Protein AF-B4CYP0-F1 (afdb_monomer_lite)

Radius of gyration: 30.72 Å; chains: 1; bounding box: 78×45×97 Å

Organism: NCBI:txid497964

Foldseek 3Di:
DAAEEDEDPPAAAPQAQPDDVDDGHFAADEFFAYEYECAPHAHEHAAYAYPDQAAARGYEYEHPHPDEYEHEYAHAEAHHHNYEYAYRYEYEYHYAAEYEYQYDYHHEEEYEYAHHEYEYAHNAADEYQEYEAAQYYYEDELQHNHDPPCSQDERYHYPDPQAHEYEYLDYEYEYEANQLEEHEYEHGEYEQQHFEYEYEYFHDFPSQYEYEYEYAEYEDDLVRLAAYEYFLDDDDDPPDDDDTEWEQDDDRGRYYAYAYQYYNPHGDALVNDQLQAPALRYHTNLAAGWGQHNVRGIGHECDPPGHHFPEADPQPQEALSGEYEYAAAEENAEEHEYQEYEYEHPEEYEYEQHAFPRAYEYEYAGEYEYDYQHEYEYAYNYLNHEYEYPYQAYEYEYAHEEYEYQHAYADAHEYRYYYAYEYEQEPFAWFFWWADAQFQKIFTKRKWWFQKAAAQAQKTFTPFCPQPDFFWDKDFQQDDPPWTFHDDDTRITGIPDHGHHIDGRTIMIIQGPPFDDFQKAKDFQQDDPRWTFHADDGGITGIPDHRNDTDGRTTMTIAADPDPPDRSSAHHHNHHYGASHHEYEYEYAEPHHSGPDHYHYSYYYYHYDPRYDPPPDPPPDDDDDDDDD

InterPro domains:
  IPR011050 Pectin lyase fold/virulence factor [SSF51126] (4-177)
  IPR013425 Autotransporter-associated beta strand repeat [PF12951] (93-117)
  IPR013425 Autotransporter-associated beta strand repeat [PF12951] (567-586)
  IPR013425 Autotransporter-associated beta strand repeat [TIGR02601] (90-119)

pLDDT: mean 85.46, std 15.37, range [24.72, 98.38]

Secondary structure (DSSP, 8-state):
--SSEEE--S-TT-S--B--SSS-BPPPEE-SS-EEE-TT--EEES-EE-SS-STT-S-EEEE-SSS-EEEEEE--S-EEE-SEEEESEEEEEESSS-EEE-SEEEE-S-EEEESSEEEE-TT-EEE-SEEEEEEEEEEEETTS-PPTT-TT--SEE-S-TT-EEEEEEEEEEEEE--SSS-EEEEEEEEEEEEEEEEEEEE--TTTT--EEEEEEEEE--TTT--EEEEE------TT---PPP-BT-SSSSS-EEEEEEEETTEE--GGG-BTTBS-TTEEETTTEEEEEETTTEEEETTSTTSPPPSBS-TTS---TT-EEEE-S-EEE-S-EEEEEEEE--SS-EEEEESBTTB--EEEEEEEEEE--SS-EEEEESSTT-EEEESSSEEEEEE-SS-EEE-SPEEES-EEEEESSSEEEE---EEEEEEE-TT--EEEEEEEEEEEEE-TT-SEEEES--TT--TT-BEEETTSPTT-BEEEEETTEEEESS--SS-EEEEEEEEE--TT--TT-BEESTTPPTT-BEEEE-SS-EEESS--SS--TTEEEEES---SSSS-TTS----S-EEE-SEEEEE---TT--SS-S-EEESSEEEEE-SS--TT-S------------

Sequence (629 aa):
MNQGTLVLNAGDNTLLVNPSGGAPTVVNVLLNNGTIDLNNNSQAIGFLASSDPIAGTGGTITNSGGTTVNLTSATTSSLTFAGSITGNLNFLKYGSSTLTLTNANTYSGITTLAGGTTTLRDSGTIASSVINLNFGGLTLDQSGLNPAGNPNFQRLTTTSPNGVSLNMRGGTFLIQGGGSTDSVQELGTVTALGGQNTIQGSPMINQGSTITMTIDNLVHTSSNDTMFSFVGFVGSSANITVNAGTIGGNSLNGFTHIYLNNINGSTFTQTSMLNNIIGGWAISDGSTFATYSDTLGVGSMGSTGFANFDGTDVSAATTASQNINDGSNRTITASHTANTWRMAPGAAQTITLGNLASPVTQGLLTGFITNAGQTISINAGDPGSQLTSTGTDLYVFINQATTNINAPMVGSQALVKAGGATLSLTPAFFVGSNTTTGSNVVTPTLAVNGTAVSSGSSTITVTTSNGLVVGQTISGTGIPAGTTIASINGTTVTLSANATASGTNVGLTANSTVGFQVGEVVSGSGIPVGSVITSIGLTSFTISQNVTTGATGTLLAFGNDIVNNTFKNDNTYTGGTFVQSGTLNLSGLIGSTVIPGDLTINNGTVNMVSVLRADQIDEQHHPSTVAAC

Structure (mmCIF, N/CA/C/O backbone):
data_AF-B4CYP0-F1
#
_entry.id   AF-B4CYP0-F1
#
loop_
_atom_site.group_PDB
_atom_site.id
_atom_site.type_symbol
_atom_site.label_atom_id
_atom_site.label_alt_id
_atom_site.label_comp_id
_atom_site.label_asym_id
_atom_site.label_entity_id
_atom_site.label_seq_id
_atom_site.pdbx_PDB_ins_code
_atom_site.Cartn_x
_atom_site.Cartn_y
_atom_site.Cartn_z
_atom_site.occupancy
_atom_site.B_iso_or_equiv
_atom_site.auth_seq_id
_atom_site.auth_comp_id
_atom_site.auth_asym_id
_atom_site.auth_atom_id
_atom_site.pdbx_PDB_model_num
ATOM 1 N N . MET A 1 1 ? -13.979 -13.040 37.762 1.00 87.88 1 MET A N 1
ATOM 2 C CA . MET A 1 1 ? -14.895 -12.458 38.763 1.00 87.88 1 MET A CA 1
ATOM 3 C C . MET A 1 1 ? -16.330 -12.652 38.299 1.00 87.88 1 MET A C 1
ATOM 5 O O . MET A 1 1 ? -16.651 -12.294 37.171 1.00 87.88 1 MET A O 1
ATOM 9 N N . ASN A 1 2 ? -17.169 -13.240 39.156 1.00 89.50 2 ASN A N 1
ATOM 10 C CA . ASN A 1 2 ? -18.552 -13.575 38.803 1.00 89.50 2 ASN A CA 1
ATOM 11 C C . ASN A 1 2 ? -19.580 -12.565 39.324 1.00 89.50 2 ASN A C 1
ATOM 13 O O . ASN A 1 2 ? -20.604 -12.437 38.687 1.00 89.50 2 ASN A O 1
ATOM 17 N N . GLN A 1 3 ? -19.322 -11.854 40.426 1.00 91.25 3 GLN A N 1
ATOM 18 C CA . GLN A 1 3 ? -20.214 -10.863 41.055 1.00 91.25 3 GLN A CA 1
ATOM 19 C C . GLN A 1 3 ? -19.361 -9.864 41.870 1.00 91.25 3 GLN A C 1
ATOM 21 O O . GLN A 1 3 ? -18.180 -10.130 42.111 1.00 91.25 3 GLN A O 1
ATOM 26 N N . GLY A 1 4 ? -19.975 -8.782 42.365 1.00 96.19 4 GLY A N 1
ATOM 27 C CA . GLY A 1 4 ? -19.364 -7.829 43.306 1.00 96.19 4 GLY A CA 1
ATOM 28 C C . GLY A 1 4 ? -18.442 -6.801 42.645 1.00 96.19 4 GLY A C 1
ATOM 29 O O . GLY A 1 4 ? -18.300 -6.803 41.428 1.00 96.19 4 GLY A O 1
ATOM 30 N N . THR A 1 5 ? -17.818 -5.933 43.447 1.00 96.94 5 THR A N 1
ATOM 31 C CA . THR A 1 5 ? -16.914 -4.873 42.967 1.00 96.94 5 THR A CA 1
ATOM 32 C C . THR A 1 5 ? -15.512 -5.052 43.548 1.00 96.94 5 THR A C 1
ATOM 34 O O . THR A 1 5 ? -15.355 -5.115 44.766 1.00 96.94 5 THR A O 1
ATOM 37 N N . LEU A 1 6 ? -14.490 -5.093 42.692 1.00 95.31 6 LEU A N 1
ATOM 38 C CA . LEU A 1 6 ? -13.080 -4.949 43.058 1.00 95.31 6 LEU A CA 1
ATOM 39 C C . LEU A 1 6 ? -12.631 -3.529 42.738 1.00 95.31 6 LEU A C 1
ATOM 41 O O . LEU A 1 6 ? -12.631 -3.143 41.576 1.00 95.31 6 LEU A O 1
ATOM 45 N N . VAL A 1 7 ? -12.216 -2.784 43.759 1.00 96.12 7 VAL A N 1
ATOM 46 C CA . VAL A 1 7 ? -11.637 -1.444 43.603 1.00 96.12 7 VAL A CA 1
ATOM 47 C C . VAL A 1 7 ? -10.122 -1.543 43.756 1.00 96.12 7 VAL A C 1
ATOM 49 O O . VAL A 1 7 ? -9.628 -2.044 44.768 1.00 96.12 7 VAL A O 1
ATOM 52 N N . LEU A 1 8 ? -9.377 -1.080 42.756 1.00 94.75 8 LEU A N 1
ATOM 53 C CA . LEU A 1 8 ? -7.919 -1.146 42.733 1.00 94.75 8 LEU A CA 1
ATOM 54 C C . LEU A 1 8 ? -7.334 0.114 43.373 1.00 94.75 8 LEU A C 1
ATOM 56 O O . LEU A 1 8 ? -7.190 1.128 42.713 1.00 94.75 8 LEU A O 1
ATOM 60 N N . ASN A 1 9 ? -7.005 0.057 44.667 1.00 92.50 9 ASN A N 1
ATOM 61 C CA . ASN A 1 9 ? -6.473 1.204 45.427 1.00 92.50 9 ASN A CA 1
ATOM 62 C C . ASN A 1 9 ? -4.946 1.200 45.589 1.00 92.50 9 ASN A C 1
ATOM 64 O O . ASN A 1 9 ? -4.389 2.109 46.197 1.00 92.50 9 ASN A O 1
ATOM 68 N N . ALA A 1 10 ? -4.274 0.148 45.125 1.00 91.00 10 ALA A N 1
ATOM 69 C CA . ALA A 1 10 ? -2.877 -0.119 45.457 1.00 91.00 10 ALA A CA 1
ATOM 70 C C . ALA A 1 10 ? -1.872 0.399 44.407 1.00 91.00 10 ALA A C 1
ATOM 72 O O . ALA A 1 10 ? -0.710 0.004 44.447 1.00 91.00 10 ALA A O 1
ATOM 73 N N . GLY A 1 11 ? -2.304 1.252 43.472 1.00 91.75 11 GLY A N 1
ATOM 74 C CA . GLY A 1 11 ? -1.464 1.744 42.378 1.00 91.75 11 GLY A CA 1
ATOM 75 C C . GLY A 1 11 ? -1.683 1.025 41.043 1.00 91.75 11 GLY A C 1
ATOM 76 O O . GLY A 1 11 ? -2.538 0.136 40.904 1.00 91.75 11 GLY A O 1
ATOM 77 N N . ASP A 1 12 ? -0.887 1.428 40.054 1.00 93.38 12 ASP A N 1
ATOM 78 C CA . ASP A 1 12 ? -0.874 0.856 38.707 1.00 93.38 12 ASP A CA 1
ATOM 79 C C . ASP A 1 12 ? -0.444 -0.622 38.707 1.00 93.38 12 ASP A C 1
ATOM 81 O O . ASP A 1 12 ? 0.404 -1.040 39.494 1.00 93.38 12 ASP A O 1
ATOM 85 N N . ASN A 1 13 ? -0.994 -1.407 37.775 1.00 90.94 13 ASN A N 1
ATOM 86 C CA . ASN A 1 13 ? -0.637 -2.813 37.521 1.00 90.94 13 ASN A CA 1
ATOM 87 C C . ASN A 1 13 ? -0.736 -3.726 38.758 1.00 90.94 13 ASN A C 1
ATOM 89 O O . ASN A 1 13 ? 0.106 -4.590 39.006 1.00 90.94 13 ASN A O 1
ATOM 93 N N . THR A 1 14 ? -1.801 -3.531 39.531 1.00 87.69 14 THR A N 1
ATOM 94 C CA . THR A 1 14 ? -2.131 -4.289 40.742 1.00 87.69 14 THR A CA 1
ATOM 95 C C . THR A 1 14 ? -2.992 -5.517 40.471 1.00 87.69 14 THR A C 1
ATOM 97 O O . THR A 1 14 ? -3.074 -6.404 41.323 1.00 87.69 14 THR A O 1
ATOM 100 N N . LEU A 1 15 ? -3.584 -5.632 39.276 1.00 85.31 15 LEU A N 1
ATOM 101 C CA . LEU A 1 15 ? -4.019 -6.920 38.739 1.00 85.31 15 LEU A CA 1
ATOM 102 C C . LEU A 1 15 ? -2.759 -7.757 38.481 1.00 85.31 15 LEU A C 1
ATOM 104 O O . LEU A 1 15 ? -2.112 -7.621 37.449 1.00 85.31 15 LEU A O 1
ATOM 108 N N . LEU A 1 16 ? -2.397 -8.542 39.503 1.00 67.25 16 LEU A N 1
ATOM 109 C CA . LEU A 1 16 ? -1.108 -9.206 39.701 1.00 67.25 16 LEU A CA 1
ATOM 110 C C . LEU A 1 16 ? -0.436 -9.639 38.394 1.00 67.25 16 LEU A C 1
ATOM 112 O O . LEU A 1 16 ? -0.943 -10.490 37.674 1.00 67.25 16 LEU A O 1
ATOM 116 N N . VAL A 1 17 ? 0.761 -9.121 38.148 1.00 62.38 17 VAL A N 1
ATOM 117 C CA . VAL A 1 17 ? 1.707 -9.715 37.210 1.00 62.38 17 VAL A CA 1
ATOM 118 C C . VAL A 1 17 ? 2.260 -10.966 37.896 1.00 62.38 17 VAL A C 1
ATOM 120 O O . VAL A 1 17 ? 2.840 -10.823 38.966 1.00 62.38 17 VAL A O 1
ATOM 123 N N . ASN A 1 18 ? 2.047 -12.183 37.381 1.00 62.31 18 ASN A N 1
ATOM 124 C CA . ASN A 1 18 ? 2.539 -13.400 38.044 1.00 62.31 18 ASN A CA 1
ATOM 125 C C . ASN A 1 18 ? 4.080 -13.371 38.028 1.00 62.31 18 ASN A C 1
ATOM 127 O O . ASN A 1 18 ? 4.657 -13.496 36.937 1.00 62.31 18 ASN A O 1
ATOM 131 N N . PRO A 1 19 ? 4.760 -13.177 39.177 1.00 57.50 19 PRO A N 1
ATOM 132 C CA . PRO A 1 19 ? 6.209 -13.193 39.210 1.00 57.50 19 PRO A CA 1
ATOM 133 C C . PRO A 1 19 ? 6.643 -14.648 39.043 1.00 57.50 19 PRO A C 1
ATOM 135 O O . PRO A 1 19 ? 6.622 -15.445 39.979 1.00 57.50 19 PRO A O 1
ATOM 138 N N . SER A 1 20 ? 6.984 -15.023 37.814 1.00 61.75 20 SER A N 1
ATOM 139 C CA . SER A 1 20 ? 7.712 -16.261 37.571 1.00 61.75 20 SER A CA 1
ATOM 140 C C . SER A 1 20 ? 9.190 -16.041 37.909 1.00 61.75 20 SER A C 1
ATOM 142 O O . SER A 1 20 ? 9.636 -14.907 38.065 1.00 61.75 20 SER A O 1
ATOM 144 N N . GLY A 1 21 ? 9.991 -17.107 37.969 1.00 65.38 21 GLY A N 1
ATOM 145 C CA . GLY A 1 21 ? 11.454 -16.965 37.991 1.00 65.38 21 GLY A CA 1
ATOM 146 C C . GLY A 1 21 ? 12.042 -16.296 36.729 1.00 65.38 21 GLY A C 1
ATOM 147 O O . GLY A 1 21 ? 13.258 -16.164 36.647 1.00 65.38 21 GLY A O 1
ATOM 148 N N . GLY A 1 22 ? 11.202 -15.909 35.752 1.00 68.00 22 GLY A N 1
ATOM 149 C CA . GLY A 1 22 ? 11.538 -15.187 34.522 1.00 68.00 22 GLY A CA 1
ATOM 150 C C . GLY A 1 22 ? 10.702 -13.910 34.331 1.00 68.00 22 GLY A C 1
ATOM 151 O O . GLY A 1 22 ? 10.318 -13.256 35.299 1.00 68.00 22 GLY A O 1
ATOM 152 N N . ALA A 1 23 ? 10.430 -13.531 33.074 1.00 64.12 23 ALA A N 1
ATOM 153 C CA . ALA A 1 23 ? 9.717 -12.293 32.757 1.00 64.12 23 ALA A CA 1
ATOM 154 C C . ALA A 1 23 ? 8.335 -12.235 33.454 1.00 64.12 23 ALA A C 1
ATOM 156 O O . ALA A 1 23 ? 7.590 -13.223 33.422 1.00 64.12 23 ALA A O 1
ATOM 157 N N . PRO A 1 24 ? 7.974 -11.101 34.081 1.00 64.06 24 PRO A N 1
ATOM 158 C CA . PRO A 1 24 ? 6.649 -10.905 34.656 1.00 64.06 24 PRO A CA 1
ATOM 159 C C . PRO A 1 24 ? 5.565 -11.096 33.580 1.00 64.06 24 PRO A C 1
ATOM 161 O O . PRO A 1 24 ? 5.677 -10.544 32.487 1.00 64.06 24 PRO A O 1
ATOM 164 N N . THR A 1 25 ? 4.512 -11.868 33.874 1.00 78.00 25 THR A N 1
ATOM 165 C CA . THR A 1 25 ? 3.393 -12.097 32.936 1.00 78.00 25 THR A CA 1
ATOM 166 C C . THR A 1 25 ? 2.109 -11.441 33.424 1.00 78.00 25 THR A C 1
ATOM 168 O O . THR A 1 25 ? 1.779 -11.517 34.605 1.00 78.00 25 THR A O 1
ATOM 171 N N . VAL A 1 26 ? 1.372 -10.797 32.520 1.00 85.50 26 VAL A N 1
ATOM 172 C CA . VAL A 1 26 ? 0.069 -10.189 32.825 1.00 85.50 26 VAL A CA 1
ATOM 173 C C . VAL A 1 26 ? -1.003 -11.257 33.064 1.00 85.50 26 VAL A C 1
ATOM 175 O O . VAL A 1 26 ? -1.017 -12.297 32.403 1.00 85.50 26 VAL A O 1
ATOM 178 N N . VAL A 1 27 ? -1.921 -11.003 33.998 1.00 87.94 27 VAL A N 1
ATOM 179 C CA . VAL A 1 27 ? -3.021 -11.928 34.310 1.00 87.94 27 VAL A CA 1
ATOM 180 C C . VAL A 1 27 ? -4.194 -11.745 33.359 1.00 87.94 27 VAL A C 1
ATOM 182 O O . VAL A 1 27 ? -4.541 -10.642 32.940 1.00 87.94 27 VAL A O 1
ATOM 185 N N . ASN A 1 28 ? -4.832 -12.862 33.039 1.00 90.88 28 ASN A N 1
ATOM 186 C CA . ASN A 1 28 ? -6.055 -12.900 32.258 1.00 90.88 28 ASN A CA 1
ATOM 187 C C . ASN A 1 28 ? -7.270 -12.517 33.108 1.00 90.88 28 ASN A C 1
ATOM 189 O O . ASN A 1 28 ? -7.454 -13.032 34.212 1.00 90.88 28 ASN A O 1
ATOM 193 N N . VAL A 1 29 ? -8.139 -11.667 32.569 1.00 93.25 29 VAL A N 1
ATOM 194 C CA . VAL A 1 29 ? -9.374 -11.235 33.223 1.00 93.25 29 VAL A CA 1
ATOM 195 C C . VAL A 1 29 ? -10.570 -11.923 32.576 1.00 93.25 29 VAL A C 1
ATOM 197 O O . VAL A 1 29 ? -10.959 -11.618 31.451 1.00 93.25 29 VAL A O 1
ATOM 200 N N . LEU A 1 30 ? -11.180 -12.838 33.331 1.00 94.06 30 LEU A N 1
ATOM 201 C CA . LEU A 1 30 ? -12.487 -13.418 33.026 1.00 94.06 30 LEU A CA 1
ATOM 202 C C . LEU A 1 30 ? -13.554 -12.738 33.890 1.00 94.06 30 LEU A C 1
ATOM 204 O O . LEU A 1 30 ? -13.510 -12.843 35.123 1.00 94.06 30 LEU A O 1
ATOM 208 N N . LEU A 1 31 ? -14.506 -12.046 33.270 1.00 95.50 31 LEU A N 1
ATOM 209 C CA . LEU A 1 31 ? -15.472 -11.192 33.955 1.00 95.50 31 LEU A CA 1
ATOM 210 C C . LEU A 1 31 ? -16.902 -11.474 33.462 1.00 95.50 31 LEU A C 1
ATOM 212 O O . LEU A 1 31 ? -17.238 -11.167 32.319 1.00 95.50 31 LEU A O 1
ATOM 216 N N . ASN A 1 32 ? -17.730 -12.062 34.336 1.00 93.06 32 ASN A N 1
ATOM 217 C CA . ASN A 1 32 ? -19.074 -12.552 33.995 1.00 93.06 32 ASN A CA 1
ATOM 218 C C . ASN A 1 32 ? -20.200 -11.621 34.502 1.00 93.06 32 ASN A C 1
ATOM 220 O O . ASN A 1 32 ? -21.070 -11.287 33.726 1.00 93.06 32 ASN A O 1
ATOM 224 N N . ASN A 1 33 ? -20.170 -11.080 35.731 1.00 91.44 33 ASN A N 1
ATOM 225 C CA . ASN A 1 33 ? -21.132 -10.026 36.145 1.00 91.44 33 ASN A CA 1
ATOM 226 C C . ASN A 1 33 ? -20.577 -9.014 37.172 1.00 91.44 33 ASN A C 1
ATOM 228 O O . ASN A 1 33 ? -21.294 -8.115 37.601 1.00 91.44 33 ASN A O 1
ATOM 232 N N . GLY A 1 34 ? -19.324 -9.159 37.619 1.00 95.06 34 GLY A N 1
ATOM 233 C CA . GLY A 1 34 ? -18.733 -8.239 38.600 1.00 95.06 34 GLY A CA 1
ATOM 234 C C . GLY A 1 34 ? -18.188 -6.950 37.982 1.00 95.06 34 GLY A C 1
ATOM 235 O O . GLY A 1 34 ? -18.076 -6.837 36.764 1.00 95.06 34 GLY A O 1
ATOM 236 N N . THR A 1 35 ? -17.789 -6.011 38.831 1.00 97.31 35 THR A N 1
ATOM 237 C CA . THR A 1 35 ? -17.165 -4.745 38.445 1.00 97.31 35 THR A CA 1
ATOM 238 C C . THR A 1 35 ? -15.705 -4.717 38.881 1.00 97.31 35 THR A C 1
ATOM 240 O O . THR A 1 35 ? -15.399 -4.961 40.045 1.00 97.31 35 THR A O 1
ATOM 243 N N . ILE A 1 36 ? -14.799 -4.372 37.972 1.00 97.31 36 ILE A N 1
ATOM 244 C CA . ILE A 1 36 ? -13.438 -3.949 38.304 1.00 97.31 36 ILE A CA 1
ATOM 245 C C . ILE A 1 36 ? -13.390 -2.433 38.139 1.00 97.31 36 ILE A C 1
ATOM 247 O O . ILE A 1 36 ? -13.544 -1.924 37.033 1.00 97.31 36 ILE A O 1
ATOM 251 N N . ASP A 1 37 ? -13.193 -1.720 39.239 1.00 97.62 37 ASP A N 1
ATOM 252 C CA . ASP A 1 37 ? -12.973 -0.281 39.252 1.00 97.62 37 ASP A CA 1
ATOM 253 C C . ASP A 1 37 ? -11.476 0.016 39.382 1.00 97.62 37 ASP A C 1
ATOM 255 O O . ASP A 1 37 ? -10.836 -0.336 40.376 1.00 97.62 37 ASP A O 1
ATOM 259 N N . LEU A 1 38 ? -10.926 0.654 38.353 1.00 97.50 38 LEU A N 1
ATOM 260 C CA . LEU A 1 38 ? -9.521 1.026 38.249 1.00 97.50 38 LEU A CA 1
ATOM 261 C C . LEU A 1 38 ? -9.125 2.129 39.242 1.00 97.50 38 LEU A C 1
ATOM 263 O O . LEU A 1 38 ? -7.954 2.225 39.596 1.00 97.50 38 LEU A O 1
ATOM 267 N N . ASN A 1 39 ? -10.085 2.948 39.686 1.00 97.19 39 ASN A N 1
ATOM 268 C CA . ASN A 1 39 ? -9.921 4.017 40.675 1.00 97.19 39 ASN A CA 1
ATOM 269 C C . ASN A 1 39 ? -8.617 4.841 40.553 1.00 97.19 39 ASN A C 1
ATOM 271 O O . ASN A 1 39 ? -7.821 4.916 41.489 1.00 97.19 39 ASN A O 1
ATOM 275 N N . ASN A 1 40 ? -8.416 5.500 39.409 1.00 97.31 40 ASN A N 1
ATOM 276 C CA . ASN A 1 40 ? -7.225 6.297 39.067 1.00 97.31 40 ASN A CA 1
ATOM 277 C C . ASN A 1 40 ? -5.924 5.499 38.841 1.00 97.31 40 ASN A C 1
ATOM 279 O O . ASN A 1 40 ? -4.868 6.117 38.727 1.00 97.31 40 ASN A O 1
ATOM 283 N N . ASN A 1 41 ? -5.984 4.169 38.696 1.00 96.81 41 ASN A N 1
ATOM 284 C CA . ASN A 1 41 ? -4.807 3.334 38.445 1.00 96.81 41 ASN A CA 1
ATOM 285 C C . ASN A 1 41 ? -4.872 2.594 37.100 1.00 96.81 41 ASN A C 1
ATOM 287 O O . ASN A 1 41 ? -5.806 1.840 36.828 1.00 96.81 41 ASN A O 1
ATOM 291 N N . SER A 1 42 ? -3.843 2.744 36.269 1.00 96.62 42 SER A N 1
ATOM 292 C CA . SER A 1 42 ? -3.707 2.040 34.990 1.00 96.62 42 SER A CA 1
ATOM 293 C C . SER A 1 42 ? -3.408 0.555 35.193 1.00 96.62 42 SER A C 1
ATOM 295 O O . SER A 1 42 ? -2.664 0.183 36.098 1.00 96.62 42 SER A O 1
ATOM 297 N N . GLN A 1 43 ? -3.953 -0.313 34.341 1.00 95.62 43 GLN A N 1
ATOM 298 C CA . GLN A 1 43 ? -3.766 -1.763 34.449 1.00 95.62 43 GLN A CA 1
ATOM 299 C C . GLN A 1 43 ? -3.404 -2.393 33.110 1.00 95.62 43 GLN A C 1
ATOM 301 O O . GLN A 1 43 ? -4.040 -2.115 32.093 1.00 95.62 43 GLN A O 1
ATOM 306 N N . ALA A 1 44 ? -2.438 -3.309 33.141 1.00 93.56 44 ALA A N 1
ATOM 307 C CA . ALA A 1 44 ? -2.151 -4.238 32.060 1.00 93.56 44 ALA A CA 1
ATOM 308 C C . ALA A 1 44 ? -2.671 -5.645 32.389 1.00 93.56 44 ALA A C 1
ATOM 310 O O . ALA A 1 44 ? -2.414 -6.186 33.463 1.00 93.56 44 ALA A O 1
ATOM 311 N N . ILE A 1 45 ? -3.384 -6.247 31.441 1.00 93.56 45 ILE A N 1
ATOM 312 C CA . ILE A 1 45 ? -3.973 -7.585 31.535 1.00 93.56 45 ILE A CA 1
ATOM 313 C C . ILE A 1 45 ? -3.592 -8.406 30.302 1.00 93.56 45 ILE A C 1
ATOM 315 O O . ILE A 1 45 ? -3.299 -7.849 29.244 1.00 93.56 45 ILE A O 1
ATOM 319 N N . GLY A 1 46 ? -3.600 -9.734 30.424 1.00 90.94 46 GLY A N 1
ATOM 320 C CA . GLY A 1 46 ? -3.369 -10.648 29.304 1.00 90.94 46 GLY A CA 1
ATOM 321 C C . GLY A 1 46 ? -4.524 -10.555 28.322 1.00 90.94 46 GLY A C 1
ATOM 322 O O . GLY A 1 46 ? -4.489 -9.795 27.361 1.00 90.94 46 GLY A O 1
ATOM 323 N N . PHE A 1 47 ? -5.618 -11.246 28.606 1.00 88.56 47 PHE A N 1
ATOM 324 C CA . PHE A 1 47 ? -6.858 -11.059 27.860 1.00 88.56 47 PHE A CA 1
ATOM 325 C C . PHE A 1 47 ? -8.004 -10.545 28.719 1.00 88.56 47 PHE A C 1
ATOM 327 O O . PHE A 1 47 ? -7.984 -10.656 29.945 1.00 88.56 47 PHE A O 1
ATOM 334 N N . LEU A 1 48 ? -9.027 -10.038 28.036 1.00 94.19 48 LEU A N 1
ATOM 335 C CA . LEU A 1 48 ? -10.333 -9.730 28.594 1.00 94.19 48 LEU A CA 1
ATOM 336 C C . LEU A 1 48 ? -11.374 -10.647 27.949 1.00 94.19 48 LEU A C 1
ATOM 338 O O . LEU A 1 48 ? -11.461 -10.707 26.724 1.00 94.19 48 LEU A O 1
ATOM 342 N N . ALA A 1 49 ? -12.137 -11.373 28.761 1.00 96.38 49 ALA A N 1
ATOM 343 C CA . ALA A 1 49 ? -13.158 -12.289 28.269 1.00 96.38 49 ALA A CA 1
ATOM 344 C C . ALA A 1 49 ? -14.343 -12.424 29.230 1.00 96.38 49 ALA A C 1
ATOM 346 O O . ALA A 1 49 ? -14.246 -12.126 30.424 1.00 96.38 49 ALA A O 1
ATOM 347 N N . SER A 1 50 ? -15.444 -12.943 28.700 1.00 97.06 50 SER A N 1
ATOM 348 C CA . SER A 1 50 ? -16.596 -13.449 29.447 1.00 97.06 50 SER A CA 1
ATOM 349 C C . SER A 1 50 ? -16.838 -14.902 29.044 1.00 97.06 50 SER A C 1
ATOM 351 O O . SER A 1 50 ? -16.465 -15.322 27.951 1.00 97.06 50 SER A O 1
ATOM 353 N N . SER A 1 51 ? -17.422 -15.686 29.946 1.00 95.25 51 SER A N 1
ATOM 354 C CA . SER A 1 51 ? -17.694 -17.109 29.687 1.00 95.25 51 SER A CA 1
ATOM 355 C C . SER A 1 51 ? -18.871 -17.272 28.728 1.00 95.25 51 SER A C 1
ATOM 357 O O . SER A 1 51 ? -18.849 -18.140 27.863 1.00 95.25 51 SER A O 1
ATOM 359 N N . ASP A 1 52 ? -19.883 -16.419 28.890 1.00 94.06 52 ASP A N 1
ATOM 360 C CA . ASP A 1 52 ? -21.031 -16.316 27.998 1.00 94.06 52 ASP A CA 1
ATOM 361 C C . ASP A 1 52 ? -20.789 -15.157 27.008 1.00 94.06 52 ASP A C 1
ATOM 363 O O . ASP A 1 52 ? -20.483 -14.045 27.455 1.00 94.06 52 ASP A O 1
ATOM 367 N N . PRO A 1 53 ? -20.848 -15.401 25.683 1.00 93.50 53 PRO A N 1
ATOM 368 C CA . PRO A 1 53 ? -20.617 -14.377 24.669 1.00 93.50 53 PRO A CA 1
ATOM 369 C C . PRO A 1 53 ? -21.811 -13.431 24.444 1.00 93.50 53 PRO A C 1
ATOM 371 O O . PRO A 1 53 ? -21.669 -12.474 23.675 1.00 93.50 53 PRO A O 1
ATOM 374 N N . ILE A 1 54 ? -22.974 -13.685 25.056 1.00 94.00 54 ILE A N 1
ATOM 375 C CA . ILE A 1 54 ? -24.201 -12.905 24.844 1.00 94.00 54 ILE A CA 1
ATOM 376 C C . ILE A 1 54 ? -24.040 -11.477 25.379 1.00 94.00 54 ILE A C 1
ATOM 378 O O . ILE A 1 54 ? -23.674 -11.254 26.527 1.00 94.00 54 ILE A O 1
ATOM 382 N N . ALA A 1 55 ? -24.360 -10.478 24.558 1.00 94.19 55 ALA A N 1
ATOM 383 C CA . ALA A 1 55 ? -24.267 -9.073 24.949 1.00 94.19 55 ALA A CA 1
ATOM 384 C C . ALA A 1 55 ? -24.921 -8.794 26.322 1.00 94.19 55 ALA A C 1
ATOM 386 O O . ALA A 1 55 ? -26.104 -9.067 26.526 1.00 94.19 55 ALA A O 1
ATOM 387 N N . GLY A 1 56 ? -24.147 -8.235 27.257 1.00 91.94 56 GLY A N 1
ATOM 388 C CA . GLY A 1 56 ? -24.603 -7.880 28.603 1.00 91.94 56 GLY A CA 1
ATOM 389 C C . GLY A 1 56 ? -24.431 -8.976 29.660 1.00 91.94 56 GLY A C 1
ATOM 390 O O . GLY A 1 56 ? -24.663 -8.704 30.836 1.00 91.94 56 GLY A O 1
ATOM 391 N N . THR A 1 57 ? -23.998 -10.187 29.291 1.00 94.88 57 THR A N 1
ATOM 392 C CA . THR A 1 57 ? -23.708 -11.280 30.242 1.00 94.88 57 THR A CA 1
ATOM 393 C C . THR A 1 57 ? -22.260 -11.296 30.730 1.00 94.88 57 THR A C 1
ATOM 395 O O . THR A 1 57 ? -21.836 -12.273 31.344 1.00 94.88 57 THR A O 1
ATOM 398 N N . GLY A 1 58 ? -21.473 -10.267 30.403 1.00 96.25 58 GLY A N 1
ATOM 399 C CA . GLY A 1 58 ? -20.182 -9.997 31.029 1.00 96.25 58 GLY A CA 1
ATOM 400 C C . GLY A 1 58 ? -20.294 -8.950 32.140 1.00 96.25 58 GLY A C 1
ATOM 401 O O . GLY A 1 58 ? -21.332 -8.320 32.323 1.00 96.25 58 GLY A O 1
ATOM 402 N N . GLY A 1 59 ? -19.210 -8.739 32.889 1.00 97.25 59 GLY A N 1
ATOM 403 C CA . GLY A 1 59 ? -19.170 -7.680 33.908 1.00 97.25 59 GLY A CA 1
ATOM 404 C C . GLY A 1 59 ? -18.588 -6.357 33.401 1.00 97.25 59 GLY A C 1
ATOM 405 O O . GLY A 1 59 ? -18.341 -6.184 32.211 1.00 97.25 59 GLY A O 1
ATOM 406 N N . THR A 1 60 ? -18.339 -5.421 34.310 1.00 98.00 60 THR A N 1
ATOM 407 C CA . THR A 1 60 ? -17.917 -4.056 33.969 1.00 98.00 60 THR A CA 1
ATOM 408 C C . THR A 1 60 ? -16.466 -3.800 34.359 1.00 98.00 60 THR A C 1
ATOM 410 O O . THR A 1 60 ? -16.077 -4.058 35.494 1.00 98.00 60 THR A O 1
ATOM 413 N N . ILE A 1 61 ? -15.664 -3.231 33.461 1.00 98.06 61 ILE A N 1
ATOM 414 C CA . ILE A 1 61 ? -14.424 -2.545 33.843 1.00 98.06 61 ILE A CA 1
ATOM 415 C C . ILE A 1 61 ? -14.685 -1.049 33.760 1.00 98.06 61 ILE A C 1
ATOM 417 O O . ILE A 1 61 ? -15.119 -0.555 32.725 1.00 98.06 61 ILE A O 1
ATOM 421 N N . THR A 1 62 ? -14.433 -0.324 34.842 1.00 98.19 62 THR A N 1
ATOM 422 C CA . THR A 1 62 ? -14.659 1.119 34.900 1.00 98.19 62 THR A CA 1
ATOM 423 C C . THR A 1 62 ? -13.490 1.840 35.542 1.00 98.19 62 THR A C 1
ATOM 425 O O . THR A 1 62 ? -12.703 1.235 36.260 1.00 98.19 62 THR A O 1
ATOM 428 N N . ASN A 1 63 ? -13.401 3.145 35.324 1.00 97.88 63 ASN A N 1
ATOM 429 C CA . ASN A 1 63 ? -12.646 4.034 36.193 1.00 97.88 63 ASN A CA 1
ATOM 430 C C . ASN A 1 63 ? -13.605 5.076 36.771 1.00 97.88 63 ASN A C 1
ATOM 432 O O . ASN A 1 63 ? -14.080 5.946 36.036 1.00 97.88 63 ASN A O 1
ATOM 436 N N . SER A 1 64 ? -13.898 4.969 38.069 1.00 96.75 64 SER A N 1
ATOM 437 C CA . SER A 1 64 ? -14.681 5.975 38.805 1.00 96.75 64 SER A CA 1
ATOM 438 C C . SER A 1 64 ? -13.846 7.185 39.243 1.00 96.75 64 SER A C 1
ATOM 440 O O . SER A 1 64 ? -14.393 8.184 39.711 1.00 96.75 64 SER A O 1
ATOM 442 N N . GLY A 1 65 ? -12.524 7.095 39.081 1.00 95.06 65 GLY A N 1
ATOM 443 C CA . GLY A 1 65 ? -11.573 8.139 39.410 1.00 95.06 65 GLY A CA 1
ATOM 444 C C . GLY A 1 65 ? -11.687 9.392 38.535 1.00 95.06 65 GLY A C 1
ATOM 445 O O . GLY A 1 65 ? -12.194 9.363 37.413 1.00 95.06 65 GLY A O 1
ATOM 446 N N . GLY A 1 66 ? -11.184 10.514 39.055 1.00 94.44 66 GLY A N 1
ATOM 447 C CA . GLY A 1 66 ? -11.174 11.796 38.348 1.00 94.44 66 GLY A CA 1
ATOM 448 C C . GLY A 1 66 ? -10.110 11.895 37.250 1.00 94.44 66 GLY A C 1
ATOM 449 O O . GLY A 1 66 ? -10.273 12.693 36.329 1.00 94.44 66 GLY A O 1
ATOM 450 N N . THR A 1 67 ? -9.038 11.100 37.309 1.00 95.25 67 THR A N 1
ATOM 451 C CA . THR A 1 67 ? -7.967 11.106 36.300 1.00 95.25 67 THR A CA 1
ATOM 452 C C . THR A 1 67 ? -8.205 10.047 35.231 1.00 95.25 67 THR A C 1
ATOM 454 O O . THR A 1 67 ? -8.693 8.958 35.525 1.00 95.25 67 THR A O 1
ATOM 457 N N . THR A 1 68 ? -7.850 10.348 33.980 1.00 96.81 68 THR A N 1
ATOM 458 C CA . THR A 1 68 ? -7.906 9.361 32.894 1.00 96.81 68 THR A CA 1
ATOM 459 C C . THR A 1 68 ? -6.780 8.342 33.055 1.00 96.81 68 THR A C 1
ATOM 461 O O . THR A 1 68 ? -5.627 8.728 33.237 1.00 96.81 68 THR A O 1
ATOM 464 N N . VAL A 1 69 ? -7.101 7.051 32.953 1.00 97.56 69 VAL A N 1
ATOM 465 C CA . VAL A 1 69 ? -6.137 5.941 33.099 1.00 97.56 69 VAL A CA 1
ATOM 466 C C . VAL A 1 69 ? -6.134 5.020 31.889 1.00 97.56 69 VAL A C 1
ATOM 468 O O . VAL A 1 69 ? -7.049 5.071 31.073 1.00 97.56 69 VAL A O 1
ATOM 471 N N . ASN A 1 70 ? -5.134 4.147 31.777 1.00 97.00 70 ASN A N 1
ATOM 472 C CA . ASN A 1 70 ? -5.042 3.180 30.686 1.00 97.00 70 ASN A CA 1
ATOM 473 C C . ASN A 1 70 ? -5.497 1.786 31.136 1.00 97.00 70 ASN A C 1
ATOM 475 O O . ASN A 1 70 ? -4.985 1.247 32.119 1.00 97.00 70 ASN A O 1
ATOM 479 N N . LEU A 1 71 ? -6.403 1.176 30.372 1.00 96.88 71 LEU A N 1
ATOM 480 C CA . LEU A 1 71 ? -6.649 -0.264 30.402 1.00 96.88 71 LEU A CA 1
ATOM 481 C C . LEU A 1 71 ? -5.965 -0.904 29.193 1.00 96.88 71 LEU A C 1
ATOM 483 O O . LEU A 1 71 ? -6.417 -0.731 28.061 1.00 96.88 71 LEU A O 1
ATOM 487 N N . THR A 1 72 ? -4.904 -1.665 29.441 1.00 95.56 72 THR A N 1
ATOM 488 C CA . THR A 1 72 ? -4.108 -2.335 28.409 1.00 95.56 72 THR A CA 1
ATOM 489 C C . THR A 1 72 ? -4.411 -3.831 28.390 1.00 95.56 72 THR A C 1
ATOM 491 O O . THR A 1 72 ? -4.139 -4.518 29.367 1.00 95.56 72 THR A O 1
ATOM 494 N N . SER A 1 73 ? -4.918 -4.368 27.279 1.00 94.12 73 SER A N 1
ATOM 495 C CA . SER A 1 73 ? -5.107 -5.812 27.075 1.00 94.12 73 SER A CA 1
ATOM 496 C C . SER A 1 73 ? -4.128 -6.368 26.043 1.00 94.12 73 SER A C 1
ATOM 498 O O . SER A 1 73 ? -4.174 -5.976 24.884 1.00 94.12 73 SER A O 1
ATOM 500 N N . ALA A 1 74 ? -3.281 -7.320 26.429 1.00 91.81 74 ALA A N 1
ATOM 501 C CA . ALA A 1 74 ? -2.323 -8.021 25.570 1.00 91.81 74 ALA A CA 1
ATOM 502 C C . ALA A 1 74 ? -2.890 -9.354 25.036 1.00 91.81 74 ALA A C 1
ATOM 504 O O . ALA A 1 74 ? -2.418 -10.442 25.368 1.00 91.81 74 ALA A O 1
ATOM 505 N N . THR A 1 75 ? -3.946 -9.283 24.225 1.00 89.06 75 THR A N 1
ATOM 506 C CA . THR A 1 75 ? -4.715 -10.460 23.791 1.00 89.06 75 THR A CA 1
ATOM 507 C C . THR A 1 75 ? -3.913 -11.352 22.835 1.00 89.06 75 THR A C 1
ATOM 509 O O . THR A 1 75 ? -3.726 -11.028 21.660 1.00 89.06 75 THR A O 1
ATOM 512 N N . THR A 1 76 ? -3.487 -12.515 23.324 1.00 90.31 76 THR A N 1
ATOM 513 C CA . THR A 1 76 ? -2.743 -13.532 22.558 1.00 90.31 76 THR A CA 1
ATOM 514 C C . THR A 1 76 ? -3.594 -14.730 22.128 1.00 90.31 76 THR A C 1
ATOM 516 O O . THR A 1 76 ? -3.158 -15.501 21.278 1.00 90.31 76 THR A O 1
ATOM 519 N N . SER A 1 77 ? -4.841 -14.831 22.596 1.00 92.94 77 SER A N 1
ATOM 520 C CA . SER A 1 77 ? -5.836 -15.829 22.169 1.00 92.94 77 SER A CA 1
ATOM 521 C C . SER A 1 77 ? -7.116 -15.142 21.703 1.00 92.94 77 SER A C 1
ATOM 523 O O . SER A 1 77 ? -7.510 -14.143 22.301 1.00 92.94 77 SER A O 1
ATOM 525 N N . SER A 1 78 ? -7.774 -15.665 20.665 1.00 95.25 78 SER A N 1
ATOM 526 C CA . SER A 1 78 ? -9.019 -15.067 20.169 1.00 95.25 78 SER A CA 1
ATOM 527 C C . SER A 1 78 ? -10.170 -15.284 21.149 1.00 95.25 78 SER A C 1
ATOM 529 O O . SER A 1 78 ? -10.495 -16.426 21.472 1.00 95.25 78 SER A O 1
ATOM 531 N N . LEU A 1 79 ? -10.769 -14.199 21.644 1.00 95.38 79 LEU A N 1
ATOM 532 C CA . LEU A 1 79 ? -11.702 -14.230 22.774 1.00 95.38 79 LEU A CA 1
ATOM 533 C C . LEU A 1 79 ? -12.869 -13.260 22.594 1.00 95.38 79 LEU A C 1
ATOM 535 O O . LEU A 1 79 ? -12.794 -12.306 21.820 1.00 95.38 79 LEU A O 1
ATOM 539 N N . THR A 1 80 ? -13.949 -13.513 23.336 1.00 97.38 80 THR A N 1
ATOM 540 C CA . THR A 1 80 ? -15.131 -12.646 23.392 1.00 97.38 80 THR A CA 1
ATOM 541 C C . THR A 1 80 ? -15.283 -12.059 24.786 1.00 97.38 80 THR A C 1
ATOM 543 O O . THR A 1 80 ? -15.242 -12.785 25.780 1.00 97.38 80 THR A O 1
ATOM 546 N N . PHE A 1 81 ? -15.490 -10.749 24.855 1.00 98.19 81 PHE A N 1
ATOM 547 C CA . PHE A 1 81 ? -15.913 -10.051 26.056 1.00 98.19 81 PHE A CA 1
ATOM 548 C C . PHE A 1 81 ? -17.311 -9.480 25.836 1.00 98.19 81 PHE A C 1
ATOM 550 O O . PHE A 1 81 ? -17.534 -8.664 24.940 1.00 98.19 81 PHE A O 1
ATOM 557 N N . ALA A 1 82 ? -18.245 -9.934 26.667 1.00 97.44 82 ALA A N 1
ATOM 558 C CA . ALA A 1 82 ? -19.656 -9.581 26.565 1.00 97.44 82 ALA A CA 1
ATOM 559 C C . ALA A 1 82 ? -20.102 -8.552 27.610 1.00 97.44 82 ALA A C 1
ATOM 561 O O . ALA A 1 82 ? -21.289 -8.254 27.752 1.00 97.44 82 ALA A O 1
ATOM 562 N N . GLY A 1 83 ? -19.137 -8.025 28.360 1.00 97.31 83 GLY A N 1
ATOM 563 C CA . GLY A 1 83 ? -19.323 -6.976 29.346 1.00 97.31 83 GLY A CA 1
ATOM 564 C C . GLY A 1 83 ? -19.054 -5.588 28.778 1.00 97.31 83 GLY A C 1
ATOM 565 O O . GLY A 1 83 ? -18.922 -5.410 27.568 1.00 97.31 83 GLY A O 1
ATOM 566 N N . SER A 1 84 ? -18.957 -4.600 29.661 1.00 97.50 84 SER A N 1
ATOM 567 C CA . SER A 1 84 ? -18.748 -3.201 29.278 1.00 97.50 84 SER A CA 1
ATOM 568 C C . SER A 1 84 ? -17.446 -2.646 29.837 1.00 97.50 84 SER A C 1
ATOM 570 O O . SER A 1 84 ? -17.081 -2.901 30.983 1.00 97.50 84 SER A O 1
ATOM 572 N N . ILE A 1 85 ? -16.772 -1.828 29.035 1.00 98.00 85 ILE A N 1
ATOM 573 C CA . ILE A 1 85 ? -15.692 -0.947 29.475 1.00 98.00 85 ILE A CA 1
ATOM 574 C C . ILE A 1 85 ? -16.252 0.480 29.546 1.00 98.00 85 ILE A C 1
ATOM 576 O O . ILE A 1 85 ? -16.816 0.970 28.566 1.00 98.00 85 ILE A O 1
ATOM 580 N N . THR A 1 86 ? -16.138 1.142 30.697 1.00 97.44 86 THR A N 1
ATOM 581 C CA . THR A 1 86 ? -16.802 2.427 30.979 1.00 97.44 86 THR A CA 1
ATOM 582 C C . THR A 1 86 ? -15.904 3.405 31.743 1.00 97.44 86 THR A C 1
ATOM 584 O O . THR A 1 86 ? -14.806 3.066 32.177 1.00 97.44 86 THR A O 1
ATOM 587 N N . GLY A 1 87 ? -16.395 4.625 31.966 1.00 96.81 87 GLY A N 1
ATOM 588 C CA . GLY A 1 87 ? -15.732 5.614 32.820 1.00 96.81 87 GLY A CA 1
ATOM 589 C C . GLY A 1 87 ? -14.567 6.338 32.142 1.00 96.81 87 GLY A C 1
ATOM 590 O O . GLY A 1 87 ? -14.386 6.273 30.924 1.00 96.81 87 GLY A O 1
ATOM 591 N N . ASN A 1 88 ? -13.790 7.071 32.939 1.00 95.75 88 ASN A N 1
ATOM 592 C CA . ASN A 1 88 ? -12.724 7.931 32.431 1.00 95.75 88 ASN A CA 1
ATOM 593 C C . ASN A 1 88 ? -11.435 7.134 32.167 1.00 95.75 88 ASN A C 1
ATOM 595 O O . ASN A 1 88 ? -10.489 7.190 32.951 1.00 95.75 88 ASN A O 1
ATOM 599 N N . LEU A 1 89 ? -11.396 6.344 31.097 1.00 96.69 89 LEU A N 1
ATOM 600 C CA . LEU A 1 89 ? -10.209 5.570 30.726 1.00 96.69 89 LEU A CA 1
ATOM 601 C C . LEU A 1 89 ? -9.956 5.575 29.218 1.00 96.69 89 LEU A C 1
ATOM 603 O O . LEU A 1 89 ? -10.880 5.756 28.425 1.00 96.69 89 LEU A O 1
ATOM 607 N N . ASN A 1 90 ? -8.701 5.333 28.848 1.00 97.44 90 ASN A N 1
ATOM 608 C CA . ASN A 1 90 ? -8.281 4.950 27.507 1.00 97.44 90 ASN A CA 1
ATOM 609 C C . ASN A 1 90 ? -8.245 3.425 27.404 1.00 97.44 90 ASN A C 1
ATOM 611 O O . ASN A 1 90 ? -7.780 2.745 28.326 1.00 97.44 90 ASN A O 1
ATOM 615 N N . PHE A 1 91 ? -8.658 2.892 26.258 1.00 97.50 91 PHE A N 1
ATOM 616 C CA . PHE A 1 91 ? -8.573 1.463 25.982 1.00 97.50 91 PHE A CA 1
ATOM 617 C C . PHE A 1 91 ? -7.446 1.166 24.995 1.00 97.50 91 PHE A C 1
ATOM 619 O O . PHE A 1 91 ? -7.420 1.692 23.882 1.00 97.50 91 PHE A O 1
ATOM 626 N N . LEU A 1 92 ? -6.506 0.318 25.405 1.00 96.88 92 LEU A N 1
ATOM 627 C CA . LEU A 1 92 ? -5.378 -0.103 24.590 1.00 96.88 92 LEU A CA 1
ATOM 628 C C . LEU A 1 92 ? -5.435 -1.620 24.399 1.00 96.88 92 LEU A C 1
ATOM 630 O O . LEU A 1 92 ? -5.336 -2.388 25.353 1.00 96.88 92 LEU A O 1
ATOM 634 N N . LYS A 1 93 ? -5.556 -2.069 23.155 1.00 96.00 93 LYS A N 1
ATOM 635 C CA . LYS A 1 93 ? -5.520 -3.480 22.771 1.00 96.00 93 LYS A CA 1
ATOM 636 C C . LYS A 1 93 ? -4.215 -3.766 22.040 1.00 96.00 93 LYS A C 1
ATOM 638 O O . LYS A 1 93 ? -3.953 -3.184 20.997 1.00 96.00 93 LYS A O 1
ATOM 643 N N . TYR A 1 94 ? -3.453 -4.709 22.570 1.00 93.56 94 TYR A N 1
ATOM 644 C CA . TYR A 1 94 ? -2.245 -5.285 21.993 1.00 93.56 94 TYR A CA 1
ATOM 645 C C . TYR A 1 94 ? -2.414 -6.786 21.735 1.00 93.56 94 TYR A C 1
ATOM 647 O O . TYR A 1 94 ? -3.413 -7.401 22.124 1.00 93.56 94 TYR A O 1
ATOM 655 N N . GLY A 1 95 ? -1.408 -7.393 21.111 1.00 91.62 95 GLY A N 1
ATOM 656 C CA . GLY A 1 95 ? -1.341 -8.832 20.864 1.00 91.62 95 GLY A CA 1
ATOM 657 C C . GLY A 1 95 ? -1.995 -9.237 19.545 1.00 91.62 95 GLY A C 1
ATOM 658 O O . GLY A 1 95 ? -2.898 -8.571 19.044 1.00 91.62 95 GLY A O 1
ATOM 659 N N . SER A 1 96 ? -1.509 -10.335 18.972 1.00 91.75 96 SER A N 1
ATOM 660 C CA . SER A 1 96 ? -1.786 -10.759 17.594 1.00 91.75 96 SER A CA 1
ATOM 661 C C . SER A 1 96 ? -3.165 -11.383 17.370 1.00 91.75 96 SER A C 1
ATOM 663 O O . SER A 1 96 ? -3.547 -11.597 16.222 1.00 91.75 96 SER A O 1
ATOM 665 N N . SER A 1 97 ? -3.922 -11.659 18.434 1.00 95.25 97 SER A N 1
ATOM 666 C CA . SER A 1 97 ? -5.202 -12.368 18.351 1.00 95.25 97 SER A CA 1
ATOM 667 C C . SER A 1 97 ? -6.413 -11.439 18.395 1.00 95.25 97 SER A C 1
ATOM 669 O O . SER A 1 97 ? -6.311 -10.253 18.744 1.00 95.25 97 SER A O 1
ATOM 671 N N . THR A 1 98 ? -7.577 -11.996 18.043 1.00 96.31 98 THR A N 1
ATOM 672 C CA . THR A 1 98 ? -8.827 -11.243 17.928 1.00 96.31 98 THR A CA 1
ATOM 673 C C . THR A 1 98 ? -9.499 -11.016 19.283 1.00 96.31 98 THR A C 1
ATOM 675 O O . THR A 1 98 ? -9.753 -11.966 20.015 1.00 96.31 98 THR A O 1
ATOM 678 N N . LEU A 1 99 ? -9.875 -9.778 19.602 1.00 97.75 99 LEU A N 1
ATOM 679 C CA . LEU A 1 99 ? -10.800 -9.477 20.700 1.00 97.75 99 LEU A CA 1
ATOM 680 C C . LEU A 1 99 ? -12.167 -9.108 20.124 1.00 97.75 99 LEU A C 1
ATOM 682 O O . LEU A 1 99 ? -12.280 -8.128 19.394 1.00 97.75 99 LEU A O 1
ATOM 686 N N . THR A 1 100 ? -13.204 -9.869 20.464 1.00 97.94 100 THR A N 1
ATOM 687 C CA . THR A 1 100 ? -14.588 -9.564 20.083 1.00 97.94 100 THR A CA 1
ATOM 688 C C . THR A 1 100 ? -15.308 -8.896 21.247 1.00 97.94 100 THR A C 1
ATOM 690 O O . THR A 1 100 ? -15.403 -9.477 22.325 1.00 97.94 100 THR A O 1
ATOM 693 N N . LEU A 1 101 ? -15.828 -7.690 21.032 1.00 98.25 101 LEU A N 1
ATOM 694 C CA . LEU A 1 101 ? -16.666 -6.965 21.983 1.00 98.25 101 LEU A CA 1
ATOM 695 C C . LEU A 1 101 ? -18.121 -7.092 21.526 1.00 98.25 101 LEU A C 1
ATOM 697 O O . LEU A 1 101 ? -18.462 -6.616 20.440 1.00 98.25 101 LEU A O 1
ATOM 701 N N . THR A 1 102 ? -18.966 -7.749 22.326 1.00 97.19 102 THR A N 1
ATOM 702 C CA . THR A 1 102 ? -20.384 -7.979 21.972 1.00 97.19 102 THR A CA 1
ATOM 703 C C . THR A 1 102 ? -21.356 -7.024 22.656 1.00 97.19 102 THR A C 1
ATOM 705 O O . THR A 1 102 ? -22.527 -6.973 22.286 1.00 97.19 102 THR A O 1
ATOM 708 N N . ASN A 1 103 ? -20.886 -6.226 23.616 1.00 96.88 103 ASN A N 1
ATOM 709 C CA . ASN A 1 103 ? -21.695 -5.240 24.325 1.00 96.88 103 ASN A CA 1
ATOM 710 C C . ASN A 1 103 ? -21.107 -3.824 24.218 1.00 96.88 103 ASN A C 1
ATOM 712 O O . ASN A 1 103 ? -19.945 -3.641 23.845 1.00 96.88 103 ASN A O 1
ATOM 716 N N . ALA A 1 104 ? -21.927 -2.818 24.524 1.00 95.81 104 ALA A N 1
ATOM 717 C CA . ALA A 1 104 ? -21.553 -1.415 24.417 1.00 95.81 104 ALA A CA 1
ATOM 718 C C . ALA A 1 104 ? -20.414 -1.045 25.383 1.00 95.81 104 ALA A C 1
ATOM 720 O O . ALA A 1 104 ? -20.466 -1.361 26.577 1.00 95.81 104 ALA A O 1
ATOM 721 N N . ASN A 1 105 ? -19.409 -0.330 24.868 1.00 97.38 105 ASN A N 1
ATOM 722 C CA . ASN A 1 105 ? -18.303 0.225 25.647 1.00 97.38 105 ASN A CA 1
ATOM 723 C C . ASN A 1 105 ? -18.357 1.750 25.576 1.00 97.38 105 ASN A C 1
ATOM 725 O O . ASN A 1 105 ? -18.281 2.336 24.496 1.00 97.38 105 ASN A O 1
ATOM 729 N N . THR A 1 106 ? -18.509 2.386 26.735 1.00 95.44 106 THR A N 1
ATOM 730 C CA . THR A 1 106 ? -18.864 3.806 26.874 1.00 95.44 106 THR A CA 1
ATOM 731 C C . THR A 1 106 ? -17.816 4.590 27.664 1.00 95.44 106 THR A C 1
ATOM 733 O O . THR A 1 106 ? -18.152 5.530 28.387 1.00 95.44 106 THR A O 1
ATOM 736 N N . TYR A 1 107 ? -16.555 4.161 27.619 1.00 95.69 107 TYR A N 1
ATOM 737 C CA . TYR A 1 107 ? -15.452 4.948 28.165 1.00 95.69 107 TYR A CA 1
ATOM 738 C C . TYR A 1 107 ? -15.274 6.245 27.365 1.00 95.69 107 TYR A C 1
ATOM 740 O O . TYR A 1 107 ? -15.699 6.333 26.220 1.00 95.69 107 TYR A O 1
ATOM 748 N N . SER A 1 108 ? -14.689 7.274 27.976 1.00 92.06 108 SER A N 1
ATOM 749 C CA . SER A 1 108 ? -14.579 8.605 27.356 1.00 92.06 108 SER A CA 1
ATOM 750 C C . SER A 1 108 ? -13.225 8.897 26.702 1.00 92.06 108 SER A C 1
ATOM 752 O O . SER A 1 108 ? -13.075 9.935 26.060 1.00 92.06 108 SER A O 1
ATOM 754 N N . GLY A 1 109 ? -12.224 8.041 26.914 1.00 94.00 109 GLY A N 1
ATOM 755 C CA . GLY A 1 109 ? -10.870 8.234 26.402 1.00 94.00 109 GLY A CA 1
ATOM 756 C C . GLY A 1 109 ? -10.660 7.751 24.966 1.00 94.00 109 GLY A C 1
ATOM 757 O O . GLY A 1 109 ? -11.582 7.366 24.240 1.00 94.00 109 GLY A O 1
ATOM 758 N N . ILE A 1 110 ? -9.395 7.771 24.553 1.00 95.19 110 ILE A N 1
ATOM 759 C CA . ILE A 1 110 ? -8.981 7.306 23.227 1.00 95.19 110 ILE A CA 1
ATOM 760 C C . ILE A 1 110 ? -8.930 5.777 23.163 1.00 95.19 110 ILE A C 1
ATOM 762 O O . ILE A 1 110 ? -8.719 5.098 24.173 1.00 95.19 110 ILE A O 1
ATOM 766 N N . THR A 1 111 ? -9.060 5.243 21.950 1.00 97.25 111 THR A N 1
ATOM 767 C CA . THR A 1 111 ? -8.850 3.819 21.671 1.00 97.25 111 THR A CA 1
ATOM 768 C C . THR A 1 111 ? -7.553 3.625 20.898 1.00 97.25 111 THR A C 1
ATOM 770 O O . THR A 1 111 ? -7.327 4.289 19.889 1.00 97.25 111 THR A O 1
ATOM 773 N N . THR A 1 112 ? -6.715 2.682 21.314 1.00 97.31 112 THR A N 1
ATOM 774 C CA . THR A 1 112 ? -5.526 2.269 20.557 1.00 97.31 112 THR A CA 1
ATOM 775 C C . THR A 1 112 ? -5.583 0.775 20.298 1.00 97.31 112 THR A C 1
ATOM 777 O O . THR A 1 112 ? -5.623 -0.019 21.233 1.00 97.31 112 THR A O 1
ATOM 780 N N . LEU A 1 113 ? -5.568 0.387 19.026 1.00 97.38 113 LEU A N 1
ATOM 781 C CA . LEU A 1 113 ? -5.588 -0.997 18.568 1.00 97.38 113 LEU A CA 1
ATOM 782 C C . LEU A 1 113 ? -4.261 -1.287 17.863 1.00 97.38 113 LEU A C 1
ATOM 784 O O . LEU A 1 113 ? -4.005 -0.786 16.769 1.00 97.38 113 LEU A O 1
ATOM 788 N N . ALA A 1 114 ? -3.399 -2.056 18.519 1.00 93.44 114 ALA A N 1
ATOM 789 C CA . ALA A 1 114 ? -2.030 -2.319 18.106 1.00 93.44 114 ALA A CA 1
ATOM 790 C C . ALA A 1 114 ? -1.790 -3.828 17.915 1.00 93.44 114 ALA A C 1
ATOM 792 O O . ALA A 1 114 ? -1.529 -4.562 18.868 1.00 93.44 114 ALA A O 1
ATOM 793 N N . GLY A 1 115 ? -1.872 -4.295 16.668 1.00 83.88 115 GLY A N 1
ATOM 794 C CA . GLY A 1 115 ? -1.796 -5.717 16.319 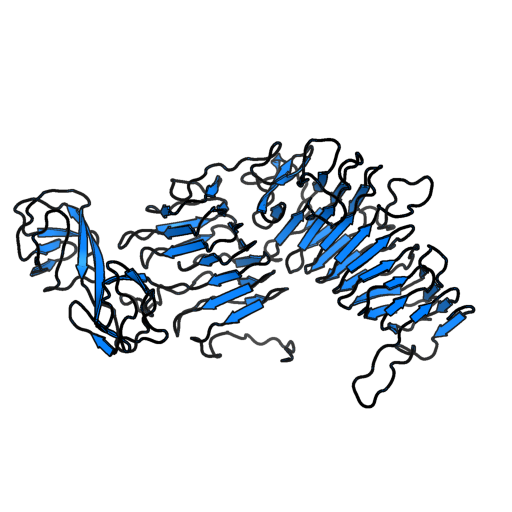1.00 83.88 115 GLY A CA 1
ATOM 795 C C . GLY A 1 115 ? -3.086 -6.515 16.580 1.00 83.88 115 GLY A C 1
ATOM 796 O O . GLY A 1 115 ? -3.981 -6.098 17.322 1.00 83.88 115 GLY A O 1
ATOM 797 N N . GLY A 1 116 ? -3.186 -7.680 15.930 1.00 92.38 116 GLY A N 1
ATOM 798 C CA . GLY A 1 116 ? -4.393 -8.514 15.946 1.00 92.38 116 GLY A CA 1
ATOM 799 C C . GLY A 1 116 ? -5.615 -7.785 15.387 1.00 92.38 116 GLY A C 1
ATOM 800 O O . GLY A 1 116 ? -5.472 -6.805 14.665 1.00 92.38 116 GLY A O 1
ATOM 801 N N . THR A 1 117 ? -6.824 -8.257 15.697 1.00 96.06 117 THR A N 1
ATOM 802 C CA . THR A 1 117 ? -8.079 -7.603 15.273 1.00 96.06 117 THR A CA 1
ATOM 803 C C . THR A 1 117 ? -8.986 -7.336 16.471 1.00 96.06 117 THR A C 1
ATOM 805 O O . THR A 1 117 ? -9.160 -8.194 17.328 1.00 96.06 117 THR A O 1
ATOM 808 N N . THR A 1 118 ? -9.619 -6.172 16.533 1.00 98.00 118 THR A N 1
ATOM 809 C CA . THR A 1 118 ? -10.770 -5.940 17.413 1.00 98.00 118 THR A CA 1
ATOM 810 C C . THR A 1 118 ? -12.034 -6.014 16.578 1.00 98.00 118 THR A C 1
ATOM 812 O O . THR A 1 118 ? -12.161 -5.292 15.594 1.00 98.00 118 THR A O 1
ATOM 815 N N . THR A 1 119 ? -12.965 -6.880 16.961 1.00 97.81 119 THR A N 1
ATOM 816 C CA . THR A 1 119 ? -14.265 -7.012 16.297 1.00 97.81 119 THR A CA 1
ATOM 817 C C . THR A 1 119 ? -15.354 -6.454 17.197 1.00 97.81 119 THR A C 1
ATOM 819 O O . THR A 1 119 ? -15.469 -6.851 18.355 1.00 97.81 119 THR A O 1
ATOM 822 N N . LEU A 1 120 ? -16.167 -5.551 16.665 1.00 97.50 120 LEU A N 1
ATOM 823 C CA . LEU A 1 120 ? -17.404 -5.095 17.287 1.00 97.50 120 LEU A CA 1
ATOM 824 C C . LEU A 1 120 ? -18.552 -5.873 16.646 1.00 97.50 120 LEU A C 1
ATOM 826 O O . LEU A 1 120 ? -18.746 -5.764 15.439 1.00 97.50 120 LEU A O 1
ATOM 830 N N . ARG A 1 121 ? -19.283 -6.666 17.434 1.00 94.06 121 ARG A N 1
ATOM 831 C CA . ARG A 1 121 ? -20.370 -7.545 16.959 1.00 94.06 121 ARG A CA 1
ATOM 832 C C . ARG A 1 121 ? -21.582 -7.433 17.881 1.00 94.06 121 ARG A C 1
ATOM 834 O O . ARG A 1 121 ? -21.453 -6.942 18.994 1.00 94.06 121 ARG A O 1
ATOM 841 N N . ASP A 1 122 ? -22.759 -7.876 17.446 1.00 92.56 122 ASP A N 1
ATOM 842 C CA . ASP A 1 122 ? -24.003 -7.831 18.232 1.00 92.56 122 ASP A CA 1
ATOM 843 C C . ASP A 1 122 ? -24.308 -6.391 18.715 1.00 92.56 122 ASP A C 1
ATOM 845 O O . ASP A 1 122 ? -24.380 -5.485 17.883 1.00 92.56 122 ASP A O 1
ATOM 849 N N . SER A 1 123 ? -24.382 -6.117 20.021 1.00 93.88 123 SER A N 1
ATOM 850 C CA . SER A 1 123 ? -24.534 -4.754 20.579 1.00 93.88 123 SER A CA 1
ATOM 851 C C . SER A 1 123 ? -23.201 -4.023 20.807 1.00 93.88 123 SER A C 1
ATOM 853 O O . SER A 1 123 ? -23.167 -2.957 21.422 1.00 93.88 123 SER A O 1
ATOM 855 N N . GLY A 1 124 ? -22.089 -4.593 20.342 1.00 95.81 124 GLY A N 1
ATOM 856 C CA . GLY A 1 124 ? -20.737 -4.075 20.500 1.00 95.81 124 GLY A CA 1
ATOM 857 C C . GLY A 1 124 ? -20.551 -2.695 19.885 1.00 95.81 124 GLY A C 1
ATOM 858 O O . GLY A 1 124 ? -20.673 -2.536 18.667 1.00 95.81 124 GLY A O 1
ATOM 859 N N . THR A 1 125 ? -20.206 -1.722 20.727 1.00 95.81 125 THR A N 1
ATOM 860 C CA . THR A 1 125 ? -19.823 -0.365 20.318 1.00 95.81 125 THR A CA 1
ATOM 861 C C . THR A 1 125 ? -18.556 0.091 21.025 1.00 95.81 125 THR A C 1
ATOM 863 O O . THR A 1 125 ? -18.228 -0.400 22.111 1.00 95.81 125 THR A O 1
ATOM 866 N N . ILE A 1 126 ? -17.859 1.047 20.411 1.00 95.69 126 ILE A N 1
ATOM 867 C CA . ILE A 1 126 ? -16.810 1.848 21.043 1.00 95.69 126 ILE A CA 1
ATOM 868 C C . ILE A 1 126 ? -17.226 3.316 20.965 1.00 95.69 126 ILE A C 1
ATOM 870 O O . ILE A 1 126 ? -17.390 3.855 19.869 1.00 95.69 126 ILE A O 1
ATOM 874 N N . ALA A 1 127 ? -17.366 3.949 22.129 1.00 91.69 127 ALA A N 1
ATOM 875 C CA . ALA A 1 127 ? -17.521 5.391 22.244 1.00 91.69 127 ALA A CA 1
ATOM 876 C C . ALA A 1 127 ? -16.136 6.051 22.302 1.00 91.69 127 ALA A C 1
ATOM 878 O O . ALA A 1 127 ? -15.497 6.066 23.347 1.00 91.69 127 ALA A O 1
ATOM 879 N N . SER A 1 128 ? -15.631 6.565 21.182 1.00 91.00 128 SER A N 1
ATOM 880 C CA . SER A 1 128 ? -14.331 7.243 21.159 1.00 91.00 128 SER A CA 1
ATOM 881 C C . SER A 1 128 ? -14.282 8.286 20.052 1.00 91.00 128 SER A C 1
ATOM 883 O O . SER A 1 128 ? -14.768 8.057 18.949 1.00 91.00 128 SER A O 1
ATOM 885 N N . SER A 1 129 ? -13.682 9.443 20.329 1.00 89.31 129 SER A N 1
ATOM 886 C CA . SER A 1 129 ? -13.479 10.484 19.315 1.00 89.31 129 SER A CA 1
ATOM 887 C C . SER A 1 129 ? -12.300 10.180 18.389 1.00 89.31 129 SER A C 1
ATOM 889 O O . SER A 1 129 ? -12.304 10.620 17.239 1.00 89.31 129 SER A O 1
ATOM 891 N N . VAL A 1 130 ? -11.313 9.419 18.875 1.00 94.12 130 VAL A N 1
ATOM 892 C CA . VAL A 1 130 ? -10.097 9.058 18.139 1.00 94.12 130 VAL A CA 1
ATOM 893 C C . VAL A 1 130 ? -9.760 7.590 18.366 1.00 94.12 130 VAL A C 1
ATOM 895 O O . VAL A 1 130 ? -9.608 7.137 19.504 1.00 94.12 130 VAL A O 1
ATOM 898 N N . ILE A 1 131 ? -9.561 6.869 17.265 1.00 96.81 131 ILE A N 1
ATOM 899 C CA . ILE A 1 131 ? -9.055 5.500 17.254 1.00 96.81 131 ILE A CA 1
ATOM 900 C C . ILE A 1 131 ? -7.702 5.485 16.545 1.00 96.81 131 ILE A C 1
ATOM 902 O O . ILE A 1 131 ? -7.587 5.881 15.387 1.00 96.81 131 ILE A O 1
ATOM 906 N N . ASN A 1 132 ? -6.673 4.993 17.230 1.00 97.25 132 ASN A N 1
ATOM 907 C CA . ASN A 1 132 ? -5.371 4.720 16.634 1.00 97.25 132 ASN A CA 1
ATOM 908 C C . ASN A 1 132 ? -5.321 3.254 16.186 1.00 97.25 132 ASN A C 1
ATOM 910 O O . ASN A 1 132 ? -5.408 2.354 17.022 1.00 97.25 132 ASN A O 1
ATOM 914 N N . LEU A 1 133 ? -5.170 3.016 14.885 1.00 96.56 133 LEU A N 1
ATOM 915 C CA . LEU A 1 133 ? -4.947 1.702 14.286 1.00 96.56 133 LEU A CA 1
ATOM 916 C C . LEU A 1 133 ? -3.460 1.574 13.954 1.00 96.56 133 LEU A C 1
ATOM 918 O O . LEU A 1 133 ? -2.977 2.201 13.017 1.00 96.56 133 LEU A O 1
ATOM 922 N N . ASN A 1 134 ? -2.729 0.788 14.743 1.00 94.31 134 ASN A N 1
ATOM 923 C CA . ASN A 1 134 ? -1.285 0.609 14.605 1.00 94.31 134 ASN A CA 1
ATOM 924 C C . ASN A 1 134 ? -0.995 -0.843 14.213 1.00 94.31 134 ASN A C 1
ATOM 926 O O . ASN A 1 134 ? -0.886 -1.714 15.079 1.00 94.31 134 ASN A O 1
ATOM 930 N N . PHE A 1 135 ? -0.919 -1.121 12.911 1.00 90.88 135 PHE A N 1
ATOM 931 C CA . PHE A 1 135 ? -0.670 -2.465 12.362 1.00 90.88 135 PHE A CA 1
ATOM 932 C C . PHE A 1 135 ? -1.687 -3.536 12.817 1.00 90.88 135 PHE A C 1
ATOM 934 O O . PHE A 1 135 ? -1.409 -4.733 12.774 1.00 90.88 135 PHE A O 1
ATOM 941 N N . GLY A 1 136 ? -2.863 -3.110 13.289 1.00 89.44 136 GLY A N 1
ATOM 942 C CA . GLY A 1 136 ? -3.960 -3.965 13.742 1.00 89.44 136 GLY A CA 1
ATOM 943 C C . GLY A 1 136 ? -5.208 -3.828 12.869 1.00 89.44 136 GLY A C 1
ATOM 944 O O . GLY A 1 136 ? -5.254 -3.037 11.929 1.00 89.44 136 GLY A O 1
ATOM 945 N N . GLY A 1 137 ? -6.232 -4.608 13.193 1.00 94.56 137 GLY A N 1
ATOM 946 C CA . GLY A 1 137 ? -7.538 -4.587 12.548 1.00 94.56 137 GLY A CA 1
ATOM 947 C C . GLY A 1 137 ? -8.626 -4.024 13.460 1.00 94.56 137 GLY A C 1
ATOM 948 O O . GLY A 1 137 ? -8.659 -4.323 14.654 1.00 94.56 137 GLY A O 1
ATOM 949 N N . LEU A 1 138 ? -9.561 -3.273 12.890 1.00 97.88 138 LEU A N 1
ATOM 950 C CA . LEU A 1 138 ? -10.852 -2.956 13.492 1.00 97.88 138 LEU A CA 1
ATOM 951 C C . LEU A 1 138 ? -11.948 -3.425 12.544 1.00 97.88 138 LEU A C 1
ATOM 953 O O . LEU A 1 138 ? -12.056 -2.922 11.432 1.00 97.88 138 LEU A O 1
ATOM 957 N N . THR A 1 139 ? -12.745 -4.391 12.988 1.00 96.50 139 THR A N 1
ATOM 958 C CA . THR A 1 139 ? -13.871 -4.936 12.227 1.00 96.50 139 THR A CA 1
ATOM 959 C C . THR A 1 139 ? -15.185 -4.508 12.860 1.00 96.50 139 THR A C 1
ATOM 961 O O . THR A 1 139 ? -15.436 -4.783 14.034 1.00 96.50 139 THR A O 1
ATOM 964 N N . LEU A 1 140 ? -16.037 -3.862 12.072 1.00 95.00 140 LEU A N 1
ATOM 965 C CA . LEU A 1 140 ? -17.433 -3.611 12.399 1.00 95.00 140 LEU A CA 1
ATOM 966 C C . LEU A 1 140 ? -18.257 -4.741 11.784 1.00 95.00 140 LEU A C 1
ATOM 968 O O . LEU A 1 140 ? -18.495 -4.750 10.578 1.00 95.00 140 LEU A O 1
ATOM 972 N N . ASP A 1 141 ? -18.643 -5.720 12.596 1.00 91.75 141 ASP A N 1
ATOM 973 C CA . ASP A 1 141 ? -19.371 -6.897 12.133 1.00 91.75 141 ASP A CA 1
ATOM 974 C C . ASP A 1 141 ? -20.878 -6.713 12.283 1.00 91.75 141 ASP A C 1
ATOM 976 O O . ASP A 1 141 ? -21.434 -6.801 13.378 1.00 91.75 141 ASP A O 1
ATOM 980 N N . GLN A 1 142 ? -21.545 -6.465 11.160 1.00 88.56 142 GLN A N 1
ATOM 981 C CA . GLN A 1 142 ? -22.989 -6.273 11.102 1.00 88.56 142 GLN A CA 1
ATOM 982 C C . GLN A 1 142 ? -23.769 -7.570 10.868 1.00 88.56 142 GLN A C 1
ATOM 984 O O . GLN A 1 142 ? -24.995 -7.521 10.823 1.00 88.56 142 GLN A O 1
ATOM 989 N N . SER A 1 143 ? -23.104 -8.724 10.745 1.00 85.44 143 SER A N 1
ATOM 990 C CA . SER A 1 143 ? -23.763 -10.021 10.519 1.00 85.44 143 SER A CA 1
ATOM 991 C C . SER A 1 143 ? -24.363 -10.653 11.786 1.00 85.44 143 SER A C 1
ATOM 993 O O . SER A 1 143 ? -25.075 -11.653 11.702 1.00 85.44 143 SER A O 1
ATOM 995 N N . GLY A 1 144 ? -24.072 -10.082 12.961 1.00 84.12 144 GLY A N 1
ATOM 996 C CA . GLY A 1 144 ? -24.539 -10.564 14.263 1.00 84.12 144 GLY A CA 1
ATOM 997 C C . GLY A 1 144 ? -25.948 -10.107 14.670 1.00 84.12 144 GLY A C 1
ATOM 998 O O . GLY A 1 144 ? -26.732 -9.589 13.876 1.00 84.12 144 GLY A O 1
ATOM 999 N N . LEU A 1 145 ? -26.265 -10.284 15.956 1.00 86.44 145 LEU A N 1
ATOM 1000 C CA . LEU A 1 145 ? -27.524 -9.863 16.578 1.00 86.44 145 LEU A CA 1
ATOM 1001 C C . LEU A 1 145 ? -27.511 -8.352 16.845 1.00 86.44 145 LEU A C 1
ATOM 1003 O O . LEU A 1 145 ? -27.324 -7.907 17.979 1.00 86.44 145 LEU A O 1
ATOM 1007 N N . ASN A 1 146 ? -27.676 -7.557 15.790 1.00 85.06 146 ASN A N 1
ATOM 1008 C CA . ASN A 1 146 ? -27.789 -6.104 15.915 1.00 85.06 146 ASN A CA 1
ATOM 1009 C C . ASN A 1 146 ? -29.005 -5.727 16.792 1.00 85.06 146 ASN A C 1
ATOM 1011 O O . ASN A 1 146 ? -30.014 -6.444 16.782 1.00 85.06 146 ASN A O 1
ATOM 1015 N N . PRO A 1 147 ? -28.955 -4.605 17.536 1.00 85.25 147 PRO A N 1
ATOM 1016 C CA . PRO A 1 147 ? -30.072 -4.159 18.364 1.00 85.25 147 PRO A CA 1
ATOM 1017 C C . PRO A 1 147 ? -31.395 -4.052 17.593 1.00 85.25 147 PRO A C 1
ATOM 1019 O O . PRO A 1 147 ? -31.463 -3.492 16.496 1.00 85.25 147 PRO A O 1
ATOM 1022 N N . ALA A 1 148 ? -32.469 -4.572 18.193 1.00 81.75 148 ALA A N 1
ATOM 1023 C CA . ALA A 1 148 ? -33.792 -4.589 17.577 1.00 81.75 148 ALA A CA 1
ATOM 1024 C C . ALA A 1 148 ? -34.263 -3.173 17.199 1.00 81.75 148 ALA A C 1
ATOM 1026 O O . ALA A 1 148 ? -34.134 -2.231 17.979 1.00 81.75 148 ALA A O 1
ATOM 1027 N N . GLY A 1 149 ? -34.828 -3.031 15.998 1.00 79.38 149 GLY A N 1
ATOM 1028 C CA . GLY A 1 149 ? -35.310 -1.745 15.484 1.00 79.38 149 GLY A CA 1
ATOM 1029 C C . GLY A 1 149 ? -34.218 -0.803 14.964 1.00 79.38 149 GLY A C 1
ATOM 1030 O O . GLY A 1 149 ? -34.555 0.286 14.507 1.00 79.38 149 GLY A O 1
ATOM 1031 N N . ASN A 1 150 ? -32.941 -1.208 14.981 1.00 81.25 150 ASN A N 1
ATOM 1032 C CA . ASN A 1 150 ? -31.840 -0.454 14.382 1.00 81.25 150 ASN A CA 1
ATOM 1033 C C . ASN A 1 150 ? -31.028 -1.326 13.399 1.00 81.25 150 ASN A C 1
ATOM 1035 O O . ASN A 1 150 ? -29.957 -1.823 13.751 1.00 81.25 150 ASN A O 1
ATOM 1039 N N . PRO A 1 151 ? -31.527 -1.534 12.166 1.00 67.88 151 PRO A N 1
ATOM 1040 C CA . PRO A 1 151 ? -30.858 -2.374 11.169 1.00 67.88 151 PRO A CA 1
ATOM 1041 C C . PRO A 1 151 ? -29.488 -1.842 10.711 1.00 67.88 151 PRO A C 1
ATOM 1043 O O . PRO A 1 151 ? -28.666 -2.632 10.255 1.00 67.88 151 PRO A O 1
ATOM 1046 N N . ASN A 1 152 ? -29.221 -0.539 10.882 1.00 76.19 152 ASN A N 1
ATOM 1047 C CA . ASN A 1 152 ? -27.981 0.135 10.467 1.00 76.19 152 ASN A CA 1
ATOM 1048 C C . ASN A 1 152 ? -27.207 0.645 11.694 1.00 76.19 152 ASN A C 1
ATOM 1050 O O . ASN A 1 152 ? -26.802 1.810 11.772 1.00 76.19 152 ASN A O 1
ATOM 1054 N N . PHE A 1 153 ? -27.054 -0.228 12.689 1.00 85.38 153 PHE A N 1
ATOM 1055 C CA . PHE A 1 153 ? -26.463 0.110 13.976 1.00 85.38 153 PHE A CA 1
ATOM 1056 C C . PHE A 1 153 ? -25.024 0.633 13.834 1.00 85.38 153 PHE A C 1
ATOM 1058 O O . PHE A 1 153 ? -24.132 -0.073 13.360 1.00 85.38 153 PHE A O 1
ATOM 1065 N N . GLN A 1 154 ? -24.788 1.874 14.273 1.00 88.69 154 GLN A N 1
ATOM 1066 C CA . GLN A 1 154 ? -23.458 2.486 14.274 1.00 88.69 154 GLN A CA 1
ATOM 1067 C C . GLN A 1 154 ? -22.621 1.909 15.417 1.00 88.69 154 GLN A C 1
ATOM 1069 O O . GLN A 1 154 ? -22.926 2.107 16.595 1.00 88.69 154 GLN A O 1
ATOM 1074 N N . ARG A 1 155 ? -21.550 1.193 15.067 1.00 93.25 155 ARG A N 1
ATOM 1075 C CA . ARG A 1 155 ? -20.660 0.548 16.048 1.00 93.25 155 ARG A CA 1
ATOM 1076 C C . ARG A 1 155 ? -19.583 1.484 16.581 1.00 93.25 155 ARG A C 1
ATOM 1078 O O . ARG A 1 155 ? -19.068 1.269 17.678 1.00 93.25 155 ARG A O 1
ATOM 1085 N N . LEU A 1 156 ? -19.268 2.527 15.825 1.00 94.19 156 LEU A N 1
ATOM 1086 C CA . LEU A 1 156 ? -18.422 3.622 16.270 1.00 94.19 156 LEU A CA 1
ATOM 1087 C C . LEU A 1 156 ? -19.312 4.794 16.656 1.00 94.19 156 LEU A C 1
ATOM 1089 O O . LEU A 1 156 ? -20.074 5.296 15.833 1.00 94.19 156 LEU A O 1
ATOM 1093 N N . THR A 1 157 ? -19.232 5.206 17.916 1.00 85.69 157 THR A N 1
ATOM 1094 C CA . THR A 1 157 ? -20.036 6.306 18.443 1.00 85.69 157 THR A CA 1
ATOM 1095 C C . THR A 1 157 ? -19.129 7.393 18.999 1.00 85.69 157 THR A C 1
ATOM 1097 O O . THR A 1 157 ? -18.029 7.143 19.489 1.00 85.69 157 THR A O 1
ATOM 1100 N N . THR A 1 158 ? -19.571 8.640 18.893 1.00 80.94 158 THR A N 1
ATOM 1101 C CA . THR A 1 158 ? -18.833 9.794 19.403 1.00 80.94 158 THR A CA 1
ATOM 1102 C C . THR A 1 158 ? -19.785 10.950 19.650 1.00 80.94 158 THR A C 1
ATOM 1104 O O . THR A 1 158 ? -20.862 11.021 19.063 1.00 80.94 158 THR A O 1
ATOM 1107 N N . THR A 1 159 ? -19.379 11.858 20.529 1.00 75.69 159 THR A N 1
ATOM 1108 C CA . THR A 1 159 ? -20.025 13.163 20.707 1.00 75.69 159 THR A CA 1
ATOM 1109 C C . THR A 1 159 ? -19.461 14.220 19.755 1.00 75.69 159 THR A C 1
ATOM 1111 O O . THR A 1 159 ? -19.989 15.328 19.692 1.00 75.69 159 THR A O 1
ATOM 1114 N N . SER A 1 160 ? -18.388 13.894 19.022 1.00 77.69 160 SER A N 1
ATOM 1115 C CA . SER A 1 160 ? -17.815 14.757 17.991 1.00 77.69 160 SER A CA 1
ATOM 1116 C C . SER A 1 160 ? -18.830 14.970 16.864 1.00 77.69 160 SER A C 1
ATOM 1118 O O . SER A 1 160 ? -19.322 13.983 16.313 1.00 77.69 160 SER A O 1
ATOM 1120 N N . PRO A 1 161 ? -19.104 16.224 16.463 1.00 73.69 161 PRO A N 1
ATOM 1121 C CA . PRO A 1 161 ? -19.999 16.505 15.342 1.00 73.69 161 PRO A CA 1
ATOM 1122 C C . PRO A 1 161 ? -19.436 16.008 14.004 1.00 73.69 161 PRO A C 1
ATOM 1124 O O . PRO A 1 161 ? -20.197 15.795 13.070 1.00 73.69 161 PRO A O 1
ATOM 1127 N N . ASN A 1 162 ? -18.120 15.791 13.926 1.00 76.94 162 ASN A N 1
ATOM 1128 C CA . ASN A 1 162 ? -17.424 15.399 12.703 1.00 76.94 162 ASN A CA 1
ATOM 1129 C C . ASN A 1 162 ? -17.167 13.884 12.642 1.00 76.94 162 ASN A C 1
ATOM 1131 O O . ASN A 1 162 ? -16.247 13.467 11.960 1.00 76.94 162 ASN A O 1
ATOM 1135 N N . GLY A 1 163 ? -17.881 13.054 13.408 1.00 86.75 163 GLY A N 1
ATOM 1136 C CA . GLY A 1 163 ? -17.651 11.603 13.434 1.00 86.75 163 GLY A CA 1
ATOM 1137 C C . GLY A 1 163 ? -16.350 11.173 14.136 1.00 86.75 163 GLY A C 1
ATOM 1138 O O . GLY A 1 163 ? -15.660 11.971 14.783 1.00 86.75 163 GLY A O 1
ATOM 1139 N N . VAL A 1 164 ? -16.057 9.867 14.089 1.00 93.56 164 VAL A N 1
ATOM 1140 C CA . VAL A 1 164 ? -14.875 9.257 14.732 1.00 93.56 164 VAL A CA 1
ATOM 1141 C C . VAL A 1 164 ? -13.652 9.429 13.842 1.00 93.56 164 VAL A C 1
ATOM 1143 O O . VAL A 1 164 ? -13.699 9.081 12.664 1.00 93.56 164 VAL A O 1
ATOM 1146 N N . SER A 1 165 ? -12.551 9.933 14.400 1.00 95.06 165 SER A N 1
ATOM 1147 C CA . SER A 1 165 ? -11.290 10.063 13.665 1.00 95.06 165 SER A CA 1
ATOM 1148 C C . SER A 1 165 ? -10.460 8.783 13.754 1.00 95.06 165 SER A C 1
ATOM 1150 O O . SER A 1 165 ? -10.330 8.202 14.834 1.00 95.06 165 SER A O 1
ATOM 1152 N N . LEU A 1 166 ? -9.870 8.365 12.634 1.00 96.31 166 LEU A N 1
ATOM 1153 C CA . LEU A 1 166 ? -8.971 7.216 12.553 1.00 96.31 166 LEU A CA 1
ATOM 1154 C C . LEU A 1 166 ? -7.549 7.682 12.237 1.00 96.31 166 LEU A C 1
ATOM 1156 O O . LEU A 1 166 ? -7.286 8.250 11.181 1.00 96.31 166 LEU A O 1
ATOM 1160 N N . ASN A 1 167 ? -6.615 7.382 13.130 1.00 96.12 167 ASN A N 1
ATOM 1161 C CA . ASN A 1 167 ? -5.188 7.554 12.892 1.00 96.12 167 ASN A CA 1
ATOM 1162 C C . ASN A 1 167 ? -4.604 6.198 12.512 1.00 96.12 167 ASN A C 1
ATOM 1164 O O . ASN A 1 167 ? -4.579 5.294 13.346 1.00 96.12 167 ASN A O 1
ATOM 1168 N N . MET A 1 168 ? -4.148 6.042 11.273 1.00 96.44 168 MET A N 1
ATOM 1169 C CA . MET A 1 168 ? -3.701 4.753 10.755 1.00 96.44 168 MET A CA 1
ATOM 1170 C C . MET A 1 168 ? -2.184 4.743 10.548 1.00 96.44 168 MET A C 1
ATOM 1172 O O . MET A 1 168 ? -1.641 5.508 9.754 1.00 96.44 168 MET A O 1
ATOM 1176 N N . ARG A 1 169 ? -1.493 3.873 11.287 1.00 93.50 169 ARG A N 1
ATOM 1177 C CA . ARG A 1 169 ? -0.088 3.498 11.085 1.00 93.50 169 ARG A CA 1
ATOM 1178 C C . ARG A 1 169 ? -0.058 2.039 10.663 1.00 93.50 169 ARG A C 1
ATOM 1180 O O . ARG A 1 169 ? 0.266 1.158 11.453 1.00 93.50 169 ARG A O 1
ATOM 1187 N N . GLY A 1 170 ? -0.493 1.789 9.437 1.00 89.75 170 GLY A N 1
ATOM 1188 C CA . GLY A 1 170 ? -0.762 0.465 8.911 1.00 89.75 170 GLY A CA 1
ATOM 1189 C C . GLY A 1 170 ? -1.984 -0.194 9.553 1.00 89.75 170 GLY A C 1
ATOM 1190 O O . GLY A 1 170 ? -2.456 0.203 10.618 1.00 89.75 170 GLY A O 1
ATOM 1191 N N . GLY A 1 171 ? -2.480 -1.250 8.912 1.00 90.88 171 GLY A N 1
ATOM 1192 C CA . GLY A 1 171 ? -3.606 -2.041 9.412 1.00 90.88 171 GLY A CA 1
ATOM 1193 C C . GLY A 1 171 ? -4.897 -1.834 8.625 1.00 90.88 171 GLY A C 1
ATOM 1194 O O . GLY A 1 171 ? -4.903 -1.182 7.578 1.00 90.88 171 GLY A O 1
ATOM 1195 N N . THR A 1 172 ? -5.986 -2.415 9.128 1.00 94.50 172 THR A N 1
ATOM 1196 C CA . THR A 1 172 ? -7.245 -2.544 8.383 1.00 94.50 172 THR A CA 1
ATOM 1197 C C . THR A 1 172 ? -8.429 -2.031 9.189 1.00 94.50 172 THR A C 1
ATOM 1199 O O . THR A 1 172 ? -8.704 -2.516 10.285 1.00 94.50 172 THR A O 1
ATOM 1202 N N . PHE A 1 173 ? -9.179 -1.096 8.615 1.00 97.12 173 PHE A N 1
ATOM 1203 C CA . PHE A 1 173 ? -10.552 -0.817 9.011 1.00 97.12 173 PHE A CA 1
ATOM 1204 C C . PHE A 1 173 ? -11.492 -1.592 8.085 1.00 97.12 173 PHE A C 1
ATOM 1206 O O . PHE A 1 173 ? -11.447 -1.410 6.869 1.00 97.12 173 PHE A O 1
ATOM 1213 N N . LEU A 1 174 ? -12.309 -2.477 8.651 1.00 94.81 174 LEU A N 1
ATOM 1214 C CA . LEU A 1 174 ? -13.200 -3.371 7.920 1.00 94.81 174 LEU A CA 1
ATOM 1215 C C . LEU A 1 174 ? -14.642 -3.191 8.387 1.00 94.81 174 LEU A C 1
ATOM 1217 O O . LEU A 1 174 ? -14.922 -3.222 9.584 1.00 94.81 174 LEU A O 1
ATOM 1221 N N . ILE A 1 175 ? -15.569 -3.127 7.438 1.00 92.25 175 ILE A N 1
ATOM 1222 C CA . ILE A 1 175 ? -16.986 -3.389 7.691 1.00 92.25 175 ILE A CA 1
ATOM 1223 C C . ILE A 1 175 ? -17.339 -4.744 7.094 1.00 92.25 175 ILE A C 1
ATOM 1225 O O . ILE A 1 175 ? -17.172 -4.971 5.897 1.00 92.25 175 ILE A O 1
ATOM 1229 N N . GLN A 1 176 ? -17.849 -5.641 7.929 1.00 89.50 176 GLN A N 1
ATOM 1230 C CA . GLN A 1 176 ? -18.484 -6.875 7.489 1.00 89.50 176 GLN A CA 1
ATOM 1231 C C . GLN A 1 176 ? -19.993 -6.627 7.427 1.00 89.50 176 GLN A C 1
ATOM 1233 O O . GLN A 1 176 ? -20.609 -6.268 8.428 1.00 89.50 176 GLN A O 1
ATOM 1238 N N . GLY A 1 177 ? -20.577 -6.770 6.236 1.00 86.44 177 GLY A N 1
ATOM 1239 C CA . GLY A 1 177 ? -21.975 -6.424 5.983 1.00 86.44 177 GLY A CA 1
ATOM 1240 C C . GLY A 1 177 ? -22.966 -7.344 6.701 1.00 86.44 177 GLY A C 1
ATOM 1241 O O . GLY A 1 177 ? -22.674 -8.517 6.934 1.00 86.44 177 GLY A O 1
ATOM 1242 N N . GLY A 1 178 ? -24.152 -6.812 7.014 1.00 80.44 178 GLY A N 1
ATOM 1243 C CA . GLY A 1 178 ? -25.244 -7.532 7.690 1.00 80.44 178 GLY A CA 1
ATOM 1244 C C . GLY A 1 178 ? -26.174 -8.331 6.769 1.00 80.44 178 GLY A C 1
ATOM 1245 O O . GLY A 1 178 ? -26.961 -9.153 7.236 1.00 80.44 178 GLY A O 1
ATOM 1246 N N . GLY A 1 179 ? -26.057 -8.146 5.451 1.00 78.31 179 GLY A N 1
ATOM 1247 C CA . GLY A 1 179 ? -26.745 -8.927 4.420 1.00 78.31 179 GLY A CA 1
ATOM 1248 C C . GLY A 1 179 ? -28.109 -8.411 4.013 1.00 78.31 179 GLY A C 1
ATOM 1249 O O . GLY A 1 179 ? -28.237 -7.905 2.912 1.00 78.31 179 GLY A O 1
ATOM 1250 N N . SER A 1 180 ? -29.145 -8.577 4.836 1.00 77.19 180 SER A N 1
ATOM 1251 C CA . SER A 1 180 ? -30.505 -8.169 4.431 1.00 77.19 180 SER A CA 1
ATOM 1252 C C . SER A 1 180 ? -30.723 -6.649 4.488 1.00 77.19 180 SER A C 1
ATOM 1254 O O . SER A 1 180 ? -31.784 -6.168 4.089 1.00 77.19 180 SER A O 1
ATOM 1256 N N . THR A 1 181 ? -29.760 -5.907 5.038 1.00 81.25 181 THR A N 1
ATOM 1257 C CA . THR A 1 181 ? -29.808 -4.458 5.241 1.00 81.25 181 THR A CA 1
ATOM 1258 C C . THR A 1 181 ? -28.456 -3.844 4.905 1.00 81.25 181 THR A C 1
ATOM 1260 O O . THR A 1 181 ? -27.405 -4.445 5.161 1.00 81.25 181 THR A O 1
ATOM 1263 N N . ASP A 1 182 ? -28.482 -2.644 4.329 1.00 85.75 182 ASP A N 1
ATOM 1264 C CA . ASP A 1 182 ? -27.267 -1.896 4.016 1.00 85.75 182 ASP A CA 1
ATOM 1265 C C . ASP A 1 182 ? -26.481 -1.584 5.286 1.00 85.75 182 ASP A C 1
ATOM 1267 O O . ASP A 1 182 ? -27.035 -1.261 6.333 1.00 85.75 182 ASP A O 1
ATOM 1271 N N . SER A 1 183 ? -25.160 -1.671 5.207 1.00 88.00 183 SER A N 1
ATOM 1272 C CA . SER A 1 183 ? -24.290 -1.316 6.326 1.00 88.00 183 SER A CA 1
ATOM 1273 C C . SER A 1 183 ? -23.679 0.049 6.062 1.00 88.00 183 SER A C 1
ATOM 1275 O O . SER A 1 183 ? -22.842 0.191 5.176 1.00 88.00 183 SER A O 1
ATOM 1277 N N . VAL A 1 184 ? -24.108 1.054 6.822 1.00 89.12 184 VAL A N 1
ATOM 1278 C CA . VAL A 1 184 ? -23.639 2.438 6.679 1.00 89.12 184 VAL A CA 1
ATOM 1279 C C . VAL A 1 184 ? -22.681 2.776 7.814 1.00 89.12 184 VAL A C 1
ATOM 1281 O O . VAL A 1 184 ? -22.946 2.409 8.957 1.00 89.12 184 VAL A O 1
ATOM 1284 N N . GLN A 1 185 ? -21.597 3.491 7.523 1.00 91.56 185 GLN A N 1
ATOM 1285 C CA . GLN A 1 185 ? -20.707 4.065 8.530 1.00 91.56 185 GLN A CA 1
ATOM 1286 C C . GLN A 1 185 ? -20.186 5.429 8.085 1.00 91.56 185 GLN A C 1
ATOM 1288 O O . GLN A 1 185 ? -19.676 5.583 6.977 1.00 91.56 185 GLN A O 1
ATOM 1293 N N . GLU A 1 186 ? -20.233 6.395 8.995 1.00 91.69 186 GLU A N 1
ATOM 1294 C CA . GLU A 1 186 ? -19.619 7.710 8.812 1.00 91.69 186 GLU A CA 1
ATOM 1295 C C . GLU A 1 186 ? -18.345 7.813 9.654 1.00 91.69 186 GLU A C 1
ATOM 1297 O O . GLU A 1 186 ? -18.322 7.452 10.835 1.00 91.69 186 GLU A O 1
ATOM 1302 N N . LEU A 1 187 ? -17.267 8.281 9.038 1.00 94.50 187 LEU A N 1
ATOM 1303 C CA . LEU A 1 187 ? -15.983 8.548 9.666 1.00 94.50 187 LEU A CA 1
ATOM 1304 C C . LEU A 1 187 ? -15.674 10.036 9.550 1.00 94.50 187 LEU A C 1
ATOM 1306 O O . LEU A 1 187 ? -16.023 10.682 8.564 1.00 94.50 187 LEU A O 1
ATOM 1310 N N . GLY A 1 188 ? -14.978 10.553 10.556 1.00 95.62 188 GLY A N 1
ATOM 1311 C CA . GLY A 1 188 ? -14.426 11.895 10.514 1.00 95.62 188 GLY A CA 1
ATOM 1312 C C . GLY A 1 188 ? -13.142 11.954 9.710 1.00 95.62 188 GLY A C 1
ATOM 1313 O O . GLY A 1 188 ? -13.069 11.509 8.564 1.00 95.62 188 GLY A O 1
ATOM 1314 N N . THR A 1 189 ? -12.096 12.481 10.341 1.00 96.50 189 THR A N 1
ATOM 1315 C CA . THR A 1 189 ? -10.774 12.510 9.723 1.00 96.50 189 THR A CA 1
ATOM 1316 C C . THR A 1 189 ? -10.130 11.127 9.760 1.00 96.50 189 THR A C 1
ATOM 1318 O O . THR A 1 189 ? -9.943 10.554 10.833 1.00 96.50 189 THR A O 1
ATOM 1321 N N . VAL A 1 190 ? -9.722 10.615 8.602 1.00 97.50 190 VAL A N 1
ATOM 1322 C CA . VAL A 1 190 ? -8.886 9.418 8.468 1.00 97.50 190 VAL A CA 1
ATOM 1323 C C . VAL A 1 190 ? -7.498 9.856 8.018 1.00 97.50 190 VAL A C 1
ATOM 1325 O O . VAL A 1 190 ? -7.343 10.378 6.920 1.00 97.50 190 VAL A O 1
ATOM 1328 N N . THR A 1 191 ? -6.483 9.659 8.856 1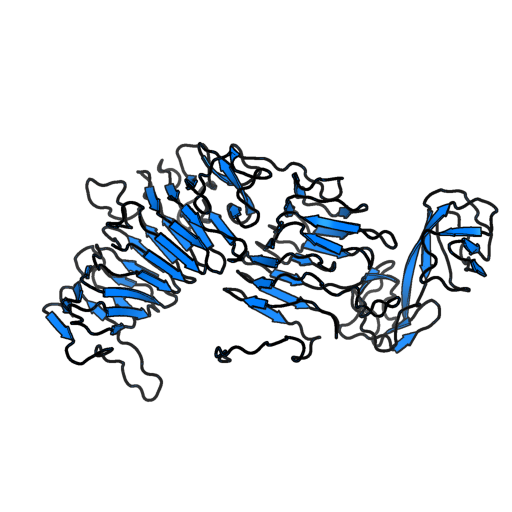.00 95.62 191 THR A N 1
ATOM 1329 C CA . THR A 1 191 ? -5.106 10.106 8.590 1.00 95.62 191 THR A CA 1
ATOM 1330 C C . THR A 1 191 ? -4.186 8.914 8.389 1.00 95.62 191 THR A C 1
ATOM 1332 O O . THR A 1 191 ? -4.097 8.060 9.274 1.00 95.62 191 THR A O 1
ATOM 1335 N N . ALA A 1 192 ? -3.449 8.877 7.277 1.00 92.88 192 ALA A N 1
ATOM 1336 C CA . ALA A 1 192 ? -2.333 7.947 7.125 1.00 92.88 192 ALA A CA 1
ATOM 1337 C C . ALA A 1 192 ? -1.052 8.528 7.732 1.00 92.88 192 ALA A C 1
ATOM 1339 O O . ALA A 1 192 ? -0.569 9.582 7.332 1.00 92.88 192 ALA A O 1
ATOM 1340 N N . LEU A 1 193 ? -0.496 7.813 8.705 1.00 92.75 193 LEU A N 1
ATOM 1341 C CA . LEU A 1 193 ? 0.673 8.216 9.487 1.00 92.75 193 LEU A CA 1
ATOM 1342 C C . LEU A 1 193 ? 1.892 7.307 9.269 1.00 92.75 193 LEU A C 1
ATOM 1344 O O . LEU A 1 193 ? 2.980 7.641 9.724 1.00 92.75 193 LEU A O 1
ATOM 1348 N N . GLY A 1 194 ? 1.710 6.142 8.650 1.00 91.56 194 GLY A N 1
ATOM 1349 C CA . GLY A 1 194 ? 2.770 5.179 8.346 1.00 91.56 194 GLY A CA 1
ATOM 1350 C C . GLY A 1 194 ? 2.189 3.867 7.826 1.00 91.56 194 GLY A C 1
ATOM 1351 O O . GLY A 1 194 ? 0.986 3.639 7.952 1.00 91.56 194 GLY A O 1
ATOM 1352 N N . GLY A 1 195 ? 3.025 3.006 7.244 1.00 91.62 195 GLY A N 1
ATOM 1353 C CA . GLY A 1 195 ? 2.620 1.677 6.777 1.00 91.62 195 GLY A CA 1
ATOM 1354 C C . GLY A 1 195 ? 1.573 1.684 5.652 1.00 91.62 195 GLY A C 1
ATOM 1355 O O . GLY A 1 195 ? 1.139 2.727 5.164 1.00 91.62 195 GLY A O 1
ATOM 1356 N N . GLN A 1 196 ? 1.181 0.489 5.205 1.00 92.00 196 GLN A N 1
ATOM 1357 C CA . GLN A 1 196 ? 0.058 0.323 4.280 1.00 92.00 196 GLN A CA 1
ATOM 1358 C C . GLN A 1 196 ? -1.267 0.308 5.046 1.00 92.00 196 GLN A C 1
ATOM 1360 O O . GLN A 1 196 ? -1.510 -0.581 5.866 1.00 92.00 196 GLN A O 1
ATOM 1365 N N . ASN A 1 197 ? -2.126 1.279 4.749 1.00 95.62 197 ASN A N 1
ATOM 1366 C CA . ASN A 1 197 ? -3.419 1.460 5.403 1.00 95.62 197 ASN A CA 1
ATOM 1367 C C . ASN A 1 197 ? -4.526 0.877 4.527 1.00 95.62 197 ASN A C 1
ATOM 1369 O O . ASN A 1 197 ? -4.558 1.148 3.330 1.00 95.62 197 ASN A O 1
ATOM 1373 N N . THR A 1 198 ? -5.430 0.090 5.105 1.00 95.31 198 THR A N 1
ATOM 1374 C CA . THR A 1 198 ? -6.510 -0.564 4.357 1.00 95.31 198 THR A CA 1
ATOM 1375 C C . THR A 1 198 ? -7.874 -0.135 4.875 1.00 95.31 198 THR A C 1
ATOM 1377 O O . THR A 1 198 ? -8.153 -0.250 6.068 1.00 95.31 198 THR A O 1
ATOM 1380 N N . ILE A 1 199 ? -8.735 0.325 3.970 1.00 96.56 199 ILE A N 1
ATOM 1381 C CA . ILE A 1 199 ? -10.152 0.584 4.231 1.00 96.56 199 ILE A CA 1
ATOM 1382 C C . ILE A 1 199 ? -10.946 -0.406 3.393 1.00 96.56 199 ILE A C 1
ATOM 1384 O O . ILE A 1 199 ? -10.802 -0.454 2.170 1.00 96.56 199 ILE A O 1
ATOM 1388 N N . GLN A 1 200 ? -11.752 -1.225 4.058 1.00 93.31 200 GLN A N 1
ATOM 1389 C CA . GLN A 1 200 ? -12.336 -2.402 3.443 1.00 93.31 200 GLN A CA 1
ATOM 1390 C C . GLN A 1 200 ? -13.815 -2.562 3.777 1.00 93.31 200 GLN A C 1
ATOM 1392 O O . GLN A 1 200 ? -14.246 -2.375 4.914 1.00 93.31 200 GLN A O 1
ATOM 1397 N N . GLY A 1 201 ? -14.587 -2.980 2.779 1.00 90.69 201 GLY A N 1
ATOM 1398 C CA . GLY A 1 201 ? -15.927 -3.518 2.973 1.00 90.69 201 GLY A CA 1
ATOM 1399 C C . GLY A 1 201 ? -16.008 -4.958 2.474 1.00 90.69 201 GLY A C 1
ATOM 1400 O O . GLY A 1 201 ? -15.449 -5.295 1.433 1.00 90.69 201 GLY A O 1
ATOM 1401 N N . SER A 1 202 ? -16.714 -5.795 3.229 1.00 87.19 202 SER A N 1
ATOM 1402 C CA . SER A 1 202 ? -17.038 -7.187 2.912 1.00 87.19 202 SER A CA 1
ATOM 1403 C C . SER A 1 202 ? -18.566 -7.362 2.917 1.00 87.19 202 SER A C 1
ATOM 1405 O O . SER A 1 202 ? -19.145 -7.740 3.941 1.00 87.19 202 SER A O 1
ATOM 1407 N N . PRO A 1 203 ? -19.275 -6.998 1.833 1.00 82.44 203 PRO A N 1
ATOM 1408 C CA . PRO A 1 203 ? -20.730 -7.129 1.771 1.00 82.44 203 PRO A CA 1
ATOM 1409 C C . PRO A 1 203 ? -21.133 -8.610 1.727 1.00 82.44 203 PRO A C 1
ATOM 1411 O O . PRO A 1 203 ? -20.448 -9.431 1.116 1.00 82.44 203 PRO A O 1
ATOM 1414 N N . MET A 1 204 ? -22.266 -8.978 2.338 1.00 75.62 204 MET A N 1
ATOM 1415 C CA . MET A 1 204 ? -22.804 -10.333 2.161 1.00 75.62 204 MET A CA 1
ATOM 1416 C C . MET A 1 204 ? -23.523 -10.433 0.813 1.00 75.62 204 MET A C 1
ATOM 1418 O O . MET A 1 204 ? -24.537 -9.781 0.569 1.00 75.62 204 MET A O 1
ATOM 1422 N N . ILE A 1 205 ? -22.977 -11.257 -0.074 1.00 65.12 205 ILE A N 1
ATOM 1423 C CA . ILE A 1 205 ? -23.438 -11.392 -1.459 1.00 65.12 205 ILE A CA 1
ATOM 1424 C C . ILE A 1 205 ? -24.759 -12.177 -1.504 1.00 65.12 205 ILE A C 1
ATOM 1426 O O . ILE A 1 205 ? -25.011 -13.039 -0.664 1.00 65.12 205 ILE A O 1
ATOM 1430 N N . ASN A 1 206 ? -25.606 -11.881 -2.497 1.00 63.41 206 ASN A N 1
ATOM 1431 C CA . ASN A 1 206 ? -26.938 -12.479 -2.700 1.00 63.41 206 ASN A CA 1
ATOM 1432 C C . ASN A 1 206 ? -27.971 -12.153 -1.608 1.00 63.41 206 ASN A C 1
ATOM 1434 O O . ASN A 1 206 ? -29.071 -12.695 -1.645 1.00 63.41 206 ASN A O 1
ATOM 1438 N N . GLN A 1 207 ? -27.656 -11.235 -0.690 1.00 69.25 207 GLN A N 1
ATOM 1439 C CA . GLN A 1 207 ? -28.586 -10.800 0.360 1.00 69.25 207 GLN A CA 1
ATOM 1440 C C . GLN A 1 207 ? -29.186 -9.404 0.122 1.00 69.25 207 GLN A C 1
ATOM 1442 O O . GLN A 1 207 ? -30.097 -9.007 0.838 1.00 69.25 207 GLN A O 1
ATOM 1447 N N . GLY A 1 208 ? -28.752 -8.702 -0.932 1.00 68.38 208 GLY A N 1
ATOM 1448 C CA . GLY A 1 208 ? -29.349 -7.434 -1.366 1.00 68.38 208 GLY A CA 1
ATOM 1449 C C . GLY A 1 208 ? -28.844 -6.191 -0.631 1.00 68.38 208 GLY A C 1
ATOM 1450 O O . GLY A 1 208 ? -29.446 -5.143 -0.810 1.00 68.38 208 GLY A O 1
ATOM 1451 N N . SER A 1 209 ? -27.769 -6.296 0.162 1.00 79.50 209 SER A N 1
ATOM 1452 C CA . SER A 1 209 ? -27.126 -5.150 0.823 1.00 79.50 209 SER A CA 1
ATOM 1453 C C . SER A 1 209 ? -25.905 -4.617 0.084 1.00 79.50 209 SER A C 1
ATOM 1455 O O . SER A 1 209 ? -25.141 -5.385 -0.522 1.00 79.50 209 SER A O 1
ATOM 1457 N N . THR A 1 210 ? -25.634 -3.336 0.299 1.00 85.44 210 THR A N 1
ATOM 1458 C CA . THR A 1 210 ? -24.329 -2.704 0.089 1.00 85.44 210 THR A CA 1
ATOM 1459 C C . THR A 1 210 ? -23.650 -2.357 1.418 1.00 85.44 210 THR A C 1
ATOM 1461 O O . THR A 1 210 ? -24.239 -2.418 2.503 1.00 85.44 210 THR A O 1
ATOM 1464 N N . ILE A 1 211 ? -22.367 -2.012 1.337 1.00 89.06 211 ILE A N 1
ATOM 1465 C CA . ILE A 1 211 ? -21.666 -1.298 2.404 1.00 89.06 211 ILE A CA 1
ATOM 1466 C C . ILE A 1 211 ? -21.413 0.119 1.915 1.00 89.06 211 ILE A C 1
ATOM 1468 O O . ILE A 1 211 ? -20.798 0.288 0.867 1.00 89.06 211 ILE A O 1
ATOM 1472 N N . THR A 1 212 ? -21.807 1.113 2.704 1.00 91.00 212 THR A N 1
ATOM 1473 C CA . THR A 1 212 ? -21.515 2.521 2.439 1.00 91.00 212 THR A CA 1
ATOM 1474 C C . THR A 1 212 ? -20.658 3.084 3.560 1.00 91.00 212 THR A C 1
ATOM 1476 O O . THR A 1 212 ? -21.060 3.100 4.722 1.00 91.00 212 THR A O 1
ATOM 1479 N N . MET A 1 213 ? -19.477 3.575 3.205 1.00 93.31 213 MET A N 1
ATOM 1480 C CA . MET A 1 213 ? -18.602 4.332 4.091 1.00 93.31 213 MET A CA 1
ATOM 1481 C C . MET A 1 213 ? -18.492 5.763 3.586 1.00 93.31 213 MET A C 1
ATOM 1483 O O . MET A 1 213 ? -18.177 5.974 2.419 1.00 93.31 213 MET A O 1
ATOM 1487 N N . THR A 1 214 ? -18.684 6.735 4.468 1.00 94.44 214 THR A N 1
ATOM 1488 C CA . THR A 1 214 ? -18.409 8.143 4.168 1.00 94.44 214 THR A CA 1
ATOM 1489 C C . THR A 1 214 ? -17.250 8.602 5.030 1.00 94.44 214 THR A C 1
ATOM 1491 O O . THR A 1 214 ? -17.316 8.503 6.253 1.00 94.44 214 THR A O 1
ATOM 1494 N N . ILE A 1 215 ? -16.185 9.088 4.400 1.00 96.88 215 ILE A N 1
ATOM 1495 C CA . ILE A 1 215 ? -15.036 9.690 5.073 1.00 96.88 215 ILE A CA 1
ATOM 1496 C C . ILE A 1 215 ? -15.137 11.196 4.890 1.00 96.88 215 ILE A C 1
ATOM 1498 O O . ILE A 1 215 ? -15.076 11.695 3.762 1.00 96.88 215 ILE A O 1
ATOM 1502 N N . ASP A 1 216 ? -15.273 11.918 5.999 1.00 96.75 216 ASP A N 1
ATOM 1503 C CA . ASP A 1 216 ? -15.371 13.371 5.954 1.00 96.75 216 ASP A CA 1
ATOM 1504 C C . ASP A 1 216 ? -14.071 14.007 5.451 1.00 96.75 216 ASP A C 1
ATOM 1506 O O . ASP A 1 216 ? -14.091 14.850 4.556 1.00 96.75 216 ASP A O 1
ATOM 1510 N N . ASN A 1 217 ? -12.921 13.571 5.964 1.00 97.06 217 ASN A N 1
ATOM 1511 C CA . ASN A 1 217 ? -11.633 14.084 5.511 1.00 97.06 217 ASN A CA 1
ATOM 1512 C C . ASN A 1 217 ? -10.565 12.992 5.493 1.00 97.06 217 ASN A C 1
ATOM 1514 O O . ASN A 1 217 ? -10.154 12.491 6.538 1.00 97.06 217 ASN A O 1
ATOM 1518 N N . LEU A 1 218 ? -10.077 12.650 4.306 1.00 97.12 218 LEU A N 1
ATOM 1519 C CA . LEU A 1 218 ? -8.938 11.758 4.143 1.00 97.12 218 LEU A CA 1
ATOM 1520 C C . LEU A 1 218 ? -7.650 12.585 4.087 1.00 97.12 218 LEU A C 1
ATOM 1522 O O . LEU A 1 218 ? -7.471 13.420 3.203 1.00 97.12 218 LEU A O 1
ATOM 1526 N N . VAL A 1 219 ? -6.742 12.361 5.030 1.00 96.06 219 VAL A N 1
ATOM 1527 C CA . VAL A 1 219 ? -5.469 13.081 5.112 1.00 96.06 219 VAL A CA 1
ATOM 1528 C C . VAL A 1 219 ? -4.340 12.175 4.645 1.00 96.06 219 VAL A C 1
ATOM 1530 O O . VAL A 1 219 ? -4.026 11.158 5.270 1.00 96.06 219 VAL A O 1
ATOM 1533 N N . HIS A 1 220 ? -3.725 12.588 3.542 1.00 92.69 220 HIS A N 1
ATOM 1534 C CA . HIS A 1 220 ? -2.519 12.010 2.969 1.00 92.69 220 HIS A CA 1
ATOM 1535 C C . HIS A 1 220 ? -1.675 13.146 2.394 1.00 92.69 220 HIS A C 1
ATOM 1537 O O . HIS A 1 220 ? -2.095 13.826 1.461 1.00 92.69 220 HIS A O 1
ATOM 1543 N N . THR A 1 221 ? -0.489 13.368 2.952 1.00 82.00 221 THR A N 1
ATOM 1544 C CA . THR A 1 221 ? 0.439 14.385 2.448 1.00 82.00 221 THR A CA 1
ATOM 1545 C C . THR A 1 221 ? 1.755 13.741 2.037 1.00 82.00 221 THR A C 1
ATOM 1547 O O . THR A 1 221 ? 2.103 12.662 2.521 1.00 82.00 221 THR A O 1
ATOM 1550 N N . SER A 1 222 ? 2.520 14.424 1.186 1.00 72.62 222 SER A N 1
ATOM 1551 C CA . SER A 1 222 ? 3.852 13.972 0.767 1.00 72.62 222 SER A CA 1
ATOM 1552 C C . SER A 1 222 ? 4.883 13.952 1.904 1.00 72.62 222 SER A C 1
ATOM 1554 O O . SER A 1 222 ? 6.000 13.529 1.682 1.00 72.62 222 SER A O 1
ATOM 1556 N N . SER A 1 223 ? 4.559 14.423 3.116 1.00 79.25 223 SER A N 1
ATOM 1557 C CA . SER A 1 223 ? 5.414 14.230 4.301 1.00 79.25 223 SER A CA 1
ATOM 1558 C C . SER A 1 223 ? 5.052 12.980 5.105 1.00 79.25 223 SER A C 1
ATOM 1560 O O . SER A 1 223 ? 5.724 12.653 6.082 1.00 79.25 223 SER A O 1
ATOM 1562 N N . ASN A 1 224 ? 3.956 12.303 4.746 1.00 79.50 224 ASN A N 1
ATOM 1563 C CA . ASN A 1 224 ? 3.548 11.053 5.373 1.00 79.50 224 ASN A CA 1
ATOM 1564 C C . ASN A 1 224 ? 4.024 9.822 4.589 1.00 79.50 224 ASN A C 1
ATOM 1566 O O . ASN A 1 224 ? 3.992 8.739 5.166 1.00 79.50 224 ASN A O 1
ATOM 1570 N N . ASP A 1 225 ? 4.421 9.961 3.315 1.00 89.62 225 ASP A N 1
ATOM 1571 C CA . ASP A 1 225 ? 5.016 8.905 2.471 1.00 89.62 225 ASP A CA 1
ATOM 1572 C C . ASP A 1 225 ? 4.284 7.550 2.550 1.00 89.62 225 ASP A C 1
ATOM 1574 O O . ASP A 1 225 ? 4.878 6.476 2.643 1.00 89.62 225 ASP A O 1
ATOM 1578 N N . THR A 1 226 ? 2.950 7.574 2.586 1.00 92.69 226 THR A N 1
ATOM 1579 C CA . THR A 1 226 ? 2.088 6.408 2.866 1.00 92.69 226 THR A CA 1
ATOM 1580 C C . THR A 1 226 ? 1.262 5.985 1.666 1.00 92.69 226 THR A C 1
ATOM 1582 O O . THR A 1 226 ? 1.160 6.701 0.675 1.00 92.69 226 THR A O 1
ATOM 1585 N N . MET A 1 227 ? 0.648 4.802 1.759 1.00 94.12 227 MET A N 1
ATOM 1586 C CA . MET A 1 227 ? -0.311 4.324 0.765 1.00 94.12 227 MET A CA 1
ATOM 1587 C C . MET A 1 227 ? -1.610 3.866 1.427 1.00 94.12 227 MET A C 1
ATOM 1589 O O . MET A 1 227 ? -1.598 3.315 2.535 1.00 94.12 227 MET A O 1
ATOM 1593 N N . PHE A 1 228 ? -2.714 4.060 0.709 1.00 95.81 228 PHE A N 1
ATOM 1594 C CA . PHE A 1 228 ? -4.036 3.544 1.043 1.00 95.81 228 PHE A CA 1
ATOM 1595 C C . PHE A 1 228 ? -4.444 2.453 0.056 1.00 95.81 228 PHE A C 1
ATOM 1597 O O . PHE A 1 228 ? -4.320 2.613 -1.156 1.00 95.81 228 PHE A O 1
ATOM 1604 N N . SER A 1 229 ? -4.972 1.357 0.586 1.00 95.00 229 SER A N 1
ATOM 1605 C CA . SER A 1 229 ? -5.649 0.314 -0.172 1.00 95.00 229 SER A CA 1
ATOM 1606 C C . SER A 1 229 ? -7.135 0.357 0.154 1.00 95.00 229 SER A C 1
ATOM 1608 O O . SER A 1 229 ? -7.535 0.164 1.302 1.00 95.00 229 SER A O 1
ATOM 1610 N N . PHE A 1 230 ? -7.954 0.602 -0.857 1.00 96.31 230 PHE A N 1
ATOM 1611 C CA . PHE A 1 230 ? -9.402 0.531 -0.773 1.00 96.31 230 PHE A CA 1
ATOM 1612 C C . PHE A 1 230 ? -9.852 -0.802 -1.350 1.00 96.31 230 PHE A C 1
ATOM 1614 O O . PHE A 1 230 ? -9.502 -1.144 -2.481 1.00 96.31 230 PHE A O 1
ATOM 1621 N N . VAL A 1 231 ? -10.582 -1.581 -0.559 1.00 90.25 231 VAL A N 1
ATOM 1622 C CA . VAL A 1 231 ? -10.885 -2.974 -0.897 1.00 90.25 231 VAL A CA 1
ATOM 1623 C C . VAL A 1 231 ? -12.381 -3.241 -0.748 1.00 90.25 231 VAL A C 1
ATOM 1625 O O . VAL A 1 231 ? -12.973 -2.993 0.301 1.00 90.25 231 VAL A O 1
ATOM 1628 N N . GLY A 1 232 ? -13.001 -3.768 -1.799 1.00 85.31 232 GLY A N 1
ATOM 1629 C CA . GLY A 1 232 ? -14.389 -4.234 -1.806 1.00 85.31 232 GLY A CA 1
ATOM 1630 C C . GLY A 1 232 ? -14.535 -5.756 -1.700 1.00 85.31 232 GLY A C 1
ATOM 1631 O O . GLY A 1 232 ? -15.655 -6.257 -1.761 1.00 85.31 232 GLY A O 1
ATOM 1632 N N . PHE A 1 233 ? -13.421 -6.487 -1.573 1.00 73.19 233 PHE A N 1
ATOM 1633 C CA . PHE A 1 233 ? -13.344 -7.943 -1.716 1.00 73.19 233 PHE A CA 1
ATOM 1634 C C . PHE A 1 233 ? -12.904 -8.681 -0.439 1.00 73.19 233 PHE A C 1
ATOM 1636 O O . PHE A 1 233 ? -11.994 -8.249 0.270 1.00 73.19 233 PHE A O 1
ATOM 1643 N N . VAL A 1 234 ? -13.461 -9.879 -0.225 1.00 54.03 234 VAL A N 1
ATOM 1644 C CA . VAL A 1 234 ? -12.784 -10.986 0.472 1.00 54.03 234 VAL A CA 1
ATOM 1645 C C . VAL A 1 234 ? -12.907 -12.265 -0.354 1.00 54.03 234 VAL A C 1
ATOM 1647 O O . VAL A 1 234 ? -13.968 -12.574 -0.898 1.00 54.03 234 VAL A O 1
ATOM 1650 N N . GLY A 1 235 ? -11.808 -13.014 -0.447 1.00 49.44 235 GLY A N 1
ATOM 1651 C CA . GLY A 1 235 ? -11.791 -14.342 -1.053 1.00 49.44 235 GLY A CA 1
ATOM 1652 C C . GLY A 1 235 ? -12.688 -15.321 -0.307 1.00 49.44 235 GLY A C 1
ATOM 1653 O O . GLY A 1 235 ? -13.017 -15.130 0.861 1.00 49.44 235 GLY A O 1
ATOM 1654 N N . SER A 1 236 ? -13.085 -16.376 -1.015 1.00 38.59 236 SER A N 1
ATOM 1655 C CA . SER A 1 236 ? -13.991 -17.432 -0.564 1.00 38.59 236 SER A CA 1
ATOM 1656 C C . SER A 1 236 ? -13.698 -17.931 0.856 1.00 38.59 236 SER A C 1
ATOM 1658 O O . SER A 1 236 ? -12.706 -18.625 1.087 1.00 38.59 236 SER A O 1
ATOM 1660 N N . SER A 1 237 ? -14.614 -17.672 1.786 1.00 39.78 237 SER A N 1
ATOM 1661 C CA . SER A 1 237 ? -14.765 -18.492 2.990 1.00 39.78 237 SER A CA 1
ATOM 1662 C C . SER A 1 237 ? -15.439 -19.812 2.602 1.00 39.78 237 SER A C 1
ATOM 1664 O O . SER A 1 237 ? -16.349 -19.821 1.775 1.00 39.78 237 SER A O 1
ATOM 1666 N N . ALA A 1 238 ? -15.022 -20.925 3.213 1.00 35.97 238 ALA A N 1
ATOM 1667 C CA . ALA A 1 238 ? -15.380 -22.311 2.861 1.00 35.97 238 ALA A CA 1
ATOM 1668 C C . ALA A 1 238 ? -16.890 -22.671 2.837 1.00 35.97 238 ALA A C 1
ATOM 1670 O O . ALA A 1 238 ? -17.232 -23.816 2.562 1.00 35.97 238 ALA A O 1
ATOM 1671 N N . ASN A 1 239 ? -17.789 -21.722 3.106 1.00 39.59 239 ASN A N 1
ATOM 1672 C CA . ASN A 1 239 ? -19.240 -21.915 3.169 1.00 39.59 239 ASN A CA 1
ATOM 1673 C C . ASN A 1 239 ? -20.038 -21.111 2.129 1.00 39.59 239 ASN A C 1
ATOM 1675 O O . ASN A 1 239 ? -21.265 -21.153 2.160 1.00 39.59 239 ASN A O 1
ATOM 1679 N N . ILE A 1 240 ? -19.390 -20.364 1.226 1.00 41.12 240 ILE A N 1
ATOM 1680 C CA . ILE A 1 240 ? -20.101 -19.524 0.255 1.00 41.12 240 ILE A CA 1
ATOM 1681 C C . ILE A 1 240 ? -19.420 -19.604 -1.121 1.00 41.12 240 ILE A C 1
ATOM 1683 O O . ILE A 1 240 ? -18.289 -19.159 -1.299 1.00 41.12 240 ILE A O 1
ATOM 1687 N N . THR A 1 241 ? -20.126 -20.147 -2.118 1.00 36.22 241 THR A N 1
ATOM 1688 C CA . THR A 1 241 ? -19.782 -19.991 -3.542 1.00 36.22 241 THR A CA 1
ATOM 1689 C C . THR A 1 241 ? -20.292 -18.626 -4.009 1.00 36.22 241 THR A C 1
ATOM 1691 O O . THR A 1 241 ? -21.502 -18.414 -4.030 1.00 36.22 241 THR A O 1
ATOM 1694 N N . VAL A 1 242 ? -19.406 -17.690 -4.363 1.00 40.88 242 VAL A N 1
ATOM 1695 C CA . VAL A 1 242 ? -19.791 -16.308 -4.711 1.00 40.88 242 VAL A CA 1
ATOM 1696 C C . VAL A 1 242 ? -19.061 -15.749 -5.931 1.00 40.88 242 VAL A C 1
ATOM 1698 O O . VAL A 1 242 ? -17.860 -15.946 -6.086 1.00 40.88 242 VAL A O 1
ATOM 1701 N N . ASN A 1 243 ? -19.807 -15.011 -6.765 1.00 40.28 243 ASN A N 1
ATOM 1702 C CA . ASN A 1 243 ? -19.278 -14.077 -7.767 1.00 40.28 243 ASN A CA 1
ATOM 1703 C C . ASN A 1 243 ? -18.571 -12.903 -7.066 1.00 40.28 243 ASN A C 1
ATOM 1705 O O . ASN A 1 243 ? -19.079 -12.389 -6.074 1.00 40.28 243 ASN A O 1
ATOM 1709 N N . ALA A 1 244 ? -17.422 -12.476 -7.593 1.00 51.28 244 ALA A N 1
ATOM 1710 C CA . ALA A 1 244 ? -16.573 -11.426 -7.027 1.00 51.28 244 ALA A CA 1
ATOM 1711 C C . ALA A 1 244 ? -17.250 -10.038 -7.035 1.00 51.28 244 ALA A C 1
ATOM 1713 O O . ALA A 1 244 ? -17.539 -9.501 -8.103 1.00 51.28 244 ALA A O 1
ATOM 1714 N N . GLY A 1 245 ? -17.477 -9.449 -5.858 1.00 56.25 245 GLY A N 1
ATOM 1715 C CA . GLY A 1 245 ? -17.763 -8.017 -5.719 1.00 56.25 245 GLY A CA 1
ATOM 1716 C C . GLY A 1 245 ? -16.472 -7.195 -5.792 1.00 56.25 245 GLY A C 1
ATOM 1717 O O . GLY A 1 245 ? -15.433 -7.641 -5.304 1.00 56.25 245 GLY A O 1
ATOM 1718 N N . THR A 1 246 ? -16.525 -6.017 -6.413 1.00 68.00 246 THR A N 1
ATOM 1719 C CA . THR A 1 246 ? -15.422 -5.039 -6.481 1.00 68.00 246 THR A CA 1
ATOM 1720 C C . THR A 1 246 ? -15.782 -3.787 -5.688 1.00 68.00 246 THR A C 1
ATOM 1722 O O . THR A 1 246 ? -16.949 -3.552 -5.369 1.00 68.00 246 THR A O 1
ATOM 1725 N N . ILE A 1 247 ? -14.816 -2.931 -5.384 1.00 87.00 247 ILE A N 1
ATOM 1726 C CA . ILE A 1 247 ? -15.154 -1.594 -4.884 1.00 87.00 247 ILE A CA 1
ATOM 1727 C C . ILE A 1 247 ? -15.852 -0.757 -5.977 1.00 87.00 247 ILE A C 1
ATOM 1729 O O . ILE A 1 247 ? -15.517 -0.861 -7.161 1.00 87.00 247 ILE A O 1
ATOM 1733 N N . GLY A 1 248 ? -16.858 0.034 -5.593 1.00 81.56 248 GLY A N 1
ATOM 1734 C CA . GLY A 1 248 ? -17.500 1.009 -6.479 1.00 81.56 248 GLY A CA 1
ATOM 1735 C C . GLY A 1 248 ? -18.462 0.439 -7.532 1.00 81.56 248 GLY A C 1
ATOM 1736 O O . GLY A 1 248 ? -18.749 1.105 -8.521 1.00 81.56 248 GLY A O 1
ATOM 1737 N N . GLY A 1 249 ? -18.963 -0.791 -7.386 1.00 79.44 249 GLY A N 1
ATOM 1738 C CA . GLY A 1 249 ? -19.872 -1.372 -8.383 1.00 79.44 249 GLY A CA 1
ATOM 1739 C C . GLY A 1 249 ? -21.250 -0.699 -8.463 1.00 79.44 249 GLY A C 1
ATOM 1740 O O . GLY A 1 249 ? -21.700 -0.016 -7.545 1.00 79.44 249 GLY A O 1
ATOM 1741 N N . ASN A 1 250 ? -21.935 -0.910 -9.589 1.00 70.62 250 ASN A N 1
ATOM 1742 C CA . ASN A 1 250 ? -23.166 -0.207 -9.978 1.00 70.62 250 ASN A CA 1
ATOM 1743 C C . ASN A 1 250 ? -24.461 -1.030 -9.812 1.00 70.62 250 ASN A C 1
ATOM 1745 O O . ASN A 1 250 ? -25.510 -0.618 -10.306 1.00 70.62 250 ASN A O 1
ATOM 1749 N N . SER A 1 251 ? -24.405 -2.194 -9.159 1.00 69.06 251 SER A N 1
ATOM 1750 C CA . SER A 1 251 ? -25.591 -3.011 -8.867 1.00 69.06 251 SER A CA 1
ATOM 1751 C C . SER A 1 251 ? -25.987 -2.907 -7.390 1.00 69.06 251 SER A C 1
ATOM 1753 O O . SER A 1 251 ? -25.193 -2.523 -6.540 1.00 69.06 251 SER A O 1
ATOM 1755 N N . LEU A 1 252 ? -27.237 -3.249 -7.078 1.00 63.09 252 LEU A N 1
ATOM 1756 C CA . LEU A 1 252 ? -27.833 -3.143 -5.739 1.00 63.09 252 LEU A CA 1
ATOM 1757 C C . LEU A 1 252 ? -27.405 -4.276 -4.781 1.00 63.09 252 LEU A C 1
ATOM 1759 O O . LEU A 1 252 ? -28.085 -4.549 -3.800 1.00 63.09 252 LEU A O 1
ATOM 1763 N N . ASN A 1 253 ? -26.341 -5.021 -5.091 1.00 68.44 253 ASN A N 1
ATOM 1764 C CA . ASN A 1 253 ? -25.943 -6.195 -4.315 1.00 68.44 253 ASN A CA 1
ATOM 1765 C C . ASN A 1 253 ? -24.441 -6.443 -4.421 1.00 68.44 253 ASN A C 1
ATOM 1767 O O . ASN A 1 253 ? -23.923 -6.536 -5.533 1.00 68.44 253 ASN A O 1
ATOM 1771 N N . GLY A 1 254 ? -23.783 -6.627 -3.274 1.00 71.19 254 GLY A N 1
ATOM 1772 C CA . GLY A 1 254 ? -22.433 -7.189 -3.224 1.00 71.19 254 GLY A CA 1
ATOM 1773 C C . GLY A 1 254 ? -21.317 -6.188 -3.509 1.00 71.19 254 GLY A C 1
ATOM 1774 O O . GLY A 1 254 ? -20.242 -6.602 -3.934 1.00 71.19 254 GLY A O 1
ATOM 1775 N N . PHE A 1 255 ? -21.552 -4.894 -3.268 1.00 81.31 255 PHE A N 1
ATOM 1776 C CA . PHE A 1 255 ? -20.547 -3.847 -3.461 1.00 81.31 255 PHE A CA 1
ATOM 1777 C C . PHE A 1 255 ? -20.315 -3.012 -2.208 1.00 81.31 255 PHE A C 1
ATOM 1779 O O . PHE A 1 255 ? -21.185 -2.870 -1.343 1.00 81.31 255 PHE A O 1
ATOM 1786 N N . THR A 1 256 ? -19.116 -2.444 -2.167 1.00 89.12 256 THR A N 1
ATOM 1787 C CA . THR A 1 256 ? -18.683 -1.463 -1.179 1.00 89.12 256 THR A CA 1
ATOM 1788 C C . THR A 1 256 ? -18.550 -0.112 -1.871 1.00 89.12 256 THR A C 1
ATOM 1790 O O . THR A 1 256 ? -17.819 0.005 -2.857 1.00 89.12 256 THR A O 1
ATOM 1793 N N . HIS A 1 257 ? -19.221 0.905 -1.338 1.00 92.31 257 HIS A N 1
ATOM 1794 C CA . HIS A 1 257 ? -19.096 2.304 -1.733 1.00 92.31 257 HIS A CA 1
ATOM 1795 C C . HIS A 1 257 ? -18.339 3.064 -0.647 1.00 92.31 257 HIS A C 1
ATOM 1797 O O . HIS A 1 257 ? -18.702 3.013 0.528 1.00 92.31 257 HIS A O 1
ATOM 1803 N N . ILE A 1 258 ? -17.272 3.758 -1.040 1.00 96.12 258 ILE A N 1
ATOM 1804 C CA . ILE A 1 258 ? -16.493 4.623 -0.147 1.00 96.12 258 ILE A CA 1
ATOM 1805 C C . ILE A 1 258 ? -16.541 6.032 -0.720 1.00 96.12 258 ILE A C 1
ATOM 1807 O O . ILE A 1 258 ? -15.975 6.281 -1.781 1.00 96.12 258 ILE A O 1
ATOM 1811 N N . TYR A 1 259 ? -17.214 6.943 -0.031 1.00 97.06 259 TYR A N 1
ATOM 1812 C CA . TYR A 1 259 ? -17.310 8.347 -0.409 1.00 97.06 259 TYR A CA 1
ATOM 1813 C C . TYR A 1 259 ? -16.279 9.172 0.354 1.00 97.06 259 TYR A C 1
ATOM 1815 O O . TYR A 1 259 ? -16.060 8.963 1.549 1.00 97.06 259 TYR A O 1
ATOM 1823 N N . LEU A 1 260 ? -15.647 10.106 -0.352 1.00 97.75 260 LEU A N 1
ATOM 1824 C CA . LEU A 1 260 ? -14.659 11.028 0.194 1.00 97.75 260 LEU A CA 1
ATOM 1825 C C . LEU A 1 260 ? -15.213 12.444 0.052 1.00 97.75 260 LEU A C 1
ATOM 1827 O O . LEU A 1 260 ? -15.354 12.926 -1.069 1.00 97.75 260 LEU A O 1
ATOM 1831 N N . ASN A 1 261 ? -15.518 13.111 1.166 1.00 97.00 261 ASN A N 1
ATOM 1832 C CA . ASN A 1 261 ? -15.989 14.499 1.112 1.00 97.00 261 ASN A CA 1
ATOM 1833 C C . ASN A 1 261 ? -14.819 15.461 0.900 1.00 97.00 261 ASN A C 1
ATOM 1835 O O . ASN A 1 261 ? -14.910 16.396 0.104 1.00 97.00 261 ASN A O 1
ATOM 1839 N N . ASN A 1 262 ? -13.710 15.224 1.606 1.00 97.19 262 ASN A N 1
ATOM 1840 C CA . ASN A 1 262 ? -12.509 16.039 1.527 1.00 97.19 262 ASN A CA 1
ATOM 1841 C C . ASN A 1 262 ? -11.243 15.177 1.456 1.00 97.19 262 ASN A C 1
ATOM 1843 O O . ASN A 1 262 ? -11.163 14.109 2.067 1.00 97.19 262 ASN A O 1
ATOM 1847 N N . ILE A 1 263 ? -10.231 15.686 0.753 1.00 96.69 263 ILE A N 1
ATOM 1848 C CA . ILE A 1 263 ? -8.848 15.210 0.832 1.00 96.69 263 ILE A CA 1
ATOM 1849 C C . ILE A 1 263 ? -7.973 16.383 1.268 1.00 96.69 263 ILE A C 1
ATOM 1851 O O . ILE A 1 263 ? -8.003 17.451 0.654 1.00 96.69 263 ILE A O 1
ATOM 1855 N N . ASN A 1 264 ? -7.203 16.199 2.342 1.00 95.31 264 ASN A N 1
ATOM 1856 C CA . ASN A 1 264 ? -6.351 17.236 2.939 1.00 95.31 264 ASN A CA 1
ATOM 1857 C C . ASN A 1 264 ? -7.102 18.549 3.229 1.00 95.31 264 ASN A C 1
ATOM 1859 O O . ASN A 1 264 ? -6.597 19.644 2.980 1.00 95.31 264 ASN A O 1
ATOM 1863 N N . GLY A 1 265 ? -8.337 18.437 3.727 1.00 95.12 265 GLY A N 1
ATOM 1864 C CA . GLY A 1 265 ? -9.197 19.575 4.060 1.00 95.12 265 GLY A CA 1
ATOM 1865 C C . GLY A 1 265 ? -9.797 20.314 2.858 1.00 95.12 265 GLY A C 1
ATOM 1866 O O . GLY A 1 265 ? -10.502 21.298 3.059 1.00 95.12 265 GLY A O 1
ATOM 1867 N N . SER A 1 266 ? -9.540 19.862 1.627 1.00 96.44 266 SER A N 1
ATOM 1868 C CA . SER A 1 266 ? -10.147 20.409 0.410 1.00 96.44 266 SER A CA 1
ATOM 1869 C C . SER A 1 266 ? -11.252 19.491 -0.096 1.00 96.44 266 SER A C 1
ATOM 1871 O O . SER A 1 266 ? -11.067 18.276 -0.125 1.00 96.44 266 SER A O 1
ATOM 1873 N N . THR A 1 267 ? -12.371 20.062 -0.547 1.00 97.56 267 THR A N 1
ATOM 1874 C CA . THR A 1 267 ? -13.488 19.286 -1.101 1.00 97.56 267 THR A CA 1
ATOM 1875 C C . THR A 1 267 ? -13.037 18.421 -2.272 1.00 97.56 267 THR A C 1
ATOM 1877 O O . THR A 1 267 ? -12.374 18.893 -3.203 1.00 97.56 267 THR A O 1
ATOM 1880 N N . PHE A 1 268 ? -13.421 17.150 -2.234 1.00 97.94 268 PHE A N 1
ATOM 1881 C CA . PHE A 1 268 ? -13.043 16.168 -3.233 1.00 97.94 268 PHE A CA 1
ATOM 1882 C C . PHE A 1 268 ? -14.262 15.704 -4.029 1.00 97.94 268 PHE A C 1
ATOM 1884 O O . PHE A 1 268 ? -15.282 15.311 -3.477 1.00 97.94 268 PHE A O 1
ATOM 1891 N N . THR A 1 269 ? -14.144 15.775 -5.350 1.00 97.44 269 THR A N 1
ATOM 1892 C CA . THR A 1 269 ? -15.150 15.324 -6.318 1.00 97.44 269 THR A CA 1
ATOM 1893 C C . THR A 1 269 ? -14.445 14.603 -7.457 1.00 97.44 269 THR A C 1
ATOM 1895 O O . THR A 1 269 ? -13.220 14.680 -7.590 1.00 97.44 269 THR A O 1
ATOM 1898 N N . GLN A 1 270 ? -15.202 13.977 -8.352 1.00 96.62 270 GLN A N 1
ATOM 1899 C CA . GLN A 1 270 ? -14.663 13.372 -9.567 1.00 96.62 270 GLN A CA 1
ATOM 1900 C C . GLN A 1 270 ? -13.838 14.370 -10.403 1.00 96.62 270 GLN A C 1
ATOM 1902 O O . GLN A 1 270 ? -12.840 13.985 -11.010 1.00 96.62 270 GLN A O 1
ATOM 1907 N N . THR A 1 271 ? -14.205 15.657 -10.398 1.00 95.94 271 THR A N 1
ATOM 1908 C CA . THR A 1 271 ? -13.471 16.719 -11.115 1.00 95.94 271 THR A CA 1
ATOM 1909 C C . THR A 1 271 ? -12.189 17.176 -10.418 1.00 95.94 271 THR A C 1
ATOM 1911 O O . THR A 1 271 ? -11.347 17.806 -11.052 1.00 95.94 271 THR A O 1
ATOM 1914 N N . SER A 1 272 ? -12.018 16.844 -9.134 1.00 95.00 272 SER A N 1
ATOM 1915 C CA . SER A 1 272 ? -10.818 17.170 -8.357 1.00 95.00 272 SER A CA 1
ATOM 1916 C C . SER A 1 272 ? -9.633 16.252 -8.689 1.00 95.00 272 SER A C 1
ATOM 1918 O O . SER A 1 272 ? -8.501 16.573 -8.332 1.00 95.00 272 SER A O 1
ATOM 1920 N N . MET A 1 273 ? -9.870 15.106 -9.342 1.00 95.50 273 MET A N 1
ATOM 1921 C CA . MET A 1 273 ? -8.813 14.158 -9.705 1.00 95.50 273 MET A CA 1
ATOM 1922 C C . MET A 1 273 ? -7.851 14.742 -10.742 1.00 95.50 273 MET A C 1
ATOM 1924 O O . MET A 1 273 ? -8.265 15.266 -11.776 1.00 95.50 273 MET A O 1
ATOM 1928 N N . LEU A 1 274 ? -6.553 14.543 -10.518 1.00 93.69 274 LEU A N 1
ATOM 1929 C CA . LEU A 1 274 ? -5.524 14.787 -11.524 1.00 93.69 274 LEU A CA 1
ATOM 1930 C C . LEU A 1 274 ? -5.234 13.487 -12.268 1.00 93.69 274 LEU A C 1
ATOM 1932 O O . LEU A 1 274 ? -5.046 12.437 -11.655 1.00 93.69 274 LEU A O 1
ATOM 1936 N N . ASN A 1 275 ? -5.206 13.556 -13.602 1.00 96.31 275 ASN A N 1
ATOM 1937 C CA . ASN A 1 275 ? -4.925 12.409 -14.469 1.00 96.31 275 ASN A CA 1
ATOM 1938 C C . ASN A 1 275 ? -5.815 11.188 -14.160 1.00 96.31 275 ASN A C 1
ATOM 1940 O O . ASN A 1 275 ? -5.368 10.046 -14.236 1.00 96.31 275 ASN A O 1
ATOM 1944 N N . ASN A 1 276 ? -7.083 11.439 -13.811 1.00 97.44 276 ASN A N 1
ATOM 1945 C CA . ASN A 1 276 ? -8.127 10.437 -13.571 1.00 97.44 276 ASN A CA 1
ATOM 1946 C C . ASN A 1 276 ? -7.890 9.452 -12.406 1.00 97.44 276 ASN A C 1
ATOM 1948 O O . ASN A 1 276 ? -8.577 8.429 -12.328 1.00 97.44 276 ASN A O 1
ATOM 1952 N N . ILE A 1 277 ? -6.966 9.746 -11.490 1.00 97.62 277 ILE A N 1
ATOM 1953 C CA . ILE A 1 277 ? -6.734 8.962 -10.268 1.00 97.62 277 ILE A CA 1
ATOM 1954 C C . ILE A 1 277 ? -6.889 9.836 -9.022 1.00 97.62 277 ILE A C 1
ATOM 1956 O O . ILE A 1 277 ? -6.703 11.051 -9.077 1.00 97.62 277 ILE A O 1
ATOM 1960 N N . ILE A 1 278 ? -7.196 9.209 -7.883 1.00 97.12 278 ILE A N 1
ATOM 1961 C CA . ILE A 1 278 ? -7.181 9.887 -6.573 1.00 97.12 278 ILE A CA 1
ATOM 1962 C C . ILE A 1 278 ? -5.746 10.327 -6.234 1.00 97.12 278 ILE A C 1
ATOM 1964 O O . ILE A 1 278 ? -5.514 11.420 -5.725 1.00 97.12 278 ILE A O 1
ATOM 1968 N N . GLY A 1 279 ? -4.780 9.471 -6.563 1.00 95.06 279 GLY A N 1
ATOM 1969 C CA . GLY A 1 279 ? -3.347 9.685 -6.407 1.00 95.06 279 GLY A CA 1
ATOM 1970 C C . GLY A 1 279 ? -2.610 8.357 -6.560 1.00 95.06 279 GLY A C 1
ATOM 1971 O O . GLY A 1 279 ? -3.213 7.292 -6.443 1.00 95.06 279 GLY A O 1
ATOM 1972 N N . GLY A 1 280 ? -1.300 8.385 -6.808 1.00 94.12 280 GLY A N 1
ATOM 1973 C CA . GLY A 1 280 ? -0.506 7.152 -6.942 1.00 94.12 280 GLY A CA 1
ATOM 1974 C C . GLY A 1 280 ? -0.331 6.396 -5.624 1.00 94.12 280 GLY A C 1
ATOM 1975 O O . GLY A 1 280 ? -0.003 5.215 -5.638 1.00 94.12 280 GLY A O 1
ATOM 1976 N N . TRP A 1 281 ? -0.621 7.053 -4.498 1.00 95.31 281 TRP A N 1
ATOM 1977 C CA . TRP A 1 281 ? -0.705 6.456 -3.167 1.00 95.31 281 TRP A CA 1
ATOM 1978 C C . TRP A 1 281 ? -1.990 5.641 -2.940 1.00 95.31 281 TRP A C 1
ATOM 1980 O O . TRP A 1 281 ? -2.060 4.893 -1.964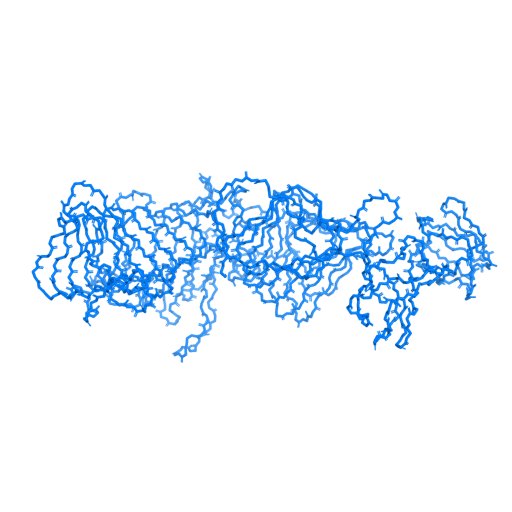 1.00 95.31 281 TRP A O 1
ATOM 1990 N N . ALA A 1 282 ? -3.004 5.780 -3.804 1.00 96.94 282 ALA A N 1
ATOM 1991 C CA . ALA A 1 282 ? -4.316 5.162 -3.645 1.00 96.94 282 ALA A CA 1
ATOM 1992 C C . ALA A 1 282 ? -4.480 3.935 -4.555 1.00 96.94 282 ALA A C 1
ATOM 1994 O O . ALA A 1 282 ? -4.403 4.024 -5.783 1.00 96.94 282 ALA A O 1
ATOM 1995 N N . ILE A 1 283 ? -4.756 2.784 -3.946 1.00 95.81 283 ILE A N 1
ATOM 1996 C CA . ILE A 1 283 ? -4.842 1.482 -4.611 1.00 95.81 283 ILE A CA 1
ATOM 1997 C C . ILE A 1 283 ? -6.244 0.918 -4.450 1.00 95.81 283 ILE A C 1
ATOM 1999 O O . ILE A 1 283 ? -6.848 1.038 -3.388 1.00 95.81 283 ILE A O 1
ATOM 2003 N N . SER A 1 284 ? -6.745 0.286 -5.502 1.00 94.31 284 SER A N 1
ATOM 2004 C CA . SER A 1 284 ? -8.061 -0.336 -5.542 1.00 94.31 284 SER A CA 1
ATOM 2005 C C . SER A 1 284 ? -7.939 -1.851 -5.677 1.00 94.31 284 SER A C 1
ATOM 2007 O O . SER A 1 284 ? -7.243 -2.347 -6.573 1.00 94.31 284 SER A O 1
ATOM 2009 N N . ASP A 1 285 ? -8.585 -2.579 -4.762 1.00 88.06 285 ASP A N 1
ATOM 2010 C CA . ASP A 1 285 ? -8.656 -4.047 -4.690 1.00 88.06 285 ASP A CA 1
ATOM 2011 C C . ASP A 1 285 ? -7.282 -4.744 -4.809 1.00 88.06 285 ASP A C 1
ATOM 2013 O O . ASP A 1 285 ? -7.157 -5.841 -5.355 1.00 88.06 285 ASP A O 1
ATOM 2017 N N . GLY A 1 286 ? -6.214 -4.074 -4.357 1.00 87.38 286 GLY A N 1
ATOM 2018 C CA . GLY A 1 286 ? -4.828 -4.544 -4.489 1.00 87.38 286 GLY A CA 1
ATOM 2019 C C . GLY A 1 286 ? -4.358 -4.762 -5.936 1.00 87.38 286 GLY A C 1
ATOM 2020 O O . GLY A 1 286 ? -3.335 -5.402 -6.160 1.00 87.38 286 GLY A O 1
ATOM 2021 N N . SER A 1 287 ? -5.095 -4.274 -6.939 1.00 88.31 287 SER A N 1
ATOM 2022 C CA . SER A 1 287 ? -4.891 -4.654 -8.342 1.00 88.31 287 SER A CA 1
ATOM 2023 C C . SER A 1 287 ? -4.543 -3.492 -9.259 1.00 88.31 287 SER A C 1
ATOM 2025 O O . SER A 1 287 ? -3.818 -3.684 -10.238 1.00 88.31 287 SER A O 1
ATOM 2027 N N . THR A 1 288 ? -5.089 -2.308 -9.004 1.00 94.56 288 THR A N 1
ATOM 2028 C CA . THR A 1 288 ? -4.995 -1.149 -9.900 1.00 94.56 288 THR A CA 1
ATOM 2029 C C . THR A 1 288 ? -5.039 0.155 -9.106 1.00 94.56 288 THR A C 1
ATOM 2031 O O . THR A 1 288 ? -5.252 0.136 -7.895 1.00 94.56 288 THR A O 1
ATOM 2034 N N . PHE A 1 289 ? -4.824 1.289 -9.770 1.00 97.38 289 PHE A N 1
ATOM 2035 C CA . PHE A 1 289 ? -4.951 2.599 -9.140 1.00 97.38 289 PHE A CA 1
ATOM 2036 C C . PHE A 1 289 ? -6.411 2.885 -8.796 1.00 97.38 289 PHE A C 1
ATOM 2038 O O . PHE A 1 289 ? -7.325 2.524 -9.548 1.00 97.38 289 PHE A O 1
ATOM 2045 N N . ALA A 1 290 ? -6.618 3.547 -7.663 1.00 97.19 290 ALA A N 1
ATOM 2046 C CA . ALA A 1 290 ? -7.933 4.018 -7.275 1.00 97.19 290 ALA A CA 1
ATOM 2047 C C . ALA A 1 290 ? -8.306 5.298 -8.038 1.00 97.19 290 ALA A C 1
ATOM 2049 O O . ALA A 1 290 ? -7.524 6.244 -8.162 1.00 97.19 290 ALA A O 1
ATOM 2050 N N . THR A 1 291 ? -9.535 5.321 -8.530 1.00 97.31 291 THR A N 1
ATOM 2051 C CA . THR A 1 291 ? -10.193 6.464 -9.168 1.00 97.31 291 THR A CA 1
ATOM 2052 C C . THR A 1 291 ? -11.513 6.743 -8.444 1.00 97.31 291 THR A C 1
ATOM 2054 O O . THR A 1 291 ? -11.807 6.101 -7.433 1.00 97.31 291 THR A O 1
ATOM 2057 N N . TYR A 1 292 ? -12.284 7.726 -8.895 1.00 97.62 292 TYR A N 1
ATOM 2058 C CA . TYR A 1 292 ? -13.448 8.220 -8.168 1.00 97.62 292 TYR A CA 1
ATOM 2059 C C . TYR A 1 292 ? -14.620 8.561 -9.088 1.00 97.62 292 TYR A C 1
ATOM 2061 O O . TYR A 1 292 ? -14.442 9.042 -10.207 1.00 97.62 292 TYR A O 1
ATOM 2069 N N . SER A 1 293 ? -15.829 8.342 -8.580 1.00 96.25 293 SER A N 1
ATOM 2070 C CA . SER A 1 293 ? -17.094 8.781 -9.160 1.00 96.25 293 SER A CA 1
ATOM 2071 C C . SER A 1 293 ? -17.925 9.445 -8.070 1.00 96.25 293 SER A C 1
ATOM 2073 O O . SER A 1 293 ? -18.094 8.870 -6.998 1.00 96.25 293 SER A O 1
ATOM 2075 N N . ASP A 1 294 ? -18.537 10.594 -8.356 1.00 95.75 294 ASP A N 1
ATOM 2076 C CA . ASP A 1 294 ? -19.432 11.250 -7.388 1.00 95.75 294 ASP A CA 1
ATOM 2077 C C . ASP A 1 294 ? -20.668 10.391 -7.063 1.00 95.75 294 ASP A C 1
ATOM 2079 O O . ASP A 1 294 ? -21.311 10.573 -6.035 1.00 95.75 294 ASP A O 1
ATOM 2083 N N . THR A 1 295 ? -21.005 9.431 -7.934 1.00 93.50 295 THR A N 1
ATOM 2084 C CA . THR A 1 295 ? -22.130 8.508 -7.731 1.00 93.50 295 THR A CA 1
ATOM 2085 C C . THR A 1 295 ? -21.706 7.214 -7.043 1.00 93.50 295 THR A C 1
ATOM 2087 O O . THR A 1 295 ? -22.431 6.724 -6.183 1.00 93.50 295 THR A O 1
ATOM 2090 N N . LEU A 1 296 ? -20.554 6.645 -7.409 1.00 93.12 296 LEU A N 1
ATOM 2091 C CA . LEU A 1 296 ? -20.133 5.307 -6.964 1.00 93.12 296 LEU A CA 1
ATOM 2092 C C . LEU A 1 296 ? -19.017 5.325 -5.902 1.00 93.12 296 LEU A C 1
ATOM 2094 O O . LEU A 1 296 ? -18.651 4.274 -5.381 1.00 93.12 296 LEU A O 1
ATOM 2098 N N . GLY A 1 297 ? -18.475 6.497 -5.568 1.00 96.12 297 GLY A N 1
ATOM 2099 C CA . GLY A 1 297 ? -17.357 6.644 -4.641 1.00 96.12 297 GLY A CA 1
ATOM 2100 C C . GLY A 1 297 ? -16.022 6.205 -5.251 1.00 96.12 297 GLY A C 1
ATOM 2101 O O . GLY A 1 297 ? -15.793 6.347 -6.454 1.00 96.12 297 GLY A O 1
ATOM 2102 N N . VAL A 1 298 ? -15.122 5.687 -4.414 1.00 97.06 298 VAL A N 1
ATOM 2103 C CA . VAL A 1 298 ? -13.836 5.108 -4.832 1.00 97.06 298 VAL A CA 1
ATOM 2104 C C . VAL A 1 298 ? -14.062 3.873 -5.712 1.00 97.06 298 VAL A C 1
ATOM 2106 O O . VAL A 1 298 ? -14.931 3.051 -5.430 1.00 97.06 298 VAL A O 1
ATOM 2109 N N . GLY A 1 299 ? -13.251 3.720 -6.759 1.00 94.25 299 GLY A N 1
ATOM 2110 C CA . GLY A 1 299 ? -13.341 2.615 -7.708 1.00 94.25 299 GLY A CA 1
ATOM 2111 C C . GLY A 1 299 ? -12.018 2.202 -8.337 1.00 94.25 299 GLY A C 1
ATOM 2112 O O . GLY A 1 299 ? -10.996 2.879 -8.215 1.00 94.25 299 GLY A O 1
ATOM 2113 N N . SER A 1 300 ? -12.064 1.093 -9.070 1.00 92.94 300 SER A N 1
ATOM 2114 C CA . SER A 1 300 ? -10.927 0.529 -9.800 1.00 92.94 300 SER A CA 1
ATOM 2115 C C . SER A 1 300 ? -10.777 1.151 -11.193 1.00 92.94 300 SER A C 1
ATOM 2117 O O . SER A 1 300 ? -11.681 1.043 -12.023 1.00 92.94 300 SER A O 1
ATOM 2119 N N . MET A 1 301 ? -9.608 1.724 -11.502 1.00 95.00 301 MET A N 1
ATOM 2120 C CA . MET A 1 301 ? -9.292 2.163 -12.868 1.00 95.00 301 MET A CA 1
ATOM 2121 C C . MET A 1 301 ? -9.369 0.990 -13.861 1.00 95.00 301 MET A C 1
ATOM 2123 O O . MET A 1 301 ? -8.839 -0.093 -13.603 1.00 95.00 301 MET A O 1
ATOM 2127 N N . GLY A 1 302 ? -10.028 1.218 -14.999 1.00 91.88 302 GLY A N 1
ATOM 2128 C CA . GLY A 1 302 ? -10.338 0.216 -16.022 1.00 91.88 302 GLY A CA 1
ATOM 2129 C C . GLY A 1 302 ? -11.634 -0.563 -15.777 1.00 91.88 302 GLY A C 1
ATOM 2130 O O . GLY A 1 302 ? -11.957 -1.450 -16.564 1.00 91.88 302 GLY A O 1
ATOM 2131 N N . SER A 1 303 ? -12.372 -0.261 -14.703 1.00 90.06 303 SER A N 1
ATOM 2132 C CA . SER A 1 303 ? -13.673 -0.881 -14.414 1.00 90.06 303 SER A CA 1
ATOM 2133 C C . SER A 1 303 ? -14.836 -0.027 -14.923 1.00 90.06 303 SER A C 1
ATOM 2135 O O . SER A 1 303 ? -14.727 1.187 -15.087 1.00 90.06 303 SER A O 1
ATOM 2137 N N . THR A 1 304 ? -15.984 -0.659 -15.170 1.00 87.69 304 THR A N 1
ATOM 2138 C CA . THR A 1 304 ? -17.200 0.038 -15.610 1.00 87.69 304 THR A CA 1
ATOM 2139 C C . THR A 1 304 ? -17.640 1.090 -14.588 1.00 87.69 304 THR A C 1
ATOM 2141 O O . THR A 1 304 ? -17.689 0.808 -13.397 1.00 87.69 304 THR A O 1
ATOM 2144 N N . GLY A 1 305 ? -17.993 2.290 -15.061 1.00 89.62 305 GLY A N 1
ATOM 2145 C CA . GLY A 1 305 ? -18.371 3.421 -14.200 1.00 89.62 305 GLY A CA 1
ATOM 2146 C C . GLY A 1 305 ? -17.193 4.289 -13.747 1.00 89.62 305 GLY A C 1
ATOM 2147 O O . GLY A 1 305 ? -17.413 5.324 -13.124 1.00 89.62 305 GLY A O 1
ATOM 2148 N N . PHE A 1 306 ? -15.966 3.910 -14.111 1.00 94.12 306 PHE A N 1
ATOM 2149 C CA . PHE A 1 306 ? -14.733 4.576 -13.711 1.00 94.12 306 PHE A CA 1
ATOM 2150 C C . PHE A 1 306 ? -13.826 4.892 -14.903 1.00 94.12 306 PHE A C 1
ATOM 2152 O O . PHE A 1 306 ? -14.075 4.466 -16.033 1.00 94.12 306 PHE A O 1
ATOM 2159 N N . ALA A 1 307 ? -12.771 5.671 -14.656 1.00 95.88 307 ALA A N 1
ATOM 2160 C CA . ALA A 1 307 ? -11.795 6.018 -15.679 1.00 95.88 307 ALA A CA 1
ATOM 2161 C C . ALA A 1 307 ? -11.089 4.776 -16.241 1.00 95.88 307 ALA A C 1
ATOM 2163 O O . ALA A 1 307 ? -10.726 3.867 -15.493 1.00 95.88 307 ALA A O 1
ATOM 2164 N N . ASN A 1 308 ? -10.858 4.761 -17.554 1.00 96.38 308 ASN A N 1
ATOM 2165 C CA . ASN A 1 308 ? -10.064 3.734 -18.226 1.00 96.38 308 ASN A CA 1
ATOM 2166 C C . ASN A 1 308 ? -8.580 4.115 -18.266 1.00 96.38 308 ASN A C 1
ATOM 2168 O O . ASN A 1 308 ? -8.222 5.276 -18.079 1.00 96.38 308 ASN A O 1
ATOM 2172 N N . PHE A 1 309 ? -7.729 3.129 -18.554 1.00 97.75 309 PHE A N 1
ATOM 2173 C CA . PHE A 1 309 ? -6.346 3.389 -18.947 1.00 97.75 309 PHE A CA 1
ATOM 2174 C C . PHE A 1 309 ? -6.295 4.083 -20.309 1.00 97.75 309 PHE A C 1
ATOM 2176 O O . PHE A 1 309 ? -7.087 3.775 -21.200 1.00 97.75 309 PHE A O 1
ATOM 2183 N N . ASP A 1 310 ? -5.324 4.973 -20.477 1.00 98.38 310 ASP A N 1
ATOM 2184 C CA . ASP A 1 310 ? -5.107 5.738 -21.706 1.00 98.38 310 ASP A CA 1
ATOM 2185 C C . ASP A 1 310 ? -4.437 4.899 -22.807 1.00 98.38 310 ASP A C 1
ATOM 2187 O O . ASP A 1 310 ? -4.490 5.249 -23.985 1.00 98.38 310 ASP A O 1
ATOM 2191 N N . GLY A 1 311 ? -3.810 3.778 -22.439 1.00 97.31 311 GLY A N 1
ATOM 2192 C CA . GLY A 1 311 ? -3.170 2.872 -23.386 1.00 97.31 311 GLY A CA 1
ATOM 2193 C C . GLY A 1 311 ? -2.669 1.578 -22.753 1.00 97.31 311 GLY A C 1
ATOM 2194 O O . GLY A 1 311 ? -2.763 1.371 -21.541 1.00 97.31 311 GLY A O 1
ATOM 2195 N N . THR A 1 312 ? -2.113 0.707 -23.597 1.00 96.56 312 THR A N 1
ATOM 2196 C CA . THR A 1 312 ? -1.619 -0.626 -23.205 1.00 96.56 312 THR A CA 1
ATOM 2197 C C . THR A 1 312 ? -0.168 -0.895 -23.598 1.00 96.56 312 THR A C 1
ATOM 2199 O O . THR A 1 312 ? 0.267 -2.045 -23.661 1.00 96.56 312 THR A O 1
ATOM 2202 N N . ASP A 1 313 ? 0.563 0.155 -23.958 1.00 97.00 313 ASP A N 1
ATOM 2203 C CA . ASP A 1 313 ? 1.921 0.066 -24.478 1.00 97.00 313 ASP A CA 1
ATOM 2204 C C . ASP A 1 313 ? 2.799 1.116 -23.810 1.00 97.00 313 ASP A C 1
ATOM 2206 O O . ASP A 1 313 ? 2.698 2.302 -24.122 1.00 97.00 313 ASP A O 1
ATOM 2210 N N . VAL A 1 314 ? 3.656 0.681 -22.885 1.00 96.88 314 VAL A N 1
ATOM 2211 C CA . VAL A 1 314 ? 4.576 1.596 -22.194 1.00 96.88 314 VAL A CA 1
ATOM 2212 C C . VAL A 1 314 ? 5.733 2.065 -23.074 1.00 96.88 314 VAL A C 1
ATOM 2214 O O . VAL A 1 314 ? 6.464 2.941 -22.644 1.00 96.88 314 VAL A O 1
ATOM 2217 N N . SER A 1 315 ? 5.921 1.513 -24.278 1.00 95.75 315 SER A N 1
ATOM 2218 C CA . SER A 1 315 ? 6.940 1.975 -25.237 1.00 95.75 315 SER A CA 1
ATOM 2219 C C . SER A 1 315 ? 6.427 2.990 -26.257 1.00 95.75 315 SER A C 1
ATOM 2221 O O . SER A 1 315 ? 7.212 3.531 -27.039 1.00 95.75 315 SER A O 1
ATOM 2223 N N . ALA A 1 316 ? 5.118 3.256 -26.267 1.00 94.38 316 ALA A N 1
ATOM 2224 C CA . ALA A 1 316 ? 4.547 4.328 -27.068 1.00 94.38 316 ALA A CA 1
ATOM 2225 C C . ALA A 1 316 ? 4.992 5.703 -26.537 1.00 94.38 316 ALA A C 1
ATOM 2227 O O . ALA A 1 316 ? 5.375 5.844 -25.381 1.00 94.38 316 ALA A O 1
ATOM 2228 N N . ALA A 1 317 ? 4.901 6.742 -27.372 1.00 92.06 317 ALA A N 1
ATOM 2229 C CA . ALA A 1 317 ? 5.205 8.118 -26.974 1.00 92.06 317 ALA A CA 1
ATOM 2230 C C . ALA A 1 317 ? 4.125 8.679 -26.027 1.00 92.06 317 ALA A C 1
ATOM 2232 O O . ALA A 1 317 ? 3.249 9.436 -26.446 1.00 92.06 317 ALA A O 1
ATOM 2233 N N . THR A 1 318 ? 4.165 8.266 -24.762 1.00 96.00 318 THR A N 1
ATOM 2234 C CA . THR A 1 318 ? 3.194 8.672 -23.743 1.00 96.00 318 THR A CA 1
ATOM 2235 C C . THR A 1 318 ? 3.514 10.053 -23.164 1.00 96.00 318 THR A C 1
ATOM 2237 O O . THR A 1 318 ? 4.619 10.577 -23.326 1.00 96.00 318 THR A O 1
ATOM 2240 N N . THR A 1 319 ? 2.553 10.641 -22.453 1.00 96.00 319 THR A N 1
ATOM 2241 C CA . THR A 1 319 ? 2.696 11.911 -21.731 1.00 96.00 319 THR A CA 1
ATOM 2242 C C . THR A 1 319 ? 2.454 11.749 -20.231 1.00 96.00 319 THR A C 1
ATOM 2244 O O . THR A 1 319 ? 1.786 10.818 -19.780 1.00 96.00 319 THR A O 1
ATOM 2247 N N . ALA A 1 320 ? 2.921 12.718 -19.439 1.00 95.50 320 ALA A N 1
ATOM 2248 C CA . ALA A 1 320 ? 2.777 12.743 -17.978 1.00 95.50 320 ALA A CA 1
ATOM 2249 C C . ALA A 1 320 ? 1.323 12.747 -17.460 1.00 95.50 320 ALA A C 1
ATOM 2251 O O . ALA A 1 320 ? 1.120 12.653 -16.254 1.00 95.50 320 ALA A O 1
ATOM 2252 N N . SER A 1 321 ? 0.319 12.861 -18.337 1.00 96.00 321 SER A N 1
ATOM 2253 C CA . SER A 1 321 ? -1.098 12.760 -17.976 1.00 96.00 321 SER A CA 1
ATOM 2254 C C . SER A 1 321 ? -1.684 11.358 -18.152 1.00 96.00 321 SER A C 1
ATOM 2256 O O . SER A 1 321 ? -2.813 11.123 -17.737 1.00 96.00 321 SER A O 1
ATOM 2258 N N . GLN A 1 322 ? -0.952 10.442 -18.791 1.00 98.19 322 GLN A N 1
ATOM 2259 C CA . GLN A 1 322 ? -1.486 9.156 -19.232 1.00 98.19 322 GLN A CA 1
ATOM 2260 C C . GLN A 1 322 ? -1.165 8.015 -18.266 1.00 98.19 322 GLN A C 1
ATOM 2262 O O . GLN A 1 322 ? -0.031 7.856 -17.816 1.00 98.19 322 GLN A O 1
ATOM 2267 N N . ASN A 1 323 ? -2.159 7.175 -18.001 1.00 98.25 323 ASN A N 1
ATOM 2268 C CA . ASN A 1 323 ? -2.057 5.950 -17.219 1.00 98.25 323 ASN A CA 1
ATOM 2269 C C . ASN A 1 323 ? -2.041 4.748 -18.163 1.00 98.25 323 ASN A C 1
ATOM 2271 O O . ASN A 1 323 ? -2.972 4.560 -18.946 1.00 98.25 323 ASN A O 1
ATOM 2275 N N . ILE A 1 324 ? -1.008 3.913 -18.086 1.00 98.31 324 ILE A N 1
ATOM 2276 C CA . ILE A 1 324 ? -0.778 2.843 -19.066 1.00 98.31 324 ILE A CA 1
ATOM 2277 C C . ILE A 1 324 ? -0.848 1.477 -18.392 1.00 98.31 324 ILE A C 1
ATOM 2279 O O . ILE A 1 324 ? -0.207 1.267 -17.367 1.00 98.31 324 ILE A O 1
ATOM 2283 N N . ASN A 1 325 ? -1.592 0.535 -18.976 1.00 97.69 325 ASN A N 1
ATOM 2284 C CA . ASN A 1 325 ? -1.701 -0.842 -18.489 1.00 97.69 325 ASN A CA 1
ATOM 2285 C C . ASN A 1 325 ? -1.106 -1.832 -19.494 1.00 97.69 325 ASN A C 1
ATOM 2287 O O . ASN A 1 325 ? -1.753 -2.176 -20.480 1.00 97.69 325 ASN A O 1
ATOM 2291 N N . ASP A 1 326 ? 0.104 -2.314 -19.236 1.00 97.56 326 ASP A N 1
ATOM 2292 C CA . ASP A 1 326 ? 0.844 -3.188 -20.150 1.00 97.56 326 ASP A CA 1
ATOM 2293 C C . ASP A 1 326 ? 1.071 -4.579 -19.534 1.00 97.56 326 ASP A C 1
ATOM 2295 O O . ASP A 1 326 ? 1.124 -4.763 -18.320 1.00 97.56 326 ASP A O 1
ATOM 2299 N N . GLY A 1 327 ? 1.207 -5.586 -20.388 1.00 95.69 327 GLY A N 1
ATOM 2300 C CA . GLY A 1 327 ? 1.494 -6.970 -20.012 1.00 95.69 327 GLY A CA 1
ATOM 2301 C C . GLY A 1 327 ? 2.462 -7.672 -20.966 1.00 95.69 327 GLY A C 1
ATOM 2302 O O . GLY A 1 327 ? 2.581 -8.893 -20.914 1.00 95.69 327 GLY A O 1
ATOM 2303 N N . SER A 1 328 ? 3.120 -6.924 -21.857 1.00 95.25 328 SER A N 1
ATOM 2304 C CA . SER A 1 328 ? 4.052 -7.433 -22.866 1.00 95.25 328 SER A CA 1
ATOM 2305 C C . SER A 1 328 ? 5.492 -7.025 -22.565 1.00 95.25 328 SER A C 1
ATOM 2307 O O . SER A 1 328 ? 5.743 -6.017 -21.906 1.00 95.25 328 SER A O 1
ATOM 2309 N N . ASN A 1 329 ? 6.458 -7.784 -23.085 1.00 93.56 329 ASN A N 1
ATOM 2310 C CA . ASN A 1 329 ? 7.856 -7.351 -23.097 1.00 93.56 329 ASN A CA 1
ATOM 2311 C C . ASN A 1 329 ? 8.011 -6.125 -24.001 1.00 93.56 329 ASN A C 1
ATOM 2313 O O . ASN A 1 329 ? 7.490 -6.127 -25.118 1.00 93.56 329 ASN A O 1
ATOM 2317 N N . ARG A 1 330 ? 8.744 -5.105 -23.546 1.00 94.44 330 ARG A N 1
ATOM 2318 C CA . ARG A 1 330 ? 8.944 -3.849 -24.285 1.00 94.44 330 ARG A CA 1
ATOM 2319 C C . ARG A 1 330 ? 10.403 -3.422 -24.283 1.00 94.44 330 ARG A C 1
ATOM 2321 O O . ARG A 1 330 ? 11.128 -3.669 -23.324 1.00 94.44 330 ARG A O 1
ATOM 2328 N N . THR A 1 331 ? 10.793 -2.693 -25.321 1.00 91.62 331 THR A N 1
ATOM 2329 C CA . THR A 1 331 ? 12.009 -1.875 -25.334 1.00 91.62 331 THR A CA 1
ATOM 2330 C C . THR A 1 331 ? 11.590 -0.443 -25.623 1.00 91.62 331 THR A C 1
ATOM 2332 O O . THR A 1 331 ? 11.017 -0.169 -26.674 1.00 91.62 331 THR A O 1
ATOM 2335 N N . ILE A 1 332 ? 11.849 0.464 -24.689 1.00 95.44 332 ILE A N 1
ATOM 2336 C CA . ILE A 1 332 ? 11.558 1.887 -24.834 1.00 95.44 332 ILE A CA 1
ATOM 2337 C C . ILE A 1 332 ? 12.755 2.532 -25.519 1.00 95.44 332 ILE A C 1
ATOM 2339 O O . ILE A 1 332 ? 13.837 2.574 -24.948 1.00 95.44 332 ILE A O 1
ATOM 2343 N N . THR A 1 333 ? 12.592 3.008 -26.750 1.00 92.19 333 THR A N 1
ATOM 2344 C CA . THR A 1 333 ? 13.712 3.507 -27.569 1.00 92.19 333 THR A CA 1
ATOM 2345 C C . THR A 1 333 ? 13.867 5.028 -27.557 1.00 92.19 333 THR A C 1
ATOM 2347 O O . THR A 1 333 ? 14.793 5.544 -28.177 1.00 92.19 333 THR A O 1
ATOM 2350 N N . ALA A 1 334 ? 12.971 5.753 -26.886 1.00 93.31 334 ALA A N 1
ATOM 2351 C CA . ALA A 1 334 ? 13.028 7.204 -26.742 1.00 93.31 334 ALA A CA 1
ATOM 2352 C C . ALA A 1 334 ? 12.543 7.625 -25.350 1.00 93.31 334 ALA A C 1
ATOM 2354 O O . ALA A 1 334 ? 11.616 7.027 -24.818 1.00 93.31 334 ALA A O 1
ATOM 2355 N N . SER A 1 335 ? 13.146 8.664 -24.771 1.00 95.12 335 SER A N 1
ATOM 2356 C CA . SER A 1 335 ? 12.703 9.236 -23.494 1.00 95.12 335 SER A CA 1
ATOM 2357 C C . SER A 1 335 ? 11.306 9.837 -23.613 1.00 95.12 335 SER A C 1
ATOM 2359 O O . SER A 1 335 ? 11.051 10.669 -24.484 1.00 95.12 335 SER A O 1
ATOM 2361 N N . HIS A 1 336 ? 10.418 9.453 -22.703 1.00 95.69 336 HIS A N 1
ATOM 2362 C CA . HIS A 1 336 ? 9.090 10.034 -22.549 1.00 95.69 336 HIS A CA 1
ATOM 2363 C C . HIS A 1 336 ? 8.636 9.908 -21.091 1.00 95.69 336 HIS A C 1
ATOM 2365 O O . HIS A 1 336 ? 9.375 9.440 -20.219 1.00 95.69 336 HIS A O 1
ATOM 2371 N N . THR A 1 337 ? 7.419 10.362 -20.808 1.00 96.19 337 THR A N 1
ATOM 2372 C CA . THR A 1 337 ? 6.839 10.329 -19.466 1.00 96.19 337 THR A CA 1
ATOM 2373 C C . THR A 1 337 ? 5.477 9.654 -19.480 1.00 96.19 337 THR A C 1
ATOM 2375 O O . THR A 1 337 ? 4.795 9.643 -20.498 1.00 96.19 337 THR A O 1
ATOM 2378 N N . ALA A 1 338 ? 5.072 9.071 -18.360 1.00 97.50 338 ALA A N 1
ATOM 2379 C CA . ALA A 1 338 ? 3.699 8.641 -18.115 1.00 97.50 338 ALA A CA 1
ATOM 2380 C C . ALA A 1 338 ? 3.254 9.157 -16.744 1.00 97.50 338 ALA A C 1
ATOM 2382 O O . ALA A 1 338 ? 4.094 9.464 -15.898 1.00 97.50 338 ALA A O 1
ATOM 2383 N N . ASN A 1 339 ? 1.951 9.253 -16.499 1.00 97.75 339 ASN A N 1
ATOM 2384 C CA . ASN A 1 339 ? 1.457 9.484 -15.145 1.00 97.75 339 ASN A CA 1
ATOM 2385 C C . ASN A 1 339 ? 1.762 8.263 -14.272 1.00 97.75 339 ASN A C 1
ATOM 2387 O O . ASN A 1 339 ? 2.476 8.348 -13.269 1.00 97.75 339 ASN A O 1
ATOM 2391 N N . THR A 1 340 ? 1.246 7.113 -14.712 1.00 97.81 340 THR A N 1
ATOM 2392 C CA . THR A 1 340 ? 1.394 5.838 -14.020 1.00 97.81 340 THR A CA 1
ATOM 2393 C C . THR A 1 340 ? 1.541 4.662 -14.972 1.00 97.81 340 THR A C 1
ATOM 2395 O O . THR A 1 340 ? 1.073 4.700 -16.114 1.00 97.81 340 THR A O 1
ATOM 2398 N N . TRP A 1 341 ? 2.139 3.586 -14.461 1.00 98.00 341 TRP A N 1
ATOM 2399 C CA . TRP A 1 341 ? 2.148 2.277 -15.108 1.00 98.00 341 TRP A CA 1
ATOM 2400 C C . TRP A 1 341 ? 1.443 1.225 -14.256 1.00 98.00 341 TRP A C 1
ATOM 2402 O O . TRP A 1 341 ? 1.657 1.123 -13.052 1.00 98.00 341 TRP A O 1
ATOM 2412 N N . ARG A 1 342 ? 0.652 0.371 -14.895 1.00 97.75 342 ARG A N 1
ATOM 2413 C CA . ARG A 1 342 ? 0.175 -0.888 -14.331 1.00 97.75 342 ARG A CA 1
ATOM 2414 C C . ARG A 1 342 ? 0.738 -2.038 -15.155 1.00 97.75 342 ARG A C 1
ATOM 2416 O O . ARG A 1 342 ? 0.595 -2.051 -16.373 1.00 97.75 342 ARG A O 1
ATOM 2423 N N . MET A 1 343 ? 1.347 -3.008 -14.482 1.00 96.94 343 MET A N 1
ATOM 2424 C CA . MET A 1 343 ? 1.886 -4.219 -15.096 1.00 96.94 343 MET A CA 1
ATOM 2425 C C . MET A 1 343 ? 1.183 -5.451 -14.527 1.00 96.94 343 MET A C 1
ATOM 2427 O O . MET A 1 343 ? 1.303 -5.759 -13.340 1.00 96.94 343 MET A O 1
ATOM 2431 N N . ALA A 1 344 ? 0.430 -6.157 -15.368 1.00 92.56 344 ALA A N 1
ATOM 2432 C CA . ALA A 1 344 ? -0.260 -7.396 -14.994 1.00 92.56 344 ALA A CA 1
ATOM 2433 C C . ALA A 1 344 ? -0.133 -8.461 -16.101 1.00 92.56 344 ALA A C 1
ATOM 2435 O O . ALA A 1 344 ? -1.137 -8.864 -16.696 1.00 92.56 344 ALA A O 1
ATOM 2436 N N . PRO A 1 345 ? 1.098 -8.877 -16.442 1.00 94.00 345 PRO A N 1
ATOM 2437 C CA . PRO A 1 345 ? 1.345 -9.825 -17.520 1.00 94.00 345 PRO A CA 1
ATOM 2438 C C . PRO A 1 345 ? 0.882 -11.249 -17.163 1.00 94.00 345 PRO A C 1
ATOM 2440 O O . PRO A 1 345 ? 0.918 -11.671 -16.008 1.00 94.00 345 PRO A O 1
ATOM 2443 N N . GLY A 1 346 ? 0.514 -12.029 -18.186 1.00 92.25 346 GLY A N 1
ATOM 2444 C CA . GLY A 1 346 ? 0.266 -13.474 -18.053 1.00 92.25 346 GLY A CA 1
ATOM 2445 C C . GLY A 1 346 ? 1.542 -14.333 -18.032 1.00 92.25 346 GLY A C 1
ATOM 2446 O O . GLY A 1 346 ? 1.470 -15.537 -17.807 1.00 92.25 346 GLY A O 1
ATOM 2447 N N . ALA A 1 347 ? 2.709 -13.729 -18.275 1.00 90.12 347 ALA A N 1
ATOM 2448 C CA . ALA A 1 347 ? 4.032 -14.357 -18.287 1.00 90.12 347 ALA A CA 1
ATOM 2449 C C . ALA A 1 347 ? 5.068 -13.422 -17.632 1.00 90.12 347 ALA A C 1
ATOM 2451 O O . ALA A 1 347 ? 4.733 -12.307 -17.243 1.00 90.12 347 ALA A O 1
ATOM 2452 N N . ALA A 1 348 ? 6.322 -13.863 -17.478 1.00 87.75 348 ALA A N 1
ATOM 2453 C CA . ALA A 1 348 ? 7.378 -12.963 -17.010 1.00 87.75 348 ALA A CA 1
ATOM 2454 C C . ALA A 1 348 ? 7.548 -11.798 -17.998 1.00 87.75 348 ALA A C 1
ATOM 2456 O O . ALA A 1 348 ? 7.580 -12.025 -19.209 1.00 87.75 348 ALA A O 1
ATOM 2457 N N . GLN A 1 349 ? 7.648 -10.575 -17.480 1.00 93.00 349 GLN A N 1
ATOM 2458 C CA . GLN A 1 349 ? 7.703 -9.359 -18.291 1.00 93.00 349 GLN A CA 1
ATOM 2459 C C . GLN A 1 349 ? 9.038 -8.646 -18.107 1.00 93.00 349 GLN A C 1
ATOM 2461 O O . GLN A 1 349 ? 9.518 -8.469 -16.991 1.00 93.00 349 GLN A O 1
ATOM 2466 N N . THR A 1 350 ? 9.636 -8.209 -19.209 1.00 91.31 350 THR A N 1
ATOM 2467 C CA . THR A 1 350 ? 10.830 -7.363 -19.219 1.00 91.31 350 THR A CA 1
ATOM 2468 C C . THR A 1 350 ? 10.545 -6.074 -19.973 1.00 91.31 350 THR A C 1
ATOM 2470 O O . THR A 1 350 ? 10.150 -6.106 -21.139 1.00 91.31 350 THR A O 1
ATOM 2473 N N . ILE A 1 351 ? 10.773 -4.948 -19.305 1.00 95.25 351 ILE A N 1
ATOM 2474 C CA . ILE A 1 351 ? 10.801 -3.614 -19.896 1.00 95.25 351 ILE A CA 1
ATOM 2475 C C . ILE A 1 351 ? 12.260 -3.177 -19.957 1.00 95.25 351 ILE A C 1
ATOM 2477 O O . ILE A 1 351 ? 12.922 -3.060 -18.930 1.00 95.25 351 ILE A O 1
ATOM 2481 N N . THR A 1 352 ? 12.779 -2.953 -21.155 1.00 90.62 352 THR A N 1
ATOM 2482 C CA . THR A 1 352 ? 14.142 -2.463 -21.367 1.00 90.62 352 THR A CA 1
ATOM 2483 C C . THR A 1 352 ? 14.102 -0.973 -21.681 1.00 90.62 352 THR A C 1
ATOM 2485 O O . THR A 1 352 ? 13.453 -0.564 -22.639 1.00 90.62 352 THR A O 1
ATOM 2488 N N . LEU A 1 353 ? 14.782 -0.161 -20.877 1.00 92.25 353 LEU A N 1
ATOM 2489 C CA . LEU A 1 353 ? 14.940 1.273 -21.090 1.00 92.25 353 LEU A CA 1
ATOM 2490 C C . LEU A 1 353 ? 16.144 1.510 -21.994 1.00 92.25 353 LEU A C 1
ATOM 2492 O O . LEU A 1 353 ? 17.272 1.207 -21.612 1.00 92.25 353 LEU A O 1
ATOM 2496 N N . GLY A 1 354 ? 15.898 2.040 -23.183 1.00 82.81 354 GLY A N 1
ATOM 2497 C CA . GLY A 1 354 ? 16.923 2.302 -24.176 1.00 82.81 354 GLY A CA 1
ATOM 2498 C C . GLY A 1 354 ? 17.424 1.041 -24.867 1.00 82.81 354 GLY A C 1
ATOM 2499 O O . GLY A 1 354 ? 16.992 -0.087 -24.623 1.00 82.81 354 GLY A O 1
ATOM 2500 N N . ASN A 1 355 ? 18.368 1.263 -25.765 1.00 72.75 355 ASN A N 1
ATOM 2501 C CA . ASN A 1 355 ? 19.200 0.226 -26.347 1.00 72.75 355 ASN A CA 1
ATOM 2502 C C . ASN A 1 355 ? 20.654 0.656 -26.198 1.00 72.75 355 ASN A C 1
ATOM 2504 O O . ASN A 1 355 ? 20.934 1.818 -25.920 1.00 72.75 355 ASN A O 1
ATOM 2508 N N . LEU A 1 356 ? 21.576 -0.270 -26.410 1.00 60.88 356 LEU A N 1
ATOM 2509 C CA . LEU A 1 356 ? 22.992 0.019 -26.270 1.00 60.88 356 LEU A CA 1
ATOM 2510 C C . LEU A 1 356 ? 23.405 1.200 -27.178 1.00 60.88 356 LEU A C 1
ATOM 2512 O O . LEU A 1 356 ? 23.144 1.189 -28.380 1.00 60.88 356 LEU A O 1
ATOM 2516 N N . ALA A 1 357 ? 24.029 2.214 -26.575 1.00 58.78 357 ALA A N 1
ATOM 2517 C CA . ALA A 1 357 ? 24.393 3.521 -27.129 1.00 58.78 357 ALA A CA 1
ATOM 2518 C C . ALA A 1 357 ? 23.241 4.515 -27.411 1.00 58.78 357 ALA A C 1
ATOM 2520 O O . ALA A 1 357 ? 23.507 5.592 -27.953 1.00 58.78 357 ALA A O 1
ATOM 2521 N N . SER A 1 358 ? 21.995 4.215 -27.026 1.00 70.06 358 SER A N 1
ATOM 2522 C CA . SER A 1 358 ? 20.874 5.174 -27.030 1.00 70.06 358 SER A CA 1
ATOM 2523 C C . SER A 1 358 ? 20.197 5.196 -25.652 1.00 70.06 358 SER A C 1
ATOM 2525 O O . SER A 1 358 ? 19.214 4.476 -25.433 1.00 70.06 358 SER A O 1
ATOM 2527 N N . PRO A 1 359 ? 20.724 5.996 -24.703 1.00 79.75 359 PRO A N 1
ATOM 2528 C CA . PRO A 1 359 ? 20.155 6.090 -23.370 1.00 79.75 359 PRO A CA 1
ATOM 2529 C C . PRO A 1 359 ? 18.746 6.673 -23.397 1.00 79.75 359 PRO A C 1
ATOM 2531 O O . PRO A 1 359 ? 18.457 7.620 -24.130 1.00 79.75 359 PRO A O 1
ATOM 2534 N N . VAL A 1 360 ? 17.886 6.123 -22.545 1.00 88.69 360 VAL A N 1
ATOM 2535 C CA . VAL A 1 360 ? 16.513 6.584 -22.344 1.00 88.69 360 VAL A CA 1
ATOM 2536 C C . VAL A 1 360 ? 16.283 6.888 -20.877 1.00 88.69 360 VAL A C 1
ATOM 2538 O O . VAL A 1 360 ? 16.542 6.063 -20.004 1.00 88.69 360 VAL A O 1
ATOM 2541 N N . THR A 1 361 ? 15.724 8.060 -20.614 1.00 93.44 361 THR A N 1
ATOM 2542 C CA . THR A 1 361 ? 15.193 8.409 -19.302 1.00 93.44 361 THR A CA 1
ATOM 2543 C C . THR A 1 361 ? 13.685 8.247 -19.346 1.00 93.44 361 THR A C 1
ATOM 2545 O O . THR A 1 361 ? 12.993 9.002 -20.031 1.00 93.44 361 THR A O 1
ATOM 2548 N N . GLN A 1 362 ? 13.177 7.259 -18.617 1.00 96.31 362 GLN A N 1
ATOM 2549 C CA . GLN A 1 362 ? 11.745 7.074 -18.447 1.00 96.31 362 GLN A CA 1
ATOM 2550 C C . GLN A 1 362 ? 11.270 7.833 -17.212 1.00 96.31 362 GLN A C 1
ATOM 2552 O O . GLN A 1 362 ? 11.707 7.535 -16.102 1.00 96.31 362 GLN A O 1
ATOM 2557 N N . GLY A 1 363 ? 10.345 8.777 -17.392 1.00 95.81 363 GLY A N 1
ATOM 2558 C CA . GLY A 1 363 ? 9.701 9.475 -16.278 1.00 95.81 363 GLY A CA 1
ATOM 2559 C C . GLY A 1 363 ? 8.340 8.885 -15.910 1.00 95.81 363 GLY A C 1
ATOM 2560 O O . GLY A 1 363 ? 7.544 8.568 -16.795 1.00 95.81 363 GLY A O 1
ATOM 2561 N N . LEU A 1 364 ? 8.047 8.789 -14.616 1.00 96.81 364 LEU A N 1
ATOM 2562 C CA . LEU A 1 364 ? 6.700 8.563 -14.084 1.00 96.81 364 LEU A CA 1
ATOM 2563 C C . LEU A 1 364 ? 6.289 9.755 -13.220 1.00 96.81 364 LEU A C 1
ATOM 2565 O O . LEU A 1 364 ? 7.092 10.236 -12.438 1.00 96.81 364 LEU A O 1
ATOM 2569 N N . LEU A 1 365 ? 5.062 10.259 -13.334 1.00 95.50 365 LEU A N 1
ATOM 2570 C CA . LEU A 1 365 ? 4.647 11.378 -12.485 1.00 95.50 365 LEU A CA 1
ATOM 2571 C C . LEU A 1 365 ? 4.330 10.918 -11.063 1.00 95.50 365 LEU A C 1
ATOM 2573 O O . LEU A 1 365 ? 4.613 11.646 -10.119 1.00 95.50 365 LEU A O 1
ATOM 2577 N N . THR A 1 366 ? 3.704 9.748 -10.908 1.00 93.00 366 THR A N 1
ATOM 2578 C CA . THR A 1 366 ? 3.215 9.315 -9.592 1.00 93.00 366 THR A CA 1
ATOM 2579 C C . THR A 1 366 ? 3.708 7.945 -9.165 1.00 93.00 366 THR A C 1
ATOM 2581 O O . THR A 1 366 ? 4.062 7.771 -8.004 1.00 93.00 366 THR A O 1
ATOM 2584 N N . GLY A 1 367 ? 3.721 6.946 -10.047 1.00 94.56 367 GLY A N 1
ATOM 2585 C CA . GLY A 1 367 ? 4.054 5.601 -9.591 1.00 94.56 367 GLY A CA 1
ATOM 2586 C C . GLY A 1 367 ? 3.717 4.476 -10.544 1.00 94.56 367 GLY A C 1
ATOM 2587 O O . GLY A 1 367 ? 3.233 4.689 -11.657 1.00 94.56 367 GLY A O 1
ATOM 2588 N N . PHE A 1 368 ? 3.947 3.253 -10.082 1.00 96.25 368 PHE A N 1
ATOM 2589 C CA . PHE A 1 368 ? 3.519 2.061 -10.793 1.00 96.25 368 PHE A CA 1
ATOM 2590 C C . PHE A 1 368 ? 3.023 0.952 -9.863 1.00 96.25 368 PHE A C 1
ATOM 2592 O O . PHE A 1 368 ? 3.412 0.842 -8.699 1.00 96.25 368 PHE A O 1
ATOM 2599 N N . ILE A 1 369 ? 2.154 0.110 -10.415 1.00 97.94 369 ILE A N 1
ATOM 2600 C CA . ILE A 1 369 ? 1.584 -1.065 -9.758 1.00 97.94 369 ILE A CA 1
ATOM 2601 C C . ILE A 1 369 ? 1.993 -2.301 -10.541 1.00 97.94 369 ILE A C 1
ATOM 2603 O O . ILE A 1 369 ? 1.834 -2.342 -11.762 1.00 97.94 369 ILE A O 1
ATOM 2607 N N . THR A 1 370 ? 2.431 -3.342 -9.841 1.00 97.12 370 THR A N 1
ATOM 2608 C CA . THR A 1 370 ? 2.556 -4.675 -10.422 1.00 97.12 370 THR A CA 1
ATOM 2609 C C . THR A 1 370 ? 1.610 -5.655 -9.742 1.00 97.12 370 THR A C 1
ATOM 2611 O O . THR A 1 370 ? 1.585 -5.808 -8.519 1.00 97.12 370 THR A O 1
ATOM 2614 N N . ASN A 1 371 ? 0.792 -6.326 -10.549 1.00 93.12 371 ASN A N 1
ATOM 2615 C CA . ASN A 1 371 ? -0.161 -7.321 -10.078 1.00 93.12 371 ASN A CA 1
ATOM 2616 C C . ASN A 1 371 ? -0.104 -8.578 -10.949 1.00 93.12 371 ASN A C 1
ATOM 2618 O O . ASN A 1 371 ? -1.033 -8.883 -11.694 1.00 93.12 371 ASN A O 1
ATOM 2622 N N . ALA A 1 372 ? 1.007 -9.304 -10.852 1.00 91.88 372 ALA A N 1
ATOM 2623 C CA . ALA A 1 372 ? 1.184 -10.589 -11.512 1.00 91.88 372 ALA A CA 1
ATOM 2624 C C . ALA A 1 372 ? 1.942 -11.569 -10.618 1.00 91.88 372 ALA A C 1
ATOM 2626 O O . ALA A 1 372 ? 2.847 -11.179 -9.883 1.00 91.88 372 ALA A O 1
ATOM 2627 N N . GLY A 1 373 ? 1.601 -12.855 -10.737 1.00 92.56 373 GLY A N 1
ATOM 2628 C CA . GLY A 1 373 ? 2.352 -13.957 -10.124 1.00 92.56 373 GLY A CA 1
ATOM 2629 C C . GLY A 1 373 ? 3.708 -14.230 -10.790 1.00 92.56 373 GLY A C 1
ATOM 2630 O O . GLY A 1 373 ? 4.430 -15.125 -10.366 1.00 92.56 373 GLY A O 1
ATOM 2631 N N . GLN A 1 374 ? 4.064 -13.455 -11.817 1.00 92.38 374 GLN A N 1
ATOM 2632 C CA . GLN A 1 374 ? 5.282 -13.602 -12.604 1.00 92.38 374 GLN A CA 1
ATOM 2633 C C . GLN A 1 374 ? 6.286 -12.499 -12.267 1.00 92.38 374 GLN A C 1
ATOM 2635 O O . GLN A 1 374 ? 5.903 -11.392 -11.893 1.00 92.38 374 GLN A O 1
ATOM 2640 N N . THR A 1 375 ? 7.576 -12.782 -12.459 1.00 90.38 375 THR A N 1
ATOM 2641 C CA . THR A 1 375 ? 8.623 -11.769 -12.310 1.00 90.38 375 THR A CA 1
ATOM 2642 C C . THR A 1 375 ? 8.484 -10.679 -13.367 1.00 90.38 375 THR A C 1
ATOM 2644 O O . THR A 1 375 ? 8.337 -10.964 -14.558 1.00 90.38 375 THR A O 1
ATOM 2647 N N . ILE A 1 376 ? 8.591 -9.433 -12.919 1.00 94.75 376 ILE A N 1
ATOM 2648 C CA . ILE A 1 376 ? 8.666 -8.251 -13.774 1.00 94.75 376 ILE A CA 1
ATOM 2649 C C . ILE A 1 376 ? 10.046 -7.628 -13.590 1.00 94.75 376 ILE A C 1
ATOM 2651 O O . ILE A 1 376 ? 10.520 -7.509 -12.463 1.00 94.75 376 ILE A O 1
ATOM 2655 N N . SER A 1 377 ? 10.692 -7.230 -14.679 1.00 93.38 377 SER A N 1
ATOM 2656 C CA . SER A 1 377 ? 12.016 -6.609 -14.642 1.00 93.38 377 SER A CA 1
ATOM 2657 C C . SER A 1 377 ? 12.039 -5.335 -15.477 1.00 93.38 377 SER A C 1
ATOM 2659 O O . SER A 1 377 ? 11.672 -5.359 -16.651 1.00 93.38 377 SER A O 1
ATOM 2661 N N . ILE A 1 378 ? 12.502 -4.236 -14.885 1.00 94.25 378 ILE A N 1
ATOM 2662 C CA . ILE A 1 378 ? 12.802 -2.979 -15.574 1.00 94.25 378 ILE A CA 1
ATOM 2663 C C . ILE A 1 378 ? 14.322 -2.874 -15.681 1.00 94.25 378 ILE A C 1
ATOM 2665 O O . ILE A 1 378 ? 15.007 -2.679 -14.680 1.00 94.25 378 ILE A O 1
ATOM 2669 N N . ASN A 1 379 ? 14.851 -3.031 -16.889 1.00 88.44 379 ASN A N 1
ATOM 2670 C CA . ASN A 1 379 ? 16.284 -3.117 -17.154 1.00 88.44 379 ASN A CA 1
ATOM 2671 C C . ASN A 1 379 ? 16.781 -1.866 -17.869 1.00 88.44 379 ASN A C 1
ATOM 2673 O O . ASN A 1 379 ? 16.124 -1.386 -18.788 1.00 88.44 379 ASN A O 1
ATOM 2677 N N . ALA A 1 380 ? 17.979 -1.399 -17.530 1.00 83.25 380 ALA A N 1
ATOM 2678 C CA . ALA A 1 380 ? 18.703 -0.466 -18.382 1.00 83.25 380 ALA A CA 1
ATOM 2679 C C . ALA A 1 380 ? 19.299 -1.225 -19.582 1.00 83.25 380 ALA A C 1
ATOM 2681 O O . ALA A 1 380 ? 20.067 -2.170 -19.411 1.00 83.25 380 ALA A O 1
ATOM 2682 N N . GLY A 1 381 ? 18.920 -0.831 -20.798 1.00 75.00 381 GLY A N 1
ATOM 2683 C CA . GLY A 1 381 ? 19.515 -1.298 -22.054 1.00 75.00 381 GLY A CA 1
ATOM 2684 C C . GLY A 1 381 ? 20.778 -0.526 -22.454 1.00 75.00 381 GLY A C 1
ATOM 2685 O O . GLY A 1 381 ? 21.490 -0.958 -23.356 1.00 75.00 381 GLY A O 1
ATOM 2686 N N . ASP A 1 382 ? 21.057 0.590 -21.775 1.00 74.19 382 ASP A N 1
ATOM 2687 C CA . ASP A 1 382 ? 22.254 1.430 -21.903 1.00 74.19 382 ASP A CA 1
ATOM 2688 C C . ASP A 1 382 ? 22.660 1.965 -20.521 1.00 74.19 382 ASP A C 1
ATOM 2690 O O . ASP A 1 382 ? 21.761 2.261 -19.732 1.00 74.19 382 ASP A O 1
ATOM 2694 N N . PRO A 1 383 ? 23.957 2.161 -20.220 1.00 67.25 383 PRO A N 1
ATOM 2695 C CA . PRO A 1 383 ? 24.393 2.688 -18.924 1.00 67.25 383 PRO A CA 1
ATOM 2696 C C . PRO A 1 383 ? 23.902 4.108 -18.612 1.00 67.25 383 PRO A C 1
ATOM 2698 O O . PRO A 1 383 ? 23.911 4.506 -17.454 1.00 67.25 383 PRO A O 1
ATOM 2701 N N . GLY A 1 384 ? 23.490 4.895 -19.609 1.00 74.69 384 GLY A N 1
ATOM 2702 C CA . GLY A 1 384 ? 22.838 6.185 -19.387 1.00 74.69 384 GLY A CA 1
ATOM 2703 C C . GLY A 1 384 ? 21.318 6.097 -19.217 1.00 74.69 384 GLY A C 1
ATOM 2704 O O . GLY A 1 384 ? 20.692 7.128 -18.963 1.00 74.69 384 GLY A O 1
ATOM 2705 N N . SER A 1 385 ? 20.711 4.914 -19.370 1.00 86.44 385 SER A N 1
ATOM 2706 C CA . SER A 1 385 ? 19.262 4.746 -19.235 1.00 86.44 385 SER A CA 1
ATOM 2707 C C . SER A 1 385 ? 18.834 4.699 -17.779 1.00 86.44 385 SER A C 1
ATOM 2709 O O . SER A 1 385 ? 19.430 3.997 -16.968 1.00 86.44 385 SER A O 1
ATOM 2711 N N . GLN A 1 386 ? 17.785 5.444 -17.453 1.00 91.94 386 GLN A N 1
ATOM 2712 C CA . GLN A 1 386 ? 17.408 5.749 -16.077 1.00 91.94 386 GLN A CA 1
ATOM 2713 C C . GLN A 1 386 ? 15.889 5.746 -15.916 1.00 91.94 386 GLN A C 1
ATOM 2715 O O . GLN A 1 386 ? 15.147 6.066 -16.850 1.00 91.94 386 GLN A O 1
ATOM 2720 N N . LEU A 1 387 ? 15.436 5.436 -14.704 1.00 94.50 387 LEU A N 1
ATOM 2721 C CA . LEU A 1 387 ? 14.068 5.673 -14.259 1.00 94.50 387 LEU A CA 1
ATOM 2722 C C . LEU A 1 387 ? 14.042 6.941 -13.398 1.00 94.50 387 LEU A C 1
ATOM 2724 O O . LEU A 1 387 ? 14.883 7.126 -12.522 1.00 94.50 387 LEU A O 1
ATOM 2728 N N . THR A 1 388 ? 13.070 7.818 -13.614 1.00 94.00 388 THR A N 1
ATOM 2729 C CA . THR A 1 388 ? 12.897 9.026 -12.802 1.00 94.00 388 THR A CA 1
ATOM 2730 C C . THR A 1 388 ? 11.432 9.271 -12.471 1.00 94.00 388 THR A C 1
ATOM 2732 O O . THR A 1 388 ? 10.536 8.729 -13.122 1.00 94.00 388 THR A O 1
ATOM 2735 N N . SER A 1 389 ? 11.185 10.093 -11.455 1.00 91.25 389 SER A N 1
ATOM 2736 C CA . SER A 1 389 ? 9.877 10.661 -11.172 1.00 91.25 389 SER A CA 1
ATOM 2737 C C . SER A 1 389 ? 9.961 12.175 -11.137 1.00 91.25 389 SER A C 1
ATOM 2739 O O . SER A 1 389 ? 10.905 12.745 -10.593 1.00 91.25 389 SER A O 1
ATOM 2741 N N . THR A 1 390 ? 8.968 12.822 -11.741 1.00 81.81 390 THR A N 1
ATOM 2742 C CA . THR A 1 390 ? 8.800 14.281 -11.681 1.00 81.81 390 THR A CA 1
ATOM 2743 C C . THR A 1 390 ? 7.848 14.710 -10.564 1.00 81.81 390 THR A C 1
ATOM 2745 O O . THR A 1 390 ? 7.675 15.907 -10.347 1.00 81.81 390 THR A O 1
ATOM 2748 N N . GLY A 1 391 ? 7.191 13.753 -9.898 1.00 86.44 391 GLY A N 1
ATOM 2749 C CA . GLY A 1 391 ? 6.416 13.995 -8.684 1.00 86.44 391 GLY A CA 1
ATOM 2750 C C . GLY A 1 391 ? 7.307 14.077 -7.446 1.00 86.44 391 GLY A C 1
ATOM 2751 O O . GLY A 1 391 ? 8.509 13.818 -7.509 1.00 86.44 391 GLY A O 1
ATOM 2752 N N . THR A 1 392 ? 6.708 14.423 -6.306 1.00 89.31 392 THR A N 1
ATOM 2753 C CA . THR A 1 392 ? 7.413 14.413 -5.013 1.00 89.31 392 THR A CA 1
ATOM 2754 C C . THR A 1 392 ? 7.818 13.005 -4.605 1.00 89.31 392 THR A C 1
ATOM 2756 O O . THR A 1 392 ? 8.897 12.829 -4.057 1.00 89.31 392 THR A O 1
ATOM 2759 N N . ASP A 1 393 ? 6.995 12.007 -4.937 1.00 93.94 393 ASP A N 1
ATOM 2760 C CA . ASP A 1 393 ? 7.223 10.612 -4.573 1.00 93.94 393 ASP A CA 1
ATOM 2761 C C . ASP A 1 393 ? 7.002 9.716 -5.798 1.00 93.94 393 ASP A C 1
ATOM 2763 O O . ASP A 1 393 ? 6.217 10.025 -6.701 1.00 93.94 393 ASP A O 1
ATOM 2767 N N . LEU A 1 394 ? 7.692 8.581 -5.824 1.00 95.50 394 LEU A N 1
ATOM 2768 C CA . LEU A 1 394 ? 7.413 7.455 -6.699 1.00 95.50 394 LEU A CA 1
ATOM 2769 C C . LEU A 1 394 ? 6.781 6.342 -5.863 1.00 95.50 394 LEU A C 1
ATOM 2771 O O . LEU A 1 394 ? 7.468 5.616 -5.141 1.00 95.50 394 LEU A O 1
ATOM 2775 N N . TYR A 1 395 ? 5.466 6.195 -5.994 1.00 96.81 395 TYR A N 1
ATOM 2776 C CA . TYR A 1 395 ? 4.710 5.132 -5.344 1.00 96.81 395 TYR A CA 1
ATOM 2777 C C . TYR A 1 395 ? 4.845 3.822 -6.116 1.00 96.81 395 TYR A C 1
ATOM 2779 O O . TYR A 1 395 ? 4.590 3.751 -7.318 1.00 96.81 395 TYR A O 1
ATOM 2787 N N . VAL A 1 396 ? 5.229 2.763 -5.415 1.00 97.62 396 VAL A N 1
ATOM 2788 C CA . VAL A 1 396 ? 5.463 1.439 -5.982 1.00 97.62 396 VAL A CA 1
ATOM 2789 C C . VAL A 1 396 ? 4.659 0.414 -5.195 1.00 97.62 396 VAL A C 1
ATOM 2791 O O . VAL A 1 396 ? 4.996 0.078 -4.060 1.00 97.62 396 VAL A O 1
ATOM 2794 N N . PHE A 1 397 ? 3.600 -0.118 -5.803 1.00 98.12 397 PHE A N 1
ATOM 2795 C CA . PHE A 1 397 ? 2.796 -1.181 -5.199 1.00 98.12 397 PHE A CA 1
ATOM 2796 C C . PHE A 1 397 ? 3.055 -2.511 -5.897 1.00 98.12 397 PHE A C 1
ATOM 2798 O O . PHE A 1 397 ? 2.741 -2.671 -7.075 1.00 98.12 397 PHE A O 1
ATOM 2805 N N . ILE A 1 398 ? 3.586 -3.484 -5.161 1.00 97.81 398 ILE A N 1
ATOM 2806 C CA . ILE A 1 398 ? 3.886 -4.820 -5.687 1.00 97.81 398 ILE A CA 1
ATOM 2807 C C . ILE A 1 398 ? 2.978 -5.829 -4.985 1.00 97.81 398 ILE A C 1
ATOM 2809 O O . ILE A 1 398 ? 3.124 -6.065 -3.783 1.00 97.81 398 ILE A O 1
ATOM 2813 N N . ASN A 1 399 ? 2.026 -6.407 -5.717 1.00 94.25 399 ASN A N 1
ATOM 2814 C CA . ASN A 1 399 ? 0.963 -7.208 -5.109 1.00 94.25 399 ASN A CA 1
ATOM 2815 C C . ASN A 1 399 ? 1.342 -8.677 -4.865 1.00 94.25 399 ASN A C 1
ATOM 2817 O O . ASN A 1 399 ? 1.074 -9.203 -3.791 1.00 94.25 399 ASN A O 1
ATOM 2821 N N . GLN A 1 400 ? 1.921 -9.351 -5.868 1.00 93.50 400 GLN A N 1
ATOM 2822 C CA . GLN A 1 400 ? 2.014 -10.821 -5.894 1.00 93.50 400 GLN A CA 1
ATOM 2823 C C . GLN A 1 400 ? 3.454 -11.359 -5.941 1.00 93.50 400 GLN A C 1
ATOM 2825 O O . GLN A 1 400 ? 3.912 -11.944 -4.964 1.00 93.50 400 GLN A O 1
ATOM 2830 N N . ALA A 1 401 ? 4.171 -11.189 -7.057 1.00 93.56 401 ALA A N 1
ATOM 2831 C CA . ALA A 1 401 ? 5.537 -11.698 -7.229 1.00 93.56 401 ALA A CA 1
ATOM 2832 C C . ALA A 1 401 ? 6.602 -10.590 -7.153 1.00 93.56 401 ALA A C 1
ATOM 2834 O O . ALA A 1 401 ? 6.326 -9.457 -6.764 1.00 93.56 401 ALA A O 1
ATOM 2835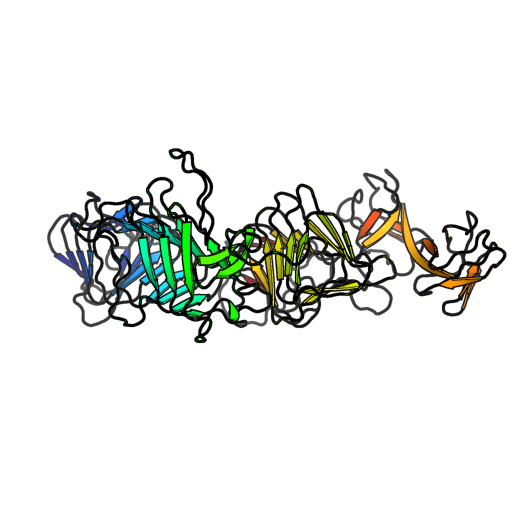 N N . THR A 1 402 ? 7.842 -10.921 -7.516 1.00 94.62 402 THR A N 1
ATOM 2836 C CA . THR A 1 402 ? 8.965 -9.980 -7.490 1.00 94.62 402 THR A CA 1
ATOM 2837 C C . THR A 1 402 ? 8.940 -9.023 -8.676 1.00 94.62 402 THR A C 1
ATOM 2839 O O . THR A 1 402 ? 8.824 -9.445 -9.828 1.00 94.62 402 THR A O 1
ATOM 2842 N N . THR A 1 403 ? 9.143 -7.736 -8.401 1.00 97.12 403 THR A N 1
ATOM 2843 C CA . THR A 1 403 ? 9.515 -6.743 -9.414 1.00 97.12 403 THR A CA 1
ATOM 2844 C C . THR A 1 403 ? 10.955 -6.303 -9.202 1.00 97.12 403 THR A C 1
ATOM 2846 O O . THR A 1 403 ? 11.300 -5.852 -8.114 1.00 97.12 403 THR A O 1
ATOM 2849 N N . ASN A 1 404 ? 11.792 -6.435 -10.228 1.00 93.62 404 ASN A N 1
ATOM 2850 C CA . ASN A 1 404 ? 13.179 -5.990 -10.216 1.00 93.62 404 ASN A CA 1
ATOM 2851 C C . ASN A 1 404 ? 13.288 -4.638 -10.922 1.00 93.62 404 ASN A C 1
ATOM 2853 O O . ASN A 1 404 ? 12.887 -4.514 -12.082 1.00 93.62 404 ASN A O 1
ATOM 2857 N N . ILE A 1 405 ? 13.865 -3.647 -10.252 1.00 93.62 405 ILE A N 1
ATOM 2858 C CA . ILE A 1 405 ? 14.346 -2.425 -10.892 1.00 93.62 405 ILE A CA 1
ATOM 2859 C C . ILE A 1 405 ? 15.859 -2.550 -10.992 1.00 93.62 405 ILE A C 1
ATOM 2861 O O . ILE A 1 405 ? 16.576 -2.468 -9.995 1.00 93.62 405 ILE A O 1
ATOM 2865 N N . ASN A 1 406 ? 16.319 -2.767 -12.220 1.00 86.94 406 ASN A N 1
ATOM 2866 C CA . ASN A 1 406 ? 17.733 -2.885 -12.545 1.00 86.94 406 ASN A CA 1
ATOM 2867 C C . ASN A 1 406 ? 18.286 -1.642 -13.251 1.00 86.94 406 ASN A C 1
ATOM 2869 O O . ASN A 1 406 ? 19.489 -1.551 -13.481 1.00 86.94 406 ASN A O 1
ATOM 2873 N N . ALA A 1 407 ? 17.417 -0.698 -13.614 1.00 87.50 407 ALA A N 1
ATOM 2874 C CA . ALA A 1 407 ? 17.821 0.619 -14.081 1.00 87.50 407 ALA A CA 1
ATOM 2875 C C . ALA A 1 407 ? 18.078 1.556 -12.885 1.00 87.50 407 ALA A C 1
ATOM 2877 O O . ALA A 1 407 ? 17.282 1.540 -11.943 1.00 87.50 407 ALA A O 1
ATOM 2878 N N . PRO A 1 408 ? 19.126 2.396 -12.926 1.00 88.56 408 PRO A N 1
ATOM 2879 C CA . PRO A 1 408 ? 19.337 3.436 -11.928 1.00 88.56 408 PRO A CA 1
ATOM 2880 C C . PRO A 1 408 ? 18.128 4.368 -11.809 1.00 88.56 408 PRO A C 1
ATOM 2882 O O . PRO A 1 408 ? 17.537 4.788 -12.811 1.00 88.56 408 PRO A O 1
ATOM 2885 N N . MET A 1 409 ? 17.779 4.701 -10.573 1.00 93.25 409 MET A N 1
ATOM 2886 C CA . MET A 1 409 ? 16.730 5.643 -10.221 1.00 93.25 409 MET A CA 1
ATOM 2887 C C . MET A 1 409 ? 17.325 7.006 -9.879 1.00 93.25 409 MET A C 1
ATOM 2889 O O . MET A 1 409 ? 18.227 7.105 -9.046 1.00 93.25 409 MET A O 1
ATOM 2893 N N . VAL A 1 410 ? 16.789 8.063 -10.487 1.00 92.62 410 VAL A N 1
ATOM 2894 C CA . VAL A 1 410 ? 17.290 9.440 -10.337 1.00 92.62 410 VAL A CA 1
ATOM 2895 C C . VAL A 1 410 ? 16.155 10.440 -10.143 1.00 92.62 410 VAL A C 1
ATOM 2897 O O . VAL A 1 410 ? 15.017 10.159 -10.527 1.00 92.62 410 VAL A O 1
ATOM 2900 N N . GLY A 1 411 ? 16.472 11.630 -9.632 1.00 92.94 411 GLY A N 1
ATOM 2901 C CA . GLY A 1 411 ? 15.530 12.744 -9.464 1.00 92.94 411 GLY A CA 1
ATOM 2902 C C . GLY A 1 411 ? 15.403 13.203 -8.010 1.00 92.94 411 GLY A C 1
ATOM 2903 O O . GLY A 1 411 ? 16.258 12.915 -7.181 1.00 92.94 411 GLY A O 1
ATOM 2904 N N . SER A 1 412 ? 14.356 13.961 -7.692 1.00 92.50 412 SER A N 1
ATOM 2905 C CA . SER A 1 412 ? 14.136 14.488 -6.335 1.00 92.50 412 SER A CA 1
ATOM 2906 C C . SER A 1 412 ? 13.139 13.682 -5.504 1.00 92.50 412 SER A C 1
ATOM 2908 O O . SER A 1 412 ? 12.804 14.085 -4.394 1.00 92.50 412 SER A O 1
ATOM 2910 N N . GLN A 1 413 ? 12.621 12.593 -6.059 1.00 93.19 413 GLN A N 1
ATOM 2911 C CA . GLN A 1 413 ? 11.504 11.859 -5.497 1.00 93.19 413 GLN A CA 1
ATOM 2912 C C . GLN A 1 413 ? 11.886 11.032 -4.268 1.00 93.19 413 GLN A C 1
ATOM 2914 O O . GLN A 1 413 ? 12.983 10.471 -4.217 1.00 93.19 413 GLN A O 1
ATOM 2919 N N . ALA A 1 414 ? 10.950 10.875 -3.333 1.00 94.75 414 ALA A N 1
ATOM 2920 C CA . ALA A 1 414 ? 10.971 9.756 -2.399 1.00 94.75 414 ALA A CA 1
ATOM 2921 C C . ALA A 1 414 ? 10.591 8.449 -3.118 1.00 94.75 414 ALA A C 1
ATOM 2923 O O . ALA A 1 414 ? 9.789 8.454 -4.053 1.00 94.75 414 ALA A O 1
ATOM 2924 N N . LEU A 1 415 ? 11.134 7.311 -2.687 1.00 96.44 415 LEU A N 1
ATOM 2925 C CA . LEU A 1 415 ? 10.684 5.989 -3.133 1.00 96.44 415 LEU A CA 1
ATOM 2926 C C . LEU A 1 415 ? 9.776 5.380 -2.064 1.00 96.44 415 LEU A C 1
ATOM 2928 O O . LEU A 1 415 ? 10.241 5.040 -0.979 1.00 96.44 415 LEU A O 1
ATOM 2932 N N . VAL A 1 416 ? 8.497 5.176 -2.381 1.00 97.00 416 VAL A N 1
ATOM 2933 C CA . VAL A 1 416 ? 7.508 4.639 -1.437 1.00 97.00 416 VAL A CA 1
ATOM 2934 C C . VAL A 1 416 ? 7.031 3.268 -1.902 1.00 97.00 416 VAL A C 1
ATOM 2936 O O . VAL A 1 416 ? 6.286 3.151 -2.871 1.00 97.00 416 VAL A O 1
ATOM 2939 N N . LYS A 1 417 ? 7.434 2.208 -1.197 1.00 96.94 417 LYS A N 1
ATOM 2940 C CA . LYS A 1 417 ? 7.081 0.816 -1.512 1.00 96.94 417 LYS A CA 1
ATOM 2941 C C . LYS A 1 417 ? 5.965 0.295 -0.605 1.00 96.94 417 LYS A C 1
ATOM 2943 O O . LYS A 1 417 ? 6.110 0.263 0.616 1.00 96.94 417 LYS A O 1
ATOM 2948 N N . ALA A 1 418 ? 4.900 -0.240 -1.204 1.00 96.50 418 ALA A N 1
ATOM 2949 C CA . ALA A 1 418 ? 3.857 -1.010 -0.521 1.00 96.50 418 ALA A CA 1
ATOM 2950 C C . ALA A 1 418 ? 3.425 -2.265 -1.313 1.00 96.50 418 ALA A C 1
ATOM 2952 O O . ALA A 1 418 ? 4.014 -2.615 -2.340 1.00 96.50 418 ALA A O 1
ATOM 2953 N N . GLY A 1 419 ? 2.414 -2.974 -0.812 1.00 95.31 419 GLY A N 1
ATOM 2954 C CA . GLY A 1 419 ? 1.961 -4.262 -1.336 1.00 95.31 419 GLY A CA 1
ATOM 2955 C C . GLY A 1 419 ? 2.758 -5.422 -0.739 1.00 95.31 419 GLY A C 1
ATOM 2956 O O . GLY A 1 419 ? 3.930 -5.268 -0.388 1.00 95.31 419 GLY A O 1
ATOM 2957 N N . GLY A 1 420 ? 2.110 -6.580 -0.598 1.00 93.19 420 GLY A N 1
ATOM 2958 C CA . GLY A 1 420 ? 2.647 -7.717 0.156 1.00 93.19 420 GLY A CA 1
ATOM 2959 C C . GLY A 1 420 ? 3.884 -8.380 -0.456 1.00 93.19 420 GLY A C 1
ATOM 2960 O O . GLY A 1 420 ? 4.572 -9.122 0.239 1.00 93.19 420 GLY A O 1
ATOM 2961 N N . ALA A 1 421 ? 4.191 -8.104 -1.724 1.00 96.50 421 ALA A N 1
ATOM 2962 C CA . ALA A 1 421 ? 5.261 -8.770 -2.455 1.00 96.50 421 ALA A CA 1
ATOM 2963 C C . ALA A 1 421 ? 6.584 -7.982 -2.475 1.00 96.50 421 ALA A C 1
ATOM 2965 O O . ALA A 1 421 ? 6.752 -6.956 -1.800 1.00 96.50 421 ALA A O 1
ATOM 2966 N N . THR A 1 422 ? 7.547 -8.492 -3.245 1.00 96.75 422 THR A N 1
ATOM 2967 C CA . THR A 1 422 ? 8.945 -8.052 -3.231 1.00 96.75 422 THR A CA 1
ATOM 2968 C C . THR A 1 422 ? 9.253 -7.019 -4.315 1.00 96.75 422 THR A C 1
ATOM 2970 O O . THR A 1 422 ? 9.067 -7.275 -5.504 1.00 96.75 422 THR A O 1
ATOM 2973 N N . LEU A 1 423 ? 9.818 -5.881 -3.914 1.00 97.69 423 LEU A N 1
ATOM 2974 C CA . LEU A 1 423 ? 10.586 -5.008 -4.802 1.00 97.69 423 LEU A CA 1
ATOM 2975 C C . LEU A 1 423 ? 12.068 -5.343 -4.635 1.00 97.69 423 LEU A C 1
ATOM 2977 O O . LEU A 1 423 ? 12.557 -5.375 -3.512 1.00 97.69 423 LEU A O 1
ATOM 2981 N N . SER A 1 424 ? 12.778 -5.596 -5.727 1.00 94.00 424 SER A N 1
ATOM 2982 C CA . SER A 1 424 ? 14.231 -5.749 -5.727 1.00 94.00 424 SER A CA 1
ATOM 2983 C C . SER A 1 424 ? 14.859 -4.543 -6.401 1.00 94.00 424 SER A C 1
ATOM 2985 O O . SER A 1 424 ? 14.535 -4.248 -7.552 1.00 94.00 424 SER A O 1
ATOM 2987 N N . LEU A 1 425 ? 15.749 -3.859 -5.688 1.00 92.12 425 LEU A N 1
ATOM 2988 C CA . LEU A 1 425 ? 16.601 -2.825 -6.253 1.00 92.12 425 LEU A CA 1
ATOM 2989 C C . LEU A 1 425 ? 17.969 -3.432 -6.511 1.00 92.12 425 LEU A C 1
ATOM 2991 O O . LEU A 1 425 ? 18.689 -3.837 -5.593 1.00 92.12 425 LEU A O 1
ATOM 2995 N N . THR A 1 426 ? 18.275 -3.521 -7.794 1.00 80.94 426 THR A N 1
ATOM 2996 C CA . THR A 1 426 ? 19.470 -4.160 -8.332 1.00 80.94 426 THR A CA 1
ATOM 2997 C C . THR A 1 426 ? 20.041 -3.306 -9.443 1.00 80.94 426 THR A C 1
ATOM 2999 O O . THR A 1 426 ? 20.171 -3.801 -10.565 1.00 80.94 426 THR A O 1
ATOM 3002 N N . PRO A 1 427 ? 20.316 -2.010 -9.192 1.00 71.62 427 PRO A N 1
ATOM 3003 C CA . PRO A 1 427 ? 20.797 -1.147 -10.248 1.00 71.62 427 PRO A CA 1
ATOM 3004 C C . PRO A 1 427 ? 22.140 -1.720 -10.721 1.00 71.62 427 PRO A C 1
ATOM 3006 O O . PRO A 1 427 ? 23.107 -1.856 -9.972 1.00 71.62 427 PRO A O 1
ATOM 3009 N N . ALA A 1 428 ? 22.135 -2.220 -11.951 1.00 64.12 428 ALA A N 1
ATOM 3010 C CA . ALA A 1 428 ? 23.208 -3.030 -12.494 1.00 64.12 428 ALA A CA 1
ATOM 3011 C C . ALA A 1 428 ? 23.404 -2.645 -13.952 1.00 64.12 428 ALA A C 1
ATOM 3013 O O . ALA A 1 428 ? 22.463 -2.612 -14.748 1.00 64.12 428 ALA A O 1
ATOM 3014 N N . PHE A 1 429 ? 24.650 -2.353 -14.299 1.00 61.84 429 PHE A N 1
ATOM 3015 C CA . PHE A 1 429 ? 25.038 -2.084 -15.669 1.00 61.84 429 PHE A CA 1
ATOM 3016 C C . PHE A 1 429 ? 25.171 -3.405 -16.424 1.00 61.84 429 PHE A C 1
ATOM 3018 O O . PHE A 1 429 ? 26.032 -4.208 -16.072 1.00 61.84 429 PHE A O 1
ATOM 3025 N N . PHE A 1 430 ? 24.351 -3.623 -17.459 1.00 61.34 430 PHE A N 1
ATOM 3026 C CA . PHE A 1 430 ? 24.453 -4.811 -18.303 1.00 61.34 430 PHE A CA 1
ATOM 3027 C C . PHE A 1 430 ? 25.222 -4.544 -19.602 1.00 61.34 430 PHE A C 1
ATOM 3029 O O . PHE A 1 430 ? 24.845 -3.676 -20.388 1.00 61.34 430 PHE A O 1
ATOM 3036 N N . VAL A 1 431 ? 26.240 -5.357 -19.881 1.00 63.53 431 VAL A N 1
ATOM 3037 C CA . VAL A 1 431 ? 26.927 -5.415 -21.178 1.00 63.53 431 VAL A CA 1
ATOM 3038 C C . VAL A 1 431 ? 26.502 -6.694 -21.879 1.00 63.53 431 VAL A C 1
ATOM 3040 O O . VAL A 1 431 ? 26.647 -7.793 -21.331 1.00 63.53 431 VAL A O 1
ATOM 3043 N N . GLY A 1 432 ? 26.002 -6.571 -23.111 1.00 70.19 432 GLY A N 1
ATOM 3044 C CA . GLY A 1 432 ? 25.818 -7.734 -23.976 1.00 70.19 432 GLY A CA 1
ATOM 3045 C C . GLY A 1 432 ? 27.146 -8.474 -24.097 1.00 70.19 432 GLY A C 1
ATOM 3046 O O . GLY A 1 432 ? 28.175 -7.849 -24.315 1.00 70.19 432 GLY A O 1
ATOM 3047 N N . SER A 1 433 ? 27.161 -9.781 -23.898 1.00 75.88 433 SER A N 1
ATOM 3048 C CA . SER A 1 433 ? 28.380 -10.580 -23.888 1.00 75.88 433 SER A CA 1
ATOM 3049 C C . SER A 1 433 ? 28.104 -11.958 -24.468 1.00 75.88 433 SER A C 1
ATOM 3051 O O . SER A 1 433 ? 27.054 -12.552 -24.215 1.00 75.88 433 SER A O 1
ATOM 3053 N N . ASN A 1 434 ? 29.060 -12.510 -25.212 1.00 81.81 434 ASN A N 1
ATOM 3054 C CA . ASN A 1 434 ? 29.007 -13.917 -25.594 1.00 81.81 434 ASN A CA 1
ATOM 3055 C C . ASN A 1 434 ? 29.800 -14.746 -24.587 1.00 81.81 434 ASN A C 1
ATOM 3057 O O . ASN A 1 434 ? 30.970 -14.461 -24.302 1.00 81.81 434 ASN A O 1
ATOM 3061 N N . THR A 1 435 ? 29.156 -15.793 -24.084 1.00 85.62 435 THR A N 1
ATOM 3062 C CA . THR A 1 435 ? 29.718 -16.768 -23.152 1.00 85.62 435 THR A CA 1
ATOM 3063 C C . THR A 1 435 ? 29.666 -18.162 -23.776 1.00 85.62 435 THR A C 1
ATOM 3065 O O . THR A 1 435 ? 28.787 -18.469 -24.580 1.00 85.62 435 THR A O 1
ATOM 3068 N N . THR A 1 436 ? 30.619 -19.029 -23.429 1.00 89.69 436 THR A N 1
ATOM 3069 C CA . THR A 1 436 ? 30.677 -20.415 -23.930 1.00 89.69 436 THR A CA 1
ATOM 3070 C C . THR A 1 436 ? 30.676 -21.377 -22.748 1.00 89.69 436 THR A C 1
ATOM 3072 O O . THR A 1 436 ? 31.504 -21.223 -21.855 1.00 89.69 436 THR A O 1
ATOM 3075 N N . THR A 1 437 ? 29.779 -22.370 -22.736 1.00 92.06 437 THR A N 1
ATOM 3076 C CA . THR A 1 437 ? 29.708 -23.378 -21.662 1.00 92.06 437 THR A CA 1
ATOM 3077 C C . THR A 1 437 ? 31.070 -24.034 -21.443 1.00 92.06 437 THR A C 1
ATOM 3079 O O . THR A 1 437 ? 31.702 -24.491 -22.393 1.00 92.06 437 THR A O 1
ATOM 3082 N N . GLY A 1 438 ? 31.519 -24.094 -20.190 1.00 89.94 438 GLY A N 1
ATOM 3083 C CA . GLY A 1 438 ? 32.805 -24.675 -19.807 1.00 89.94 438 GLY A CA 1
ATOM 3084 C C . GLY A 1 438 ? 34.021 -23.781 -20.070 1.00 89.94 438 GLY A C 1
ATOM 3085 O O . GLY A 1 438 ? 35.119 -24.159 -19.673 1.00 89.94 438 GLY A O 1
ATOM 3086 N N . SER A 1 439 ? 33.848 -22.605 -20.684 1.00 93.12 439 SER A N 1
ATOM 3087 C CA . SER A 1 439 ? 34.903 -21.599 -20.844 1.00 93.12 439 SER A CA 1
ATOM 3088 C C . SER A 1 439 ? 34.853 -20.570 -19.718 1.00 93.12 439 SER A C 1
ATOM 3090 O O . SER A 1 439 ? 33.784 -20.259 -19.201 1.00 93.12 439 SER A O 1
ATOM 3092 N N . ASN A 1 440 ? 36.002 -20.012 -19.357 1.00 92.12 440 ASN A N 1
ATOM 3093 C CA . ASN A 1 440 ? 36.118 -18.848 -18.478 1.00 92.12 440 ASN A CA 1
ATOM 3094 C C . ASN A 1 440 ? 36.377 -17.546 -19.254 1.00 92.12 440 ASN A C 1
ATOM 3096 O O . ASN A 1 440 ? 36.624 -16.517 -18.636 1.00 92.12 440 ASN A O 1
ATOM 3100 N N . VAL A 1 441 ? 36.328 -17.573 -20.589 1.00 91.75 441 VAL A N 1
ATOM 3101 C CA . VAL A 1 441 ? 36.513 -16.389 -21.435 1.00 91.75 441 VAL A CA 1
ATOM 3102 C C . VAL A 1 441 ? 35.156 -15.809 -21.811 1.00 91.75 441 VAL A C 1
ATOM 3104 O O . VAL A 1 441 ? 34.284 -16.509 -22.331 1.00 91.75 441 VAL A O 1
ATOM 3107 N N . VAL A 1 442 ? 34.998 -14.511 -21.582 1.00 87.69 442 VAL A N 1
ATOM 3108 C CA . VAL A 1 442 ? 33.803 -13.743 -21.919 1.00 87.69 442 VAL A CA 1
ATOM 3109 C C . VAL A 1 442 ? 34.178 -12.685 -22.948 1.00 87.69 442 VAL A C 1
ATOM 3111 O O . VAL A 1 442 ? 35.176 -11.978 -22.803 1.00 87.69 442 VAL A O 1
ATOM 3114 N N . THR A 1 443 ? 33.377 -12.587 -24.008 1.00 86.12 443 THR A N 1
ATOM 3115 C CA . THR A 1 443 ? 33.559 -11.578 -25.063 1.00 86.12 443 THR A CA 1
ATOM 3116 C C . THR A 1 443 ? 32.459 -10.527 -24.948 1.00 86.12 443 THR A C 1
ATOM 3118 O O . THR A 1 443 ? 31.338 -10.782 -25.392 1.00 86.12 443 THR A O 1
ATOM 3121 N N . PRO A 1 444 ? 32.737 -9.371 -24.325 1.00 77.69 444 PRO A N 1
ATOM 3122 C CA . PRO A 1 444 ? 31.788 -8.269 -24.277 1.00 77.69 444 PRO A CA 1
ATOM 3123 C C . PRO A 1 444 ? 31.545 -7.732 -25.689 1.00 77.69 444 PRO A C 1
ATOM 3125 O O . PRO A 1 444 ? 32.471 -7.551 -26.480 1.00 77.69 444 PRO A O 1
ATOM 3128 N N . THR A 1 445 ? 30.285 -7.474 -25.995 1.00 72.69 445 THR A N 1
ATOM 3129 C CA . THR A 1 445 ? 29.809 -6.867 -27.232 1.00 72.69 445 THR A CA 1
ATOM 3130 C C . THR A 1 445 ? 29.305 -5.461 -26.928 1.00 72.69 445 THR A C 1
ATOM 3132 O O . THR A 1 445 ? 28.310 -5.281 -26.228 1.00 72.69 445 THR A O 1
ATOM 3135 N N . LEU A 1 446 ? 29.991 -4.466 -27.476 1.00 69.50 446 LEU A N 1
ATOM 3136 C CA . LEU A 1 446 ? 29.595 -3.066 -27.503 1.00 69.50 446 LEU A CA 1
ATOM 3137 C C . LEU A 1 446 ? 28.847 -2.801 -28.812 1.00 69.50 446 LEU A C 1
ATOM 3139 O O . LEU A 1 446 ? 29.442 -2.838 -29.888 1.00 69.50 446 LEU A O 1
ATOM 3143 N N . ALA A 1 447 ? 27.548 -2.535 -28.756 1.00 66.25 447 ALA A N 1
ATOM 3144 C CA . ALA A 1 447 ? 26.840 -2.036 -29.925 1.00 66.25 447 ALA A CA 1
ATOM 3145 C C . ALA A 1 447 ? 27.221 -0.575 -30.171 1.00 66.25 447 ALA A C 1
ATOM 3147 O O . ALA A 1 447 ? 27.372 0.219 -29.244 1.00 66.25 447 ALA A O 1
ATOM 3148 N N . VAL A 1 448 ? 27.372 -0.235 -31.442 1.00 67.62 448 VAL A N 1
ATOM 3149 C CA . VAL A 1 448 ? 27.664 1.110 -31.924 1.00 67.62 448 VAL A CA 1
ATOM 3150 C C . VAL A 1 448 ? 26.761 1.360 -33.118 1.00 67.62 448 VAL A C 1
ATOM 3152 O O . VAL A 1 448 ? 26.681 0.529 -34.016 1.00 67.62 448 VAL A O 1
ATOM 3155 N N . ASN A 1 449 ? 26.068 2.493 -33.160 1.00 67.94 449 ASN A N 1
ATOM 3156 C CA . ASN A 1 449 ? 25.222 2.813 -34.307 1.00 67.94 449 ASN A CA 1
ATOM 3157 C C . ASN A 1 449 ? 26.034 3.577 -35.350 1.00 67.94 449 ASN A C 1
ATOM 3159 O O . ASN A 1 449 ? 26.563 4.653 -35.069 1.00 67.94 449 ASN A O 1
ATOM 3163 N N . GLY A 1 450 ? 26.111 3.028 -36.562 1.00 72.12 450 GLY A N 1
ATOM 3164 C CA . GLY A 1 450 ? 26.600 3.754 -37.725 1.00 72.12 450 GLY A CA 1
ATOM 3165 C C . GLY A 1 450 ? 25.526 4.729 -38.202 1.00 72.12 450 GLY A C 1
ATOM 3166 O O . GLY A 1 450 ? 24.446 4.298 -38.606 1.00 72.12 450 GLY A O 1
ATOM 3167 N N . THR A 1 451 ? 25.800 6.033 -38.179 1.00 69.31 451 THR A N 1
ATOM 3168 C CA . THR A 1 451 ? 24.863 7.050 -38.687 1.00 69.31 451 THR A CA 1
ATOM 3169 C C . THR A 1 451 ? 24.640 6.869 -40.190 1.00 69.31 451 THR A C 1
ATOM 3171 O O . THR A 1 451 ? 23.502 6.910 -40.660 1.00 69.31 451 THR A O 1
ATOM 3174 N N . ALA A 1 452 ? 25.707 6.548 -40.927 1.00 77.94 452 ALA A N 1
ATOM 3175 C CA . ALA A 1 452 ? 25.658 6.086 -42.308 1.00 77.94 452 ALA A CA 1
ATOM 3176 C C . ALA A 1 452 ? 26.809 5.111 -42.607 1.00 77.94 452 ALA A C 1
ATOM 3178 O O . ALA A 1 452 ? 27.968 5.371 -42.277 1.00 77.94 452 ALA A O 1
ATOM 3179 N N . VAL A 1 453 ? 26.486 4.009 -43.281 1.00 85.19 453 VAL A N 1
ATOM 3180 C CA . VAL A 1 453 ? 27.444 3.086 -43.901 1.00 85.19 453 VAL A CA 1
ATOM 3181 C C . VAL A 1 453 ? 27.255 3.200 -45.409 1.00 85.19 453 VAL A C 1
ATOM 3183 O O . VAL A 1 453 ? 26.125 3.172 -45.889 1.00 85.19 453 VAL A O 1
ATOM 3186 N N . SER A 1 454 ? 28.340 3.372 -46.163 1.00 90.12 454 SER A N 1
ATOM 3187 C CA . SER A 1 454 ? 28.298 3.494 -47.626 1.00 90.12 454 SER A CA 1
ATOM 3188 C C . SER A 1 454 ? 29.109 2.380 -48.270 1.00 90.12 454 SER A C 1
ATOM 3190 O O . SER A 1 454 ? 30.289 2.222 -47.960 1.00 90.12 454 SER A O 1
ATOM 3192 N N . SER A 1 455 ? 28.499 1.632 -49.190 1.00 91.31 455 SER A N 1
ATOM 3193 C CA . SER A 1 455 ? 29.187 0.591 -49.957 1.00 91.31 455 SER A CA 1
ATOM 3194 C C . SER A 1 455 ? 30.434 1.149 -50.650 1.00 91.31 455 SER A C 1
ATOM 3196 O O . SER A 1 455 ? 30.395 2.216 -51.259 1.00 91.31 455 SER A O 1
ATOM 3198 N N . GLY A 1 456 ? 31.544 0.422 -50.566 1.00 91.81 456 GLY A N 1
ATOM 3199 C CA . GLY A 1 456 ? 32.847 0.815 -51.094 1.00 91.81 456 GLY A CA 1
ATOM 3200 C C . GLY A 1 456 ? 33.653 1.758 -50.194 1.00 91.81 456 GLY A C 1
ATOM 3201 O O . GLY A 1 456 ? 34.833 1.952 -50.476 1.00 91.81 456 GLY A O 1
ATOM 3202 N N . SER A 1 457 ? 33.078 2.299 -49.113 1.00 92.81 457 SER A N 1
ATOM 3203 C CA . SER A 1 457 ? 33.786 3.165 -48.159 1.00 92.81 457 SER A CA 1
ATOM 3204 C C . SER A 1 457 ? 34.516 2.354 -47.088 1.00 92.81 457 SER A C 1
ATOM 3206 O O . SER A 1 457 ? 33.952 1.414 -46.530 1.00 92.81 457 SER A O 1
ATOM 3208 N N . SER A 1 458 ? 35.749 2.741 -46.755 1.00 93.88 458 SER A N 1
ATOM 3209 C CA . SER A 1 458 ? 36.457 2.260 -45.560 1.00 93.88 458 SER A CA 1
ATOM 3210 C C . SER A 1 458 ? 36.160 3.103 -44.324 1.00 93.88 458 SER A C 1
ATOM 3212 O O . SER A 1 458 ? 36.623 2.765 -43.245 1.00 93.88 458 SER A O 1
ATOM 3214 N N . THR A 1 459 ? 35.408 4.195 -44.436 1.00 92.44 459 THR A N 1
ATOM 3215 C CA . THR A 1 459 ? 35.041 5.035 -43.295 1.00 92.44 459 THR A CA 1
ATOM 3216 C C . THR A 1 459 ? 33.552 4.947 -43.016 1.00 92.44 459 THR A C 1
ATOM 3218 O O . THR A 1 459 ? 32.720 4.938 -43.930 1.00 92.44 459 THR A O 1
ATOM 3221 N N . ILE A 1 460 ? 33.229 4.896 -41.729 1.00 91.25 460 ILE A N 1
ATOM 3222 C CA . ILE A 1 460 ? 31.875 4.998 -41.197 1.00 91.25 460 ILE A CA 1
ATOM 3223 C C . ILE A 1 460 ? 31.851 6.104 -40.142 1.00 91.25 460 ILE A C 1
ATOM 3225 O O . ILE A 1 460 ? 32.847 6.350 -39.456 1.00 91.25 460 ILE A O 1
ATOM 3229 N N . THR A 1 461 ? 30.710 6.762 -39.987 1.00 87.38 461 THR A N 1
ATOM 3230 C CA . THR A 1 461 ? 30.482 7.675 -38.865 1.00 87.38 461 THR A CA 1
ATOM 3231 C C . THR A 1 461 ? 29.631 6.953 -37.832 1.00 87.38 461 THR A C 1
ATOM 3233 O O . THR A 1 461 ? 28.589 6.395 -38.170 1.00 87.38 461 THR A O 1
ATOM 3236 N N . VAL A 1 462 ? 30.079 6.937 -36.582 1.00 80.62 462 VAL A N 1
ATOM 3237 C CA . VAL A 1 462 ? 29.356 6.348 -35.448 1.00 80.62 462 VAL A CA 1
ATOM 3238 C C . VAL A 1 462 ? 28.746 7.440 -34.577 1.00 80.62 462 VAL A C 1
ATOM 3240 O O . VAL A 1 462 ? 29.207 8.578 -34.577 1.00 80.62 462 VAL A O 1
ATOM 3243 N N . THR A 1 463 ? 27.704 7.117 -33.818 1.00 68.19 463 THR A N 1
ATOM 3244 C CA . THR A 1 463 ? 27.087 8.067 -32.874 1.00 68.19 463 THR A CA 1
ATOM 3245 C C . THR A 1 463 ? 28.021 8.448 -31.721 1.00 68.19 463 THR A C 1
ATOM 3247 O O . THR A 1 463 ? 27.963 9.570 -31.227 1.00 68.19 463 THR A O 1
ATOM 3250 N N . THR A 1 464 ? 28.913 7.539 -31.320 1.00 69.94 464 THR A N 1
ATOM 3251 C CA . THR A 1 464 ? 29.980 7.771 -30.341 1.00 69.94 464 THR A CA 1
ATOM 3252 C C . THR A 1 464 ? 31.171 6.866 -30.641 1.00 69.94 464 THR A C 1
ATOM 3254 O O . THR A 1 464 ? 30.999 5.716 -31.043 1.00 69.94 464 THR A O 1
ATOM 3257 N N . SER A 1 465 ? 32.385 7.385 -30.460 1.00 73.94 465 SER A N 1
ATOM 3258 C CA . SER A 1 465 ? 33.625 6.604 -30.526 1.00 73.94 465 SER A CA 1
ATOM 3259 C C . SER A 1 465 ? 34.112 6.148 -29.149 1.00 73.94 465 SER A C 1
ATOM 3261 O O . SER A 1 465 ? 35.158 5.507 -29.050 1.00 73.94 465 SER A O 1
ATOM 3263 N N . ASN A 1 466 ? 33.394 6.495 -28.076 1.00 66.19 466 ASN A N 1
ATOM 3264 C CA . ASN A 1 466 ? 33.768 6.100 -26.722 1.00 66.19 466 ASN A CA 1
ATOM 3265 C C . ASN A 1 466 ? 33.702 4.573 -26.588 1.00 66.19 466 ASN A C 1
ATOM 3267 O O . ASN A 1 466 ? 32.737 3.945 -27.016 1.00 66.19 466 ASN A O 1
ATOM 3271 N N . GLY A 1 467 ? 34.742 3.980 -26.001 1.00 67.62 467 GLY A N 1
ATOM 3272 C CA . GLY A 1 467 ? 34.858 2.527 -25.858 1.00 67.62 467 GLY A CA 1
ATOM 3273 C C . GLY A 1 467 ? 35.335 1.797 -27.119 1.00 67.62 467 GLY A C 1
ATOM 3274 O O . GLY A 1 467 ? 35.545 0.588 -27.059 1.00 67.62 467 GLY A O 1
ATOM 3275 N N . LEU A 1 468 ? 35.553 2.497 -28.240 1.00 76.81 468 LEU A N 1
ATOM 3276 C CA . LEU A 1 468 ? 36.208 1.930 -29.417 1.00 76.81 468 LEU A CA 1
ATOM 3277 C C . LEU A 1 468 ? 37.729 2.108 -29.327 1.00 76.81 468 LEU A C 1
ATOM 3279 O O . LEU A 1 468 ? 38.226 3.182 -28.994 1.00 76.81 468 LEU A O 1
ATOM 3283 N N . VAL A 1 469 ? 38.475 1.072 -29.691 1.00 79.44 469 VAL A N 1
ATOM 3284 C CA . VAL A 1 469 ? 39.932 1.068 -29.826 1.00 79.44 469 VAL A CA 1
ATOM 3285 C C . VAL A 1 469 ? 40.353 0.533 -31.186 1.00 79.44 469 VAL A C 1
ATOM 3287 O O . VAL A 1 469 ? 39.686 -0.293 -31.811 1.00 79.44 469 VAL A O 1
ATOM 3290 N N . VAL A 1 470 ? 41.502 1.012 -31.653 1.00 86.81 470 VAL A N 1
ATOM 3291 C CA . VAL A 1 470 ? 42.131 0.511 -32.876 1.00 86.81 470 VAL A CA 1
ATOM 3292 C C . VAL A 1 470 ? 42.506 -0.962 -32.700 1.00 86.81 470 VAL A C 1
ATOM 3294 O O . VAL A 1 470 ? 43.031 -1.367 -31.667 1.00 86.81 470 VAL A O 1
ATOM 3297 N N . GLY A 1 471 ? 42.232 -1.761 -33.728 1.00 84.00 471 GLY A N 1
ATOM 3298 C CA . GLY A 1 471 ? 42.479 -3.198 -33.779 1.00 84.00 471 GLY A CA 1
ATOM 3299 C C . GLY A 1 471 ? 41.283 -4.062 -33.380 1.00 84.00 471 GLY A C 1
ATOM 3300 O O . GLY A 1 471 ? 41.275 -5.245 -33.717 1.00 84.00 471 GLY A O 1
ATOM 3301 N N . GLN A 1 472 ? 40.253 -3.508 -32.727 1.00 85.31 472 GLN A N 1
ATOM 3302 C CA . GLN A 1 472 ? 39.084 -4.302 -32.340 1.00 85.31 472 GLN A CA 1
ATOM 3303 C C . GLN A 1 472 ? 38.229 -4.691 -33.546 1.00 85.31 472 GLN A C 1
ATOM 3305 O O . GLN A 1 472 ? 38.137 -3.947 -34.525 1.00 85.31 472 GLN A O 1
ATOM 3310 N N . THR A 1 473 ? 37.572 -5.844 -33.464 1.00 87.69 473 THR A N 1
ATOM 3311 C CA . THR A 1 473 ? 36.640 -6.313 -34.494 1.00 87.69 473 THR A CA 1
ATOM 3312 C C . THR A 1 473 ? 35.345 -5.510 -34.449 1.00 87.69 473 THR A C 1
ATOM 3314 O O . THR A 1 473 ? 34.828 -5.238 -33.366 1.00 87.69 473 THR A O 1
ATOM 3317 N N . ILE A 1 474 ? 34.810 -5.164 -35.617 1.00 88.50 474 ILE A N 1
ATOM 3318 C CA . ILE A 1 474 ? 33.522 -4.492 -35.792 1.00 88.50 474 ILE A CA 1
ATOM 3319 C C . ILE A 1 474 ? 32.700 -5.240 -36.844 1.00 88.50 474 ILE A C 1
ATOM 3321 O O . ILE A 1 474 ? 33.208 -5.645 -37.886 1.00 88.50 474 ILE A O 1
ATOM 3325 N N . SER A 1 475 ? 31.427 -5.453 -36.539 1.00 87.31 475 SER A N 1
ATOM 3326 C CA . SER A 1 475 ? 30.504 -6.308 -37.285 1.00 87.31 475 SER A CA 1
ATOM 3327 C C . SER A 1 475 ? 29.179 -5.582 -37.487 1.00 87.31 475 SER A C 1
ATOM 3329 O O . SER A 1 475 ? 28.817 -4.728 -36.685 1.00 87.31 475 SER A O 1
ATOM 3331 N N . GLY A 1 476 ? 28.432 -5.927 -38.530 1.00 84.62 476 GLY A N 1
ATOM 3332 C CA . GLY A 1 476 ? 27.111 -5.363 -38.803 1.00 84.62 476 GLY A CA 1
ATOM 3333 C C . GLY A 1 476 ? 26.694 -5.614 -40.245 1.00 84.62 476 GLY A C 1
ATOM 3334 O O . GLY A 1 476 ? 27.494 -6.075 -41.062 1.00 84.62 476 GLY A O 1
ATOM 3335 N N . THR A 1 477 ? 25.439 -5.327 -40.585 1.00 81.62 477 THR A N 1
ATOM 3336 C CA . THR A 1 477 ? 24.956 -5.512 -41.961 1.00 81.62 477 THR A CA 1
ATOM 3337 C C . THR A 1 477 ? 25.747 -4.625 -42.923 1.00 81.62 477 THR A C 1
ATOM 3339 O O . THR A 1 477 ? 25.814 -3.413 -42.735 1.00 81.62 477 THR A O 1
ATOM 3342 N N . GLY A 1 478 ? 26.351 -5.223 -43.953 1.00 84.94 478 GLY A N 1
ATOM 3343 C CA . GLY A 1 478 ? 27.206 -4.506 -44.902 1.00 84.94 478 GLY A CA 1
ATOM 3344 C C . GLY A 1 478 ? 28.666 -4.352 -44.468 1.00 84.94 478 GLY A C 1
ATOM 3345 O O . GLY A 1 478 ? 29.459 -3.848 -45.257 1.00 84.94 478 GLY A O 1
ATOM 3346 N N . ILE A 1 479 ? 29.064 -4.819 -43.281 1.00 91.31 479 ILE A N 1
ATOM 3347 C CA . ILE A 1 479 ? 30.471 -4.873 -42.861 1.00 91.31 479 ILE A CA 1
ATOM 3348 C C . ILE A 1 479 ? 31.019 -6.287 -43.118 1.00 91.31 479 ILE A C 1
ATOM 3350 O O . ILE A 1 479 ? 30.436 -7.251 -42.616 1.00 91.31 479 ILE A O 1
ATOM 3354 N N . PRO A 1 480 ? 32.112 -6.457 -43.890 1.00 92.94 480 PRO A N 1
ATOM 3355 C CA . PRO A 1 480 ? 32.716 -7.771 -44.115 1.00 92.94 480 PRO A CA 1
ATOM 3356 C C . PRO A 1 480 ? 33.098 -8.485 -42.812 1.00 92.94 480 PRO A C 1
ATOM 3358 O O . PRO A 1 480 ? 33.538 -7.856 -41.847 1.00 92.94 480 PRO A O 1
ATOM 3361 N N . ALA A 1 481 ? 32.984 -9.813 -42.791 1.00 89.75 481 ALA A N 1
ATOM 3362 C CA . ALA A 1 481 ? 33.398 -10.611 -41.640 1.00 89.75 481 ALA A CA 1
ATOM 3363 C C . ALA A 1 481 ? 34.899 -10.428 -41.344 1.00 89.75 481 ALA A C 1
ATOM 3365 O O . ALA A 1 481 ? 35.723 -10.429 -42.257 1.00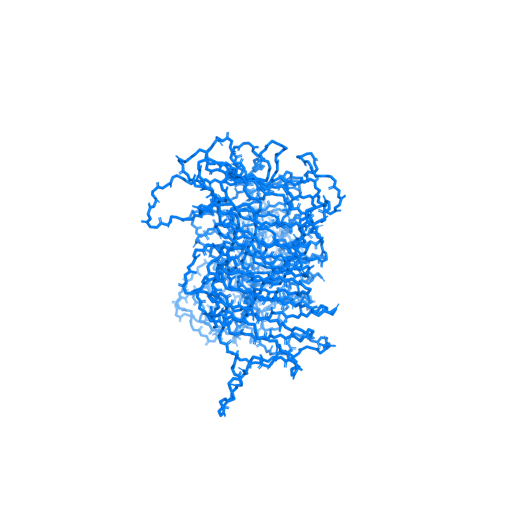 89.75 481 ALA A O 1
ATOM 3366 N N . GLY A 1 482 ? 35.248 -10.281 -40.063 1.00 86.88 482 GLY A N 1
ATOM 3367 C CA . GLY A 1 482 ? 36.632 -10.071 -39.621 1.00 86.88 482 GLY A CA 1
ATOM 3368 C C . GLY A 1 482 ? 37.151 -8.636 -39.769 1.00 86.88 482 GLY A C 1
ATOM 3369 O O . GLY A 1 482 ? 38.318 -8.393 -39.470 1.00 86.88 482 GLY A O 1
ATOM 3370 N N . THR A 1 483 ? 36.309 -7.684 -40.189 1.00 92.62 483 THR A N 1
ATOM 3371 C CA . THR A 1 483 ? 36.681 -6.263 -40.246 1.00 92.62 483 THR A CA 1
ATOM 3372 C C . THR A 1 483 ? 37.084 -5.752 -38.862 1.00 92.62 483 THR A C 1
ATOM 3374 O O . THR A 1 483 ? 36.432 -6.031 -37.856 1.00 92.62 483 THR A O 1
ATOM 3377 N N . THR A 1 484 ? 38.161 -4.976 -38.812 1.00 92.88 484 THR A N 1
ATOM 3378 C CA . THR A 1 484 ? 38.692 -4.341 -37.602 1.00 92.88 484 THR A CA 1
ATOM 3379 C C . THR A 1 484 ? 38.726 -2.825 -37.740 1.00 92.88 484 THR A C 1
ATOM 3381 O O . THR A 1 484 ? 38.714 -2.287 -38.847 1.00 92.88 484 THR A O 1
ATOM 3384 N N . ILE A 1 485 ? 38.777 -2.122 -36.612 1.00 92.12 485 ILE A N 1
ATOM 3385 C CA . ILE A 1 485 ? 38.968 -0.672 -36.582 1.00 92.12 485 ILE A CA 1
ATOM 3386 C C . ILE A 1 485 ? 40.436 -0.360 -36.884 1.00 92.12 485 ILE A C 1
ATOM 3388 O O . ILE A 1 485 ? 41.317 -0.670 -36.090 1.00 92.12 485 ILE A O 1
ATOM 3392 N N . ALA A 1 486 ? 40.711 0.262 -38.025 1.00 93.62 486 ALA A N 1
ATOM 3393 C CA . ALA A 1 486 ? 42.045 0.683 -38.437 1.00 93.62 486 ALA A CA 1
ATOM 3394 C C . ALA A 1 486 ? 42.467 2.020 -37.802 1.00 93.62 486 ALA A C 1
ATOM 3396 O O . ALA A 1 486 ? 43.635 2.200 -37.463 1.00 93.62 486 ALA A O 1
ATOM 3397 N N . SER A 1 487 ? 41.537 2.964 -37.631 1.00 94.44 487 SER A N 1
ATOM 3398 C CA . SER A 1 487 ? 41.786 4.245 -36.952 1.00 94.44 487 SER A CA 1
ATOM 3399 C C . SER A 1 487 ? 40.487 4.894 -36.471 1.00 94.44 487 SER A C 1
ATOM 3401 O O . SER A 1 487 ? 39.405 4.576 -36.967 1.00 94.44 487 SER A O 1
ATOM 3403 N N . ILE A 1 488 ? 40.598 5.808 -35.504 1.00 91.38 488 ILE A N 1
ATOM 3404 C CA . ILE A 1 488 ? 39.476 6.567 -34.937 1.00 91.38 488 ILE A CA 1
ATOM 3405 C C . ILE A 1 488 ? 39.856 8.051 -34.943 1.00 91.38 488 ILE A C 1
ATOM 3407 O O . ILE A 1 488 ? 40.914 8.418 -34.433 1.00 91.38 488 ILE A O 1
ATOM 3411 N N . ASN A 1 489 ? 39.009 8.902 -35.523 1.00 91.94 489 ASN A N 1
ATOM 3412 C CA . ASN A 1 489 ? 39.157 10.357 -35.510 1.00 91.94 489 ASN A CA 1
ATOM 3413 C C . ASN A 1 489 ? 37.801 10.998 -35.184 1.00 91.94 489 ASN A C 1
ATOM 3415 O O . ASN A 1 489 ? 36.907 11.061 -36.033 1.00 91.94 489 ASN A O 1
ATOM 3419 N N . GLY A 1 490 ? 37.632 11.415 -33.924 1.00 88.31 490 GLY A N 1
ATOM 3420 C CA . GLY A 1 490 ? 36.320 11.781 -33.392 1.00 88.31 490 GLY A CA 1
ATOM 3421 C C . GLY A 1 490 ? 35.325 10.636 -33.591 1.00 88.31 490 GLY A C 1
ATOM 3422 O O . GLY A 1 490 ? 35.652 9.477 -33.364 1.00 88.31 490 GLY A O 1
ATOM 3423 N N . THR A 1 491 ? 34.138 10.945 -34.105 1.00 86.94 491 THR A N 1
ATOM 3424 C CA . THR A 1 491 ? 33.097 9.962 -34.446 1.00 86.94 491 THR A CA 1
ATOM 3425 C C . THR A 1 491 ? 33.320 9.238 -35.779 1.00 86.94 491 THR A C 1
ATOM 3427 O O . THR A 1 491 ? 32.483 8.436 -36.188 1.00 86.94 491 THR A O 1
ATOM 3430 N N . THR A 1 492 ? 34.424 9.495 -36.485 1.00 91.31 492 THR A N 1
ATOM 3431 C CA . THR A 1 492 ? 34.754 8.789 -37.730 1.00 91.31 492 THR A CA 1
ATOM 3432 C C . THR A 1 492 ? 35.649 7.592 -37.431 1.00 91.31 492 THR A C 1
ATOM 3434 O O . THR A 1 492 ? 36.740 7.741 -36.879 1.00 91.31 492 THR A O 1
ATOM 3437 N N . VAL A 1 493 ? 35.198 6.403 -37.826 1.00 93.25 493 VAL A N 1
ATOM 3438 C CA . VAL A 1 493 ? 35.910 5.133 -37.660 1.00 93.25 493 VAL A CA 1
ATOM 3439 C C . VAL A 1 493 ? 36.336 4.634 -39.036 1.00 93.25 493 VAL A C 1
ATOM 3441 O O . VAL A 1 493 ? 35.505 4.473 -39.931 1.00 93.25 493 VAL A O 1
ATOM 3444 N N . THR A 1 494 ? 37.631 4.378 -39.205 1.00 94.94 494 THR A N 1
ATOM 3445 C CA . THR A 1 494 ? 38.171 3.736 -40.409 1.00 94.94 494 THR A CA 1
ATOM 3446 C C . THR A 1 494 ? 38.230 2.231 -40.183 1.00 94.94 494 THR A C 1
ATOM 3448 O O . THR A 1 494 ? 38.760 1.770 -39.176 1.00 94.94 494 THR A O 1
ATOM 3451 N N . LEU A 1 495 ? 37.698 1.469 -41.125 1.00 95.00 495 LEU A N 1
ATOM 3452 C CA . LEU A 1 495 ? 37.625 0.019 -41.173 1.00 95.00 495 LEU A CA 1
ATOM 3453 C C . LEU A 1 495 ? 38.827 -0.554 -41.934 1.00 95.00 495 LEU A C 1
ATOM 3455 O O . LEU A 1 495 ? 39.317 0.052 -42.887 1.00 95.00 495 LEU A O 1
ATOM 3459 N N . SER A 1 496 ? 39.276 -1.752 -41.561 1.00 95.81 496 SER A N 1
ATOM 3460 C CA . SER A 1 496 ? 40.324 -2.484 -42.289 1.00 95.81 496 SER A CA 1
ATOM 3461 C C . SER A 1 496 ? 39.841 -3.126 -43.595 1.00 95.81 496 SER A C 1
ATOM 3463 O O . SER A 1 496 ? 40.664 -3.553 -44.403 1.00 95.81 496 SER A O 1
ATOM 3465 N N . ALA A 1 497 ? 38.527 -3.153 -43.829 1.00 95.88 497 ALA A N 1
ATOM 3466 C CA . ALA A 1 497 ? 37.906 -3.560 -45.082 1.00 95.88 497 ALA A CA 1
ATOM 3467 C C . ALA A 1 497 ? 36.749 -2.616 -45.435 1.00 95.88 497 ALA A C 1
ATOM 3469 O O . ALA A 1 497 ? 36.035 -2.133 -44.554 1.00 95.88 497 ALA A O 1
ATOM 3470 N N . ASN A 1 498 ? 36.555 -2.360 -46.729 1.00 94.94 498 ASN A N 1
ATOM 3471 C CA . ASN A 1 498 ? 35.487 -1.479 -47.197 1.00 94.94 498 ASN A CA 1
ATOM 3472 C C . ASN A 1 498 ? 34.115 -2.118 -46.942 1.00 94.94 498 ASN A C 1
ATOM 3474 O O . ASN A 1 498 ? 33.933 -3.322 -47.142 1.00 94.94 498 ASN A O 1
ATOM 3478 N N . ALA A 1 499 ? 33.131 -1.305 -46.561 1.00 93.06 499 ALA A N 1
ATOM 3479 C CA . ALA A 1 499 ? 31.747 -1.745 -46.460 1.00 93.06 499 ALA A CA 1
ATOM 3480 C C . ALA A 1 499 ? 31.230 -2.257 -47.819 1.00 93.06 499 ALA A C 1
ATOM 3482 O O . ALA A 1 499 ? 31.618 -1.772 -48.880 1.00 93.06 499 ALA A O 1
ATOM 3483 N N . THR A 1 500 ? 30.339 -3.242 -47.791 1.00 93.50 500 THR A N 1
ATOM 3484 C CA . THR A 1 500 ? 29.797 -3.957 -48.965 1.00 93.50 500 THR A CA 1
ATOM 3485 C C . THR A 1 500 ? 28.340 -3.618 -49.263 1.00 93.50 500 THR A C 1
ATOM 3487 O O . THR A 1 500 ? 27.822 -3.999 -50.309 1.00 93.50 500 THR A O 1
ATOM 3490 N N . ALA A 1 501 ? 27.674 -2.896 -48.361 1.00 89.38 501 ALA A N 1
ATOM 3491 C CA . ALA A 1 501 ? 26.317 -2.406 -48.547 1.00 89.38 501 ALA A CA 1
ATOM 3492 C C . ALA A 1 501 ? 26.169 -1.012 -47.931 1.00 89.38 501 ALA A C 1
ATOM 3494 O O . ALA A 1 501 ? 26.908 -0.650 -47.013 1.00 89.38 501 ALA A O 1
ATOM 3495 N N . SER A 1 502 ? 25.214 -0.238 -48.445 1.00 89.62 502 SER A N 1
ATOM 3496 C CA . SER A 1 502 ? 24.863 1.073 -47.899 1.00 89.62 502 SER A CA 1
ATOM 3497 C C . SER A 1 502 ? 23.655 0.979 -46.964 1.00 89.62 502 SER A C 1
ATOM 3499 O O . SER A 1 502 ? 22.745 0.190 -47.213 1.00 89.62 502 SER A O 1
ATOM 3501 N N . GLY A 1 503 ? 23.611 1.816 -45.929 1.00 82.75 503 GLY A N 1
ATOM 3502 C CA . GLY A 1 503 ? 22.481 1.926 -45.007 1.00 82.75 503 GLY A CA 1
ATOM 3503 C C . GLY A 1 503 ? 22.598 3.137 -44.079 1.00 82.75 503 GLY A C 1
ATOM 3504 O O . GLY A 1 503 ? 23.692 3.640 -43.829 1.00 82.75 503 GLY A O 1
ATOM 3505 N N . THR A 1 504 ? 21.464 3.601 -43.562 1.00 78.81 504 THR A N 1
ATOM 3506 C CA . THR A 1 504 ? 21.365 4.640 -42.520 1.00 78.81 504 THR A CA 1
ATOM 3507 C C . THR A 1 504 ? 20.979 3.992 -41.195 1.00 78.81 504 THR A C 1
ATOM 3509 O O . THR A 1 504 ? 20.182 3.054 -41.210 1.00 78.81 504 THR A O 1
ATOM 3512 N N . ASN A 1 505 ? 21.501 4.479 -40.064 1.00 71.69 505 ASN A N 1
ATOM 3513 C CA . ASN A 1 505 ? 21.273 3.881 -38.735 1.00 71.69 505 ASN A CA 1
ATOM 3514 C C . ASN A 1 505 ? 21.577 2.370 -38.693 1.00 71.69 505 ASN A C 1
ATOM 3516 O O . ASN A 1 505 ? 20.805 1.569 -38.167 1.00 71.69 505 ASN A O 1
ATOM 3520 N N . VAL A 1 506 ? 22.706 1.968 -39.276 1.00 75.94 506 VAL A N 1
ATOM 3521 C CA . VAL A 1 506 ? 23.116 0.563 -39.285 1.00 75.94 506 VAL A CA 1
ATOM 3522 C C . VAL A 1 506 ? 23.561 0.169 -37.878 1.00 75.94 506 VAL A C 1
ATOM 3524 O O . VAL A 1 506 ? 24.500 0.758 -37.342 1.00 75.94 506 VAL A O 1
ATOM 3527 N N . GLY A 1 507 ? 22.913 -0.841 -37.295 1.00 74.50 507 GLY A N 1
ATOM 3528 C CA . GLY A 1 507 ? 23.357 -1.440 -36.039 1.00 74.50 507 GLY A CA 1
ATOM 3529 C C . GLY A 1 507 ? 24.688 -2.158 -36.246 1.00 74.50 507 GLY A C 1
ATOM 3530 O O . GLY A 1 507 ? 24.757 -3.143 -36.985 1.00 74.50 507 GLY A O 1
ATOM 3531 N N . LEU A 1 508 ? 25.746 -1.651 -35.618 1.00 77.81 508 LEU A N 1
ATOM 3532 C CA . LEU A 1 508 ? 27.060 -2.281 -35.591 1.00 77.81 508 LEU A CA 1
ATOM 3533 C C . LEU A 1 508 ? 27.322 -2.842 -34.197 1.00 77.81 508 LEU A C 1
ATOM 3535 O O . LEU A 1 508 ? 26.757 -2.410 -33.194 1.00 77.81 508 LEU A O 1
ATOM 3539 N N . THR A 1 509 ? 28.201 -3.824 -34.119 1.00 76.25 509 THR A N 1
ATOM 3540 C CA . THR A 1 509 ? 28.653 -4.414 -32.865 1.00 76.25 509 THR A CA 1
ATOM 3541 C C . THR A 1 509 ? 30.153 -4.574 -32.925 1.00 76.25 509 THR A C 1
ATOM 3543 O O . THR A 1 509 ? 30.689 -5.090 -33.903 1.00 76.25 509 THR A O 1
ATOM 3546 N N . ALA A 1 510 ? 30.838 -4.132 -31.885 1.00 78.94 510 ALA A N 1
ATOM 3547 C CA . ALA A 1 510 ? 32.265 -4.282 -31.739 1.00 78.94 510 ALA A CA 1
ATOM 3548 C C . ALA A 1 510 ? 32.587 -4.930 -30.397 1.00 78.94 510 ALA A C 1
ATOM 3550 O O . ALA A 1 510 ? 31.913 -4.680 -29.404 1.00 78.94 510 ALA A O 1
ATOM 3551 N N . ASN A 1 511 ? 33.618 -5.761 -30.350 1.00 78.31 511 ASN A N 1
ATOM 3552 C CA . ASN A 1 511 ? 34.012 -6.381 -29.090 1.00 78.31 511 ASN A CA 1
ATOM 3553 C C . ASN A 1 511 ? 35.006 -5.456 -28.398 1.00 78.31 511 ASN A C 1
ATOM 3555 O O . ASN A 1 511 ? 36.049 -5.159 -28.978 1.00 78.31 511 ASN A O 1
ATOM 3559 N N . SER A 1 512 ? 34.693 -4.997 -27.189 1.00 72.62 512 SER A N 1
ATOM 3560 C CA . SER A 1 512 ? 35.552 -4.067 -26.459 1.00 72.62 512 SER A CA 1
ATOM 3561 C C . SER A 1 512 ? 35.614 -4.424 -24.990 1.00 72.62 512 SER A C 1
ATOM 3563 O O . SER A 1 512 ? 34.591 -4.640 -24.347 1.00 72.62 512 SER A O 1
ATOM 3565 N N . THR A 1 513 ? 36.832 -4.462 -24.467 1.00 71.31 513 THR A N 1
ATOM 3566 C CA . THR A 1 513 ? 37.100 -4.614 -23.037 1.00 71.31 513 THR A CA 1
ATOM 3567 C C . THR A 1 513 ? 37.500 -3.305 -22.364 1.00 71.31 513 THR A C 1
ATOM 3569 O O . THR A 1 513 ? 37.899 -3.297 -21.196 1.00 71.31 513 THR A O 1
ATOM 3572 N N . VAL A 1 514 ? 37.430 -2.195 -23.102 1.00 65.50 514 VAL A N 1
ATOM 3573 C CA . VAL A 1 514 ? 37.721 -0.867 -22.573 1.00 65.50 514 VAL A CA 1
ATOM 3574 C C . VAL A 1 514 ? 36.750 -0.588 -21.444 1.00 65.50 514 VAL A C 1
ATOM 3576 O O . VAL A 1 514 ? 35.539 -0.606 -21.641 1.00 65.50 514 VAL A O 1
ATOM 3579 N N . GLY A 1 515 ? 37.300 -0.311 -20.269 1.00 60.09 515 GLY A N 1
ATOM 3580 C CA . GLY A 1 515 ? 36.491 0.003 -19.108 1.00 60.09 515 GLY A CA 1
ATOM 3581 C C . GLY A 1 515 ? 36.152 -1.176 -18.202 1.00 60.09 515 GLY A C 1
ATOM 3582 O O . GLY A 1 515 ? 35.384 -0.987 -17.272 1.00 60.09 515 GLY A O 1
ATOM 3583 N N . PHE A 1 516 ? 36.752 -2.350 -18.400 1.00 71.81 516 PHE A N 1
ATOM 3584 C CA . PHE A 1 516 ? 36.769 -3.381 -17.359 1.00 71.81 516 PHE A CA 1
ATOM 3585 C C . PHE A 1 516 ? 38.041 -3.304 -16.518 1.00 71.81 516 PHE A C 1
ATOM 3587 O O . PHE A 1 516 ? 39.085 -2.827 -16.978 1.00 71.81 516 PHE A O 1
ATOM 3594 N N . GLN A 1 517 ? 37.975 -3.818 -15.291 1.00 72.19 517 GLN A N 1
ATOM 3595 C CA . GLN A 1 517 ? 39.134 -3.943 -14.404 1.00 72.19 517 GLN A CA 1
ATOM 3596 C C . GLN A 1 517 ? 39.301 -5.369 -13.877 1.00 72.19 517 GLN A C 1
ATOM 3598 O O . GLN A 1 517 ? 38.340 -6.102 -13.665 1.00 72.19 517 GLN A O 1
ATOM 3603 N N . VAL A 1 518 ? 40.548 -5.779 -13.636 1.00 80.88 518 VAL A N 1
ATOM 3604 C CA . VAL A 1 518 ? 40.816 -7.032 -12.917 1.00 80.88 518 VAL A CA 1
ATOM 3605 C C . VAL A 1 518 ? 40.308 -6.896 -11.481 1.00 80.88 518 VAL A C 1
ATOM 3607 O O . VAL A 1 518 ? 40.545 -5.884 -10.829 1.00 80.88 518 VAL A O 1
ATOM 3610 N N . GLY A 1 519 ? 39.620 -7.927 -10.994 1.00 73.38 519 GLY A N 1
ATOM 3611 C CA . GLY A 1 519 ? 38.934 -7.952 -9.704 1.00 73.38 519 GLY A CA 1
ATOM 3612 C C . GLY A 1 519 ? 37.467 -7.529 -9.775 1.00 73.38 519 GLY A C 1
ATOM 3613 O O . GLY A 1 519 ? 36.744 -7.719 -8.801 1.00 73.38 519 GLY A O 1
ATOM 3614 N N . GLU A 1 520 ? 37.008 -7.007 -10.914 1.00 72.75 520 GLU A N 1
ATOM 3615 C CA . GLU A 1 520 ? 35.615 -6.617 -11.104 1.00 72.75 520 GLU A CA 1
ATOM 3616 C C . GLU A 1 520 ? 34.684 -7.831 -11.065 1.00 72.75 520 GLU A C 1
ATOM 3618 O O . GLU A 1 520 ? 34.953 -8.854 -11.695 1.00 72.75 520 GLU A O 1
ATOM 3623 N N . VAL A 1 521 ? 33.586 -7.727 -10.318 1.00 70.50 521 VAL A N 1
ATOM 3624 C CA . VAL A 1 521 ? 32.588 -8.796 -10.216 1.00 70.50 521 VAL A CA 1
ATOM 3625 C C . VAL A 1 521 ? 31.772 -8.863 -11.505 1.00 70.50 521 VAL A C 1
ATOM 3627 O O . VAL A 1 521 ? 31.309 -7.842 -12.008 1.00 70.50 521 VAL A O 1
ATOM 3630 N N . VAL A 1 522 ? 31.562 -10.082 -12.004 1.00 75.44 522 VAL A N 1
ATOM 3631 C CA . VAL A 1 522 ? 30.733 -10.376 -13.176 1.00 75.44 522 VAL A CA 1
ATOM 3632 C C . VAL A 1 522 ? 29.586 -11.274 -12.744 1.00 75.44 522 VAL A C 1
ATOM 3634 O O . VAL A 1 522 ? 29.801 -12.306 -12.105 1.00 75.44 522 VAL A O 1
ATOM 3637 N N . SER A 1 523 ? 28.361 -10.910 -13.107 1.00 71.31 523 SER A N 1
ATOM 3638 C CA . SER A 1 523 ? 27.172 -11.716 -12.809 1.00 71.31 523 SER A CA 1
ATOM 3639 C C . SER A 1 523 ? 26.225 -11.793 -14.006 1.00 71.31 523 SER A C 1
ATOM 3641 O O . SER A 1 523 ? 26.279 -10.968 -14.912 1.00 71.31 523 SER A O 1
ATOM 3643 N N . GLY A 1 524 ? 25.382 -12.825 -14.061 1.00 71.31 524 GLY A N 1
ATOM 3644 C CA . GLY A 1 524 ? 24.441 -13.038 -15.162 1.00 71.31 524 GLY A CA 1
ATOM 3645 C C . GLY A 1 524 ? 24.130 -14.514 -15.391 1.00 71.31 524 GLY A C 1
ATOM 3646 O O . GLY A 1 524 ? 24.683 -15.391 -14.726 1.00 71.31 524 GLY A O 1
ATOM 3647 N N . SER A 1 525 ? 23.230 -14.796 -16.335 1.00 67.50 525 SER A N 1
ATOM 3648 C CA . SER A 1 525 ? 22.848 -16.172 -16.672 1.00 67.50 525 SER A CA 1
ATOM 3649 C C . SER A 1 525 ? 24.073 -16.990 -17.093 1.00 67.50 525 SER A C 1
ATOM 3651 O O . SER A 1 525 ? 24.841 -16.572 -17.959 1.00 67.50 525 SER A O 1
ATOM 3653 N N . GLY A 1 526 ? 24.272 -18.144 -16.457 1.00 74.62 526 GLY A N 1
ATOM 3654 C CA . GLY A 1 526 ? 25.416 -19.015 -16.716 1.00 74.62 526 GLY A CA 1
ATOM 3655 C C . GLY A 1 526 ? 26.740 -18.577 -16.088 1.00 74.62 526 GLY A C 1
ATOM 3656 O O . GLY A 1 526 ? 27.722 -19.298 -16.243 1.00 74.62 526 GLY A O 1
ATOM 3657 N N . ILE A 1 527 ? 26.799 -17.447 -15.374 1.00 81.44 527 ILE A N 1
ATOM 3658 C CA . ILE A 1 527 ? 27.986 -17.026 -14.618 1.00 81.44 527 ILE A CA 1
ATOM 3659 C C . ILE A 1 527 ? 27.856 -17.507 -13.165 1.00 81.44 527 ILE A C 1
ATOM 3661 O O . ILE A 1 527 ? 26.896 -17.129 -12.490 1.00 81.44 527 ILE A O 1
ATOM 3665 N N . PRO A 1 528 ? 28.791 -18.325 -12.644 1.00 81.19 528 PRO A N 1
ATOM 3666 C CA . PRO A 1 528 ? 28.787 -18.709 -11.235 1.00 81.19 528 PRO A CA 1
ATOM 3667 C C . PRO A 1 528 ? 28.833 -17.496 -10.297 1.00 81.19 528 PRO A C 1
ATOM 3669 O O . PRO A 1 528 ? 29.553 -16.527 -10.551 1.00 81.19 528 PRO A O 1
ATOM 3672 N N . VAL A 1 529 ? 28.100 -17.562 -9.185 1.00 73.31 529 VAL A N 1
ATOM 3673 C CA . VAL A 1 529 ? 28.066 -16.495 -8.171 1.00 73.31 529 VAL A CA 1
ATOM 3674 C C . VAL A 1 529 ? 29.478 -16.213 -7.643 1.00 73.31 529 VAL A C 1
ATOM 3676 O O . VAL A 1 529 ? 30.246 -17.138 -7.378 1.00 73.31 529 VAL A O 1
ATOM 3679 N N . GLY A 1 530 ? 29.820 -14.928 -7.503 1.00 68.88 530 GLY A N 1
ATOM 3680 C CA . GLY A 1 530 ? 31.138 -14.478 -7.038 1.00 68.88 530 GLY A CA 1
ATOM 3681 C C . GLY A 1 530 ? 32.246 -14.545 -8.095 1.00 68.88 530 GLY A C 1
ATOM 3682 O O . GLY A 1 530 ? 33.420 -14.409 -7.756 1.00 68.88 530 GLY A O 1
ATOM 3683 N N . SER A 1 531 ? 31.905 -14.772 -9.369 1.00 81.00 531 SER A N 1
ATOM 3684 C CA . SER A 1 531 ? 32.879 -14.680 -10.459 1.00 81.00 531 SER A CA 1
ATOM 3685 C C . SER A 1 531 ? 33.443 -13.264 -10.572 1.00 81.00 531 SER A C 1
ATOM 3687 O O . SER A 1 531 ? 32.698 -12.288 -10.542 1.00 81.00 531 SER A O 1
ATOM 3689 N N . VAL A 1 532 ? 34.761 -13.157 -10.729 1.00 84.94 532 VAL A N 1
ATOM 3690 C CA . VAL A 1 532 ? 35.473 -11.885 -10.919 1.00 84.94 532 VAL A CA 1
ATOM 3691 C C . VAL A 1 532 ? 36.345 -11.939 -12.162 1.00 84.94 532 VAL A C 1
ATOM 3693 O O . VAL A 1 532 ? 36.823 -13.013 -12.523 1.00 84.94 532 VAL A O 1
ATOM 3696 N N . ILE A 1 533 ? 36.595 -10.798 -12.797 1.00 87.00 533 ILE A N 1
ATOM 3697 C CA . ILE A 1 533 ? 37.550 -10.675 -13.897 1.00 87.00 533 ILE A CA 1
ATOM 3698 C C . ILE A 1 533 ? 38.961 -10.948 -13.365 1.00 87.00 533 ILE A C 1
ATOM 3700 O O . ILE A 1 533 ? 39.431 -10.283 -12.448 1.00 87.00 533 ILE A O 1
ATOM 3704 N N . THR A 1 534 ? 39.661 -11.920 -13.943 1.00 91.50 534 THR A N 1
ATOM 3705 C CA . THR A 1 534 ? 41.033 -12.296 -13.563 1.00 91.50 534 THR A CA 1
ATOM 3706 C C . THR A 1 534 ? 42.080 -11.770 -14.540 1.00 91.50 534 THR A C 1
ATOM 3708 O O . THR A 1 534 ? 43.227 -11.557 -14.154 1.00 91.50 534 THR A O 1
ATOM 3711 N N . SER A 1 535 ? 41.706 -11.534 -15.798 1.00 92.56 535 SER A N 1
ATOM 3712 C CA . SER A 1 535 ? 42.576 -10.931 -16.811 1.00 92.56 535 SER A CA 1
ATOM 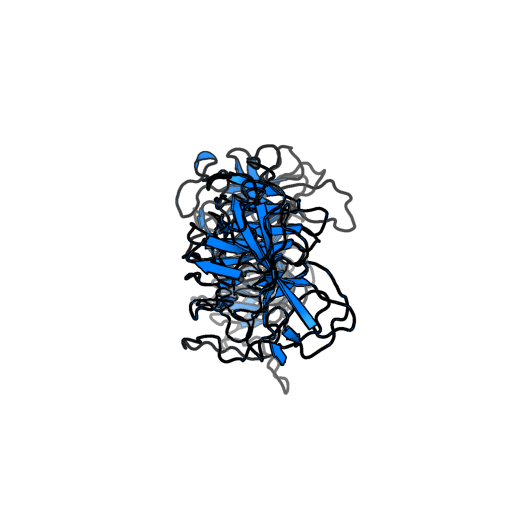3713 C C . SER A 1 535 ? 41.762 -10.284 -17.927 1.00 92.56 535 SER A C 1
ATOM 3715 O O . SER A 1 535 ? 40.632 -10.691 -18.191 1.00 92.56 535 SER A O 1
ATOM 3717 N N . ILE A 1 536 ? 42.341 -9.288 -18.599 1.00 87.75 536 ILE A N 1
ATOM 3718 C CA . ILE A 1 536 ? 41.690 -8.539 -19.678 1.00 87.75 536 ILE A CA 1
ATOM 3719 C C . ILE A 1 536 ? 42.579 -8.583 -20.924 1.00 87.75 536 ILE A C 1
ATOM 3721 O O . ILE A 1 536 ? 43.741 -8.186 -20.881 1.00 87.75 536 ILE A O 1
ATOM 3725 N N . GLY A 1 537 ? 42.028 -9.085 -22.027 1.00 86.94 537 GLY A N 1
ATOM 3726 C CA . GLY A 1 537 ? 42.583 -8.973 -23.377 1.00 86.94 537 GLY A CA 1
ATOM 3727 C C . GLY A 1 537 ? 41.898 -7.855 -24.165 1.00 86.94 537 GLY A C 1
ATOM 3728 O O . GLY A 1 537 ? 41.019 -7.182 -23.644 1.00 86.94 537 GLY A O 1
ATOM 3729 N N . LEU A 1 538 ? 42.266 -7.654 -25.433 1.00 78.31 538 LEU A N 1
ATOM 3730 C CA . LEU A 1 538 ? 41.744 -6.544 -26.255 1.00 78.31 538 LEU A CA 1
ATOM 3731 C C . LEU A 1 538 ? 40.245 -6.653 -26.597 1.00 78.31 538 LEU A C 1
ATOM 3733 O O . LEU A 1 538 ? 39.581 -5.637 -26.767 1.00 78.31 538 LEU A O 1
ATOM 3737 N N . THR A 1 539 ? 39.714 -7.871 -26.725 1.00 81.25 539 THR A N 1
ATOM 3738 C CA . THR A 1 539 ? 38.325 -8.131 -27.165 1.00 81.25 539 THR A CA 1
ATOM 3739 C C . THR A 1 539 ? 37.569 -9.102 -26.252 1.00 81.25 539 THR A C 1
ATOM 3741 O O . THR A 1 539 ? 36.406 -9.419 -26.501 1.00 81.25 539 THR A O 1
ATOM 3744 N N . SER A 1 540 ? 38.225 -9.588 -25.198 1.00 88.38 540 SER A N 1
ATOM 3745 C CA . SER A 1 540 ? 37.686 -10.547 -24.234 1.00 88.38 540 SER A CA 1
ATOM 3746 C C . SER A 1 540 ? 38.371 -10.411 -22.882 1.00 88.38 540 SER A C 1
ATOM 3748 O O . SER A 1 540 ? 39.541 -10.038 -22.824 1.00 88.38 540 SER A O 1
ATOM 3750 N N . PHE A 1 541 ? 37.701 -10.813 -21.812 1.00 90.31 541 PHE A N 1
ATOM 3751 C CA . PHE A 1 541 ? 38.304 -10.964 -20.490 1.00 90.31 541 PHE A CA 1
ATOM 3752 C C . PHE A 1 541 ? 38.084 -12.384 -19.959 1.00 90.31 541 PHE A C 1
ATOM 3754 O O . PHE A 1 541 ? 37.226 -13.121 -20.448 1.00 90.31 541 PHE A O 1
ATOM 3761 N N . THR A 1 542 ? 38.883 -12.776 -18.972 1.00 93.50 542 THR A N 1
ATOM 3762 C CA . THR A 1 542 ? 38.766 -14.068 -18.288 1.00 93.50 542 THR A CA 1
ATOM 3763 C C . THR A 1 542 ? 38.117 -13.858 -16.930 1.00 93.50 542 THR A C 1
ATOM 3765 O O . THR A 1 542 ? 38.452 -12.894 -16.247 1.00 93.50 542 THR A O 1
ATOM 3768 N N . ILE A 1 543 ? 37.225 -14.755 -16.517 1.00 93.44 543 ILE A N 1
ATOM 3769 C CA . ILE A 1 543 ? 36.604 -14.760 -15.188 1.00 93.44 543 ILE A CA 1
ATOM 3770 C C . ILE A 1 543 ? 37.139 -15.893 -14.305 1.00 93.44 543 ILE A C 1
ATOM 3772 O O . ILE A 1 543 ? 37.743 -16.852 -14.782 1.00 93.44 543 ILE A O 1
ATOM 3776 N N . SER A 1 544 ? 36.955 -15.772 -12.991 1.00 93.56 544 SER A N 1
ATOM 3777 C CA . SER A 1 544 ? 37.506 -16.698 -11.993 1.00 93.56 544 SER A CA 1
ATOM 3778 C C . SER A 1 544 ? 36.866 -18.088 -11.990 1.00 93.56 544 SER A C 1
ATOM 3780 O O . SER A 1 544 ? 37.428 -19.005 -11.393 1.00 93.56 544 SER A O 1
ATOM 3782 N N . GLN A 1 545 ? 35.717 -18.263 -12.647 1.00 93.62 545 GLN A N 1
ATOM 3783 C CA . GLN A 1 545 ? 34.987 -19.528 -12.708 1.00 93.62 545 GLN A CA 1
ATOM 3784 C C . GLN A 1 545 ? 34.464 -19.790 -14.125 1.00 93.62 545 GLN A C 1
ATOM 3786 O O . GLN A 1 545 ? 34.160 -18.857 -14.865 1.00 93.62 545 GLN A O 1
ATOM 3791 N N . ASN A 1 546 ? 34.347 -21.062 -14.512 1.00 93.31 546 ASN A N 1
ATOM 3792 C CA . ASN A 1 546 ? 33.849 -21.425 -15.838 1.00 93.31 546 ASN A CA 1
ATOM 3793 C C . ASN A 1 546 ? 32.340 -21.173 -15.947 1.00 93.31 546 ASN A C 1
ATOM 3795 O O . ASN A 1 546 ? 31.575 -21.494 -15.039 1.00 93.31 546 ASN A O 1
ATOM 3799 N N . VAL A 1 547 ? 31.914 -20.669 -17.101 1.00 90.19 547 VAL A N 1
ATOM 3800 C CA . VAL A 1 547 ? 30.507 -20.465 -17.450 1.00 90.19 547 VAL A CA 1
ATOM 3801 C C . VAL A 1 547 ? 29.768 -21.808 -17.432 1.00 90.19 547 VAL A C 1
ATOM 3803 O O . VAL A 1 547 ? 30.182 -22.764 -18.092 1.00 90.19 547 VAL A O 1
ATOM 3806 N N . THR A 1 548 ? 28.649 -21.889 -16.713 1.00 86.94 548 THR A N 1
ATOM 3807 C CA . THR A 1 548 ? 27.827 -23.105 -16.578 1.00 86.94 548 THR A CA 1
ATOM 3808 C C . THR A 1 548 ? 26.854 -23.293 -17.739 1.00 86.94 548 THR A C 1
ATOM 3810 O O . THR A 1 548 ? 26.572 -24.428 -18.117 1.00 86.94 548 THR A O 1
ATOM 3813 N N . THR A 1 549 ? 26.387 -22.201 -18.350 1.00 84.31 549 THR A N 1
ATOM 3814 C CA . THR A 1 549 ? 25.541 -22.206 -19.555 1.00 84.31 549 THR A CA 1
ATOM 3815 C C . THR A 1 549 ? 25.926 -21.052 -20.483 1.00 84.31 549 THR A C 1
ATOM 3817 O O . THR A 1 549 ? 25.726 -19.889 -20.141 1.00 84.31 549 THR A O 1
ATOM 3820 N N . GLY A 1 550 ? 26.501 -21.358 -21.647 1.00 79.88 550 GLY A N 1
ATOM 3821 C CA . GLY A 1 550 ? 26.897 -20.372 -22.653 1.00 79.88 550 GLY A CA 1
ATOM 3822 C C . GLY A 1 550 ? 25.715 -19.816 -23.444 1.00 79.88 550 GLY A C 1
ATOM 3823 O O . GLY A 1 550 ? 24.759 -20.539 -23.723 1.00 79.88 550 GLY A O 1
ATOM 3824 N N . ALA A 1 551 ? 25.798 -18.546 -23.831 1.00 75.25 551 ALA A N 1
ATOM 3825 C CA . ALA A 1 551 ? 24.814 -17.881 -24.677 1.00 75.25 551 ALA A CA 1
ATOM 3826 C C . ALA A 1 551 ? 25.422 -16.668 -25.409 1.00 75.25 551 ALA A C 1
ATOM 3828 O O . ALA A 1 551 ? 26.371 -16.035 -24.940 1.00 75.25 551 ALA A O 1
ATOM 3829 N N . THR A 1 552 ? 24.879 -16.353 -26.586 1.00 73.81 552 THR A N 1
ATOM 3830 C CA . THR A 1 552 ? 25.304 -15.240 -27.454 1.00 73.81 552 THR A CA 1
ATOM 3831 C C . THR A 1 552 ? 24.463 -13.997 -27.151 1.00 73.81 552 THR A C 1
ATOM 3833 O O . THR A 1 552 ? 23.242 -14.098 -27.077 1.00 73.81 552 THR A O 1
ATOM 3836 N N . GLY A 1 553 ? 25.090 -12.831 -26.977 1.00 62.41 553 GLY A N 1
ATOM 3837 C CA . GLY A 1 553 ? 24.408 -11.566 -26.680 1.00 62.41 553 GLY A CA 1
ATOM 3838 C C . GLY A 1 553 ? 23.758 -11.516 -25.293 1.00 62.41 553 GLY A C 1
ATOM 3839 O O . GLY A 1 553 ? 22.816 -10.758 -25.084 1.00 62.41 553 GLY A O 1
ATOM 3840 N N . THR A 1 554 ? 24.236 -12.325 -24.347 1.00 67.06 554 THR A N 1
ATOM 3841 C CA . THR A 1 554 ? 23.709 -12.371 -22.977 1.00 67.06 554 THR A CA 1
ATOM 3842 C C . THR A 1 554 ? 24.040 -11.078 -22.253 1.00 67.06 554 THR A C 1
ATOM 3844 O O . THR A 1 554 ? 25.197 -10.677 -22.211 1.00 67.06 554 THR A O 1
ATOM 3847 N N . LEU A 1 555 ? 23.050 -10.441 -21.639 1.00 65.31 555 LEU A N 1
ATOM 3848 C CA . LEU A 1 555 ? 23.275 -9.300 -20.757 1.00 65.31 555 LEU A CA 1
ATOM 3849 C C . LEU A 1 555 ? 23.961 -9.779 -19.465 1.00 65.31 555 LEU A C 1
ATOM 3851 O O . LEU A 1 555 ? 23.351 -10.490 -18.667 1.00 65.31 555 LEU A O 1
ATOM 3855 N N . LEU A 1 556 ? 25.232 -9.414 -19.277 1.00 69.31 556 LEU A N 1
ATOM 3856 C CA . LEU A 1 556 ? 25.994 -9.654 -18.046 1.00 69.31 556 LEU A CA 1
ATOM 3857 C C . LEU A 1 556 ? 26.152 -8.350 -17.270 1.00 69.31 556 LEU A C 1
ATOM 3859 O O . LEU A 1 556 ? 26.363 -7.316 -17.889 1.00 69.31 556 LEU A O 1
ATOM 3863 N N . ALA A 1 557 ? 26.068 -8.402 -15.945 1.00 67.94 557 ALA A N 1
ATOM 3864 C CA . ALA A 1 557 ? 26.191 -7.249 -15.063 1.00 67.94 557 ALA A CA 1
ATOM 3865 C C . ALA A 1 557 ? 27.619 -7.049 -14.527 1.00 67.94 557 ALA A C 1
ATOM 3867 O O . ALA A 1 557 ? 28.280 -8.031 -14.168 1.00 67.94 557 ALA A O 1
ATOM 3868 N N . PHE A 1 558 ? 28.044 -5.782 -14.430 1.00 66.38 558 PHE A N 1
ATOM 3869 C CA . PHE A 1 558 ? 29.400 -5.357 -14.050 1.00 66.38 558 PHE A CA 1
ATOM 3870 C C . PHE A 1 558 ? 29.410 -4.202 -13.038 1.00 66.38 558 PHE A C 1
ATOM 3872 O O . PHE A 1 558 ? 28.466 -3.415 -12.975 1.00 66.38 558 PHE A O 1
ATOM 3879 N N . GLY A 1 559 ? 30.486 -4.138 -12.247 1.00 55.38 559 GLY A N 1
ATOM 3880 C CA . GLY A 1 559 ? 30.674 -3.307 -11.052 1.00 55.38 559 GLY A CA 1
ATOM 3881 C C . GLY A 1 559 ? 30.759 -1.799 -11.274 1.00 55.38 559 GLY A C 1
ATOM 3882 O O . GLY A 1 559 ? 30.294 -1.047 -10.421 1.00 55.38 559 GLY A O 1
ATOM 3883 N N . ASN A 1 560 ? 31.360 -1.364 -12.385 1.00 54.53 560 ASN A N 1
ATOM 3884 C CA . ASN A 1 560 ? 31.861 0.004 -12.541 1.00 54.53 560 ASN A CA 1
ATOM 3885 C C . ASN A 1 560 ? 31.432 0.648 -13.871 1.00 54.53 560 ASN A C 1
ATOM 3887 O O . ASN A 1 560 ? 31.355 -0.024 -14.897 1.00 54.53 560 ASN A O 1
ATOM 3891 N N . ASP A 1 561 ? 31.265 1.978 -13.890 1.00 47.16 561 ASP A N 1
ATOM 3892 C CA . ASP A 1 561 ? 31.314 2.754 -15.135 1.00 47.16 561 ASP A CA 1
ATOM 3893 C C . ASP A 1 561 ? 32.655 3.470 -15.292 1.00 47.16 561 ASP A C 1
ATOM 3895 O O . ASP A 1 561 ? 33.036 4.344 -14.509 1.00 47.16 561 ASP A O 1
ATOM 3899 N N . ILE A 1 562 ? 33.365 3.112 -16.358 1.00 52.88 562 ILE A N 1
ATOM 3900 C CA . ILE A 1 562 ? 34.678 3.654 -16.695 1.00 52.88 562 ILE A CA 1
ATOM 3901 C C . ILE A 1 562 ? 34.538 4.619 -17.865 1.00 52.88 562 ILE A C 1
ATOM 3903 O O . ILE A 1 562 ? 34.866 4.296 -19.002 1.00 52.88 562 ILE A O 1
ATOM 3907 N N . VAL A 1 563 ? 34.083 5.835 -17.561 1.00 39.50 563 VAL A N 1
ATOM 3908 C CA . VAL A 1 563 ? 34.474 7.046 -18.308 1.00 39.50 563 VAL A CA 1
ATOM 3909 C C . VAL A 1 563 ? 34.647 8.250 -17.367 1.00 39.50 563 VAL A C 1
ATOM 3911 O O . VAL A 1 563 ? 35.522 9.068 -17.619 1.00 39.50 563 VAL A O 1
ATOM 3914 N N . ASN A 1 564 ? 33.900 8.341 -16.254 1.00 37.84 564 ASN A N 1
ATOM 3915 C CA . ASN A 1 564 ? 33.860 9.559 -15.419 1.00 37.84 564 ASN A CA 1
ATOM 3916 C C . ASN A 1 564 ? 34.059 9.352 -13.905 1.00 37.84 564 ASN A C 1
ATOM 3918 O O . ASN A 1 564 ? 33.800 10.275 -13.137 1.00 37.84 564 ASN A O 1
ATOM 3922 N N . ASN A 1 565 ? 34.522 8.182 -13.450 1.00 36.47 565 ASN A N 1
ATOM 3923 C CA . ASN A 1 565 ? 34.744 7.919 -12.016 1.00 36.47 565 ASN A CA 1
ATOM 3924 C C . ASN A 1 565 ? 33.480 8.185 -11.156 1.00 36.47 565 ASN A C 1
ATOM 3926 O O . ASN A 1 565 ? 33.557 8.689 -10.040 1.00 36.47 565 ASN A O 1
ATOM 3930 N N . THR A 1 566 ? 32.307 7.900 -11.728 1.00 41.94 566 THR A N 1
ATOM 3931 C CA . THR A 1 566 ? 30.989 7.910 -11.082 1.00 41.94 566 THR A CA 1
ATOM 3932 C C . THR A 1 566 ? 30.396 6.529 -11.327 1.00 41.94 566 THR A C 1
ATOM 3934 O O . THR A 1 566 ? 30.365 6.092 -12.477 1.00 41.94 566 THR A O 1
ATOM 3937 N N . PHE A 1 567 ? 29.951 5.830 -10.286 1.00 50.81 567 PHE A N 1
ATOM 3938 C CA . PHE A 1 567 ? 29.239 4.561 -10.433 1.00 50.81 567 PHE A CA 1
ATOM 3939 C C . PHE A 1 567 ? 27.919 4.825 -11.184 1.00 50.81 567 PHE A C 1
ATOM 3941 O O . PHE A 1 567 ? 26.963 5.329 -10.604 1.00 50.81 567 PHE A O 1
ATOM 3948 N N . LYS A 1 568 ? 27.842 4.567 -12.503 1.00 53.16 568 LYS A N 1
ATOM 3949 C CA . LYS A 1 568 ? 26.591 4.787 -13.279 1.00 53.16 568 LYS A CA 1
ATOM 3950 C C . LYS A 1 568 ? 25.466 3.819 -12.907 1.00 53.16 568 LYS A C 1
ATOM 3952 O O . LYS A 1 568 ? 24.360 3.945 -13.414 1.00 53.16 568 LYS A O 1
ATOM 3957 N N . ASN A 1 569 ? 25.748 2.846 -12.057 1.00 65.25 569 ASN A N 1
ATOM 3958 C CA . ASN A 1 569 ? 24.795 1.924 -11.463 1.00 65.25 569 ASN A CA 1
ATOM 3959 C C . ASN A 1 569 ? 24.267 2.409 -10.105 1.00 65.25 569 ASN A C 1
ATOM 3961 O O . ASN A 1 569 ? 23.567 1.654 -9.443 1.00 65.25 569 ASN A O 1
ATOM 3965 N N . ASP A 1 570 ? 24.566 3.639 -9.686 1.00 78.06 570 ASP A N 1
ATOM 3966 C CA . ASP A 1 570 ? 24.029 4.174 -8.439 1.00 78.06 570 ASP A CA 1
ATOM 3967 C C . ASP A 1 570 ? 22.646 4.776 -8.632 1.00 78.06 570 ASP A C 1
ATOM 3969 O O . ASP A 1 570 ? 22.375 5.535 -9.567 1.00 78.06 570 ASP A O 1
ATOM 3973 N N . ASN A 1 571 ? 21.779 4.492 -7.671 1.00 88.69 571 ASN A N 1
ATOM 3974 C CA . ASN A 1 571 ? 20.606 5.309 -7.462 1.00 88.69 571 ASN A CA 1
ATOM 3975 C C . ASN A 1 571 ? 21.057 6.671 -6.913 1.00 88.69 571 ASN A C 1
ATOM 3977 O O . ASN A 1 571 ? 21.824 6.746 -5.957 1.00 88.69 571 ASN A O 1
ATOM 3981 N N . THR A 1 572 ? 20.571 7.753 -7.522 1.00 90.81 572 THR A N 1
ATOM 3982 C CA . THR A 1 572 ? 20.945 9.139 -7.174 1.00 90.81 572 THR A CA 1
ATOM 3983 C C . THR A 1 572 ? 19.735 10.016 -6.865 1.00 90.81 572 THR A C 1
ATOM 3985 O O . THR A 1 572 ? 19.837 11.243 -6.859 1.00 90.81 572 THR A O 1
ATOM 3988 N N . TYR A 1 573 ? 18.570 9.408 -6.624 1.00 92.88 573 TYR A N 1
ATOM 3989 C CA . TYR A 1 573 ? 17.413 10.160 -6.154 1.00 92.88 573 TYR A CA 1
ATOM 3990 C C . TYR A 1 573 ? 17.680 10.780 -4.773 1.00 92.88 573 TYR A C 1
ATOM 3992 O O . TYR A 1 573 ? 18.428 10.221 -3.979 1.00 92.88 573 TYR A O 1
ATOM 4000 N N . THR A 1 574 ? 17.109 11.950 -4.483 1.00 93.44 574 THR A N 1
ATOM 4001 C CA . THR A 1 574 ? 17.430 12.680 -3.238 1.00 93.44 574 THR A CA 1
ATOM 4002 C C . THR A 1 574 ? 16.383 12.551 -2.137 1.00 93.44 574 THR A C 1
ATOM 4004 O O . THR A 1 574 ? 16.639 12.991 -1.019 1.00 93.44 574 THR A O 1
ATOM 4007 N N . GLY A 1 575 ? 15.191 12.030 -2.438 1.00 92.75 575 GLY A N 1
ATOM 4008 C CA . GLY A 1 575 ? 14.178 11.757 -1.420 1.00 92.75 575 GLY A CA 1
ATOM 4009 C C . GLY A 1 575 ? 14.494 10.492 -0.618 1.00 92.75 575 GLY A C 1
ATOM 4010 O O . GLY A 1 575 ? 15.313 9.672 -1.025 1.00 92.75 575 GLY A O 1
ATOM 4011 N N . GLY A 1 576 ? 13.827 10.326 0.525 1.00 93.94 576 GLY A N 1
ATOM 4012 C CA . GLY A 1 576 ? 13.968 9.126 1.352 1.00 93.94 576 GLY A CA 1
ATOM 4013 C C . GLY A 1 576 ? 13.373 7.873 0.700 1.00 93.94 576 GLY A C 1
ATOM 4014 O O . GLY A 1 576 ? 12.620 7.935 -0.274 1.00 93.94 576 GLY A O 1
ATOM 4015 N N . THR A 1 577 ? 13.687 6.711 1.267 1.00 96.31 577 THR A N 1
ATOM 4016 C CA . THR A 1 577 ? 13.094 5.423 0.891 1.00 96.31 577 THR A CA 1
ATOM 4017 C C . THR A 1 577 ? 12.200 4.906 2.007 1.00 96.31 577 THR A C 1
ATOM 4019 O O . THR A 1 577 ? 12.650 4.715 3.133 1.00 96.31 577 THR A O 1
ATOM 4022 N N . PHE A 1 578 ? 10.942 4.611 1.690 1.00 96.31 578 PHE A N 1
ATOM 4023 C CA . PHE A 1 578 ? 9.918 4.222 2.654 1.00 96.31 578 PHE A CA 1
ATOM 4024 C C . PHE A 1 578 ? 9.359 2.838 2.330 1.00 96.31 578 PHE A C 1
ATOM 4026 O O . PHE A 1 578 ? 8.765 2.615 1.273 1.00 96.31 578 PHE A O 1
ATOM 4033 N N . VAL A 1 579 ? 9.514 1.897 3.262 1.00 97.12 579 VAL A N 1
ATOM 4034 C CA . VAL A 1 579 ? 8.983 0.533 3.152 1.00 97.12 579 VAL A CA 1
ATOM 4035 C C . VAL A 1 579 ? 7.734 0.404 4.019 1.00 97.12 579 VAL A C 1
ATOM 4037 O O . VAL A 1 579 ? 7.793 0.157 5.228 1.00 97.12 579 VAL A O 1
ATOM 4040 N N . GLN A 1 580 ? 6.580 0.550 3.370 1.00 95.50 580 GLN A N 1
ATOM 4041 C CA . GLN A 1 580 ? 5.268 0.555 4.015 1.00 95.50 580 GLN A CA 1
ATOM 4042 C C . GLN A 1 580 ? 4.689 -0.845 4.209 1.00 95.50 580 GLN A C 1
ATOM 4044 O O . GLN A 1 580 ? 3.891 -1.047 5.123 1.00 95.50 580 GLN A O 1
ATOM 4049 N N . SER A 1 581 ? 5.051 -1.797 3.343 1.00 95.00 581 SER A N 1
ATOM 4050 C CA . SER A 1 581 ? 4.704 -3.223 3.456 1.00 95.00 581 SER A CA 1
ATOM 4051 C C . SER A 1 581 ? 5.480 -4.100 2.467 1.00 95.00 581 SER A C 1
ATOM 4053 O O . SER A 1 581 ? 6.087 -3.613 1.504 1.00 95.00 581 SER A O 1
ATOM 4055 N N . GLY A 1 582 ? 5.427 -5.412 2.707 1.00 95.38 582 GLY A N 1
ATOM 4056 C CA . GLY A 1 582 ? 6.070 -6.423 1.874 1.00 95.38 582 GLY A CA 1
ATOM 4057 C C . GLY A 1 582 ? 7.580 -6.442 2.063 1.00 95.38 582 GLY A C 1
ATOM 4058 O O . GLY A 1 582 ? 8.089 -6.134 3.140 1.00 95.38 582 GLY A O 1
ATOM 4059 N N . THR A 1 583 ? 8.302 -6.827 1.014 1.00 96.19 583 THR A N 1
ATOM 4060 C CA . THR A 1 583 ? 9.762 -6.960 1.062 1.00 96.19 583 THR A CA 1
ATOM 4061 C C . THR A 1 583 ? 10.447 -5.980 0.115 1.00 96.19 583 THR A C 1
ATOM 4063 O O . THR A 1 583 ? 10.019 -5.812 -1.029 1.00 96.19 583 THR A O 1
ATOM 4066 N N . LEU A 1 584 ? 11.538 -5.373 0.577 1.00 96.56 584 LEU A N 1
ATOM 4067 C CA . LEU A 1 584 ? 12.515 -4.667 -0.243 1.00 96.56 584 LEU A CA 1
ATOM 4068 C C . LEU A 1 584 ? 13.832 -5.451 -0.212 1.00 96.56 584 LEU A C 1
ATOM 4070 O O . LEU A 1 584 ? 14.466 -5.575 0.833 1.00 96.56 584 LEU A O 1
ATOM 4074 N N . ASN A 1 585 ? 14.236 -5.997 -1.352 1.00 91.25 585 ASN A N 1
ATOM 4075 C CA . ASN A 1 585 ? 15.545 -6.613 -1.514 1.00 91.25 585 ASN A CA 1
ATOM 4076 C C . ASN A 1 585 ? 16.518 -5.569 -2.055 1.00 91.25 585 ASN A C 1
ATOM 4078 O O . ASN A 1 585 ? 16.256 -4.940 -3.080 1.00 91.25 585 ASN A O 1
ATOM 4082 N N . LEU A 1 586 ? 17.645 -5.420 -1.374 1.00 88.62 586 LEU A N 1
ATOM 4083 C CA . LEU A 1 586 ? 18.745 -4.568 -1.785 1.00 88.62 586 LEU A CA 1
ATOM 4084 C C . LEU A 1 586 ? 19.895 -5.463 -2.232 1.00 88.62 586 LEU A C 1
ATOM 4086 O O . LEU A 1 586 ? 20.421 -6.263 -1.450 1.00 88.62 586 LEU A O 1
ATOM 4090 N N . SER A 1 587 ? 20.276 -5.327 -3.496 1.00 76.00 587 SER A N 1
ATOM 4091 C CA . SER A 1 587 ? 21.417 -6.047 -4.057 1.00 76.00 587 SER A CA 1
ATOM 4092 C C . SER A 1 587 ? 22.165 -5.129 -5.006 1.00 76.00 587 SER A C 1
ATOM 4094 O O . SER A 1 587 ? 21.790 -4.958 -6.155 1.00 76.00 587 SER A O 1
ATOM 4096 N N . GLY A 1 588 ? 23.227 -4.524 -4.496 1.00 67.06 588 GLY A N 1
ATOM 4097 C CA . GLY A 1 588 ? 24.162 -3.731 -5.279 1.00 67.06 588 GLY A CA 1
ATOM 4098 C C . GLY A 1 588 ? 25.458 -4.486 -5.514 1.00 67.06 588 GLY A C 1
ATOM 4099 O O . GLY A 1 588 ? 25.736 -5.509 -4.880 1.00 67.06 588 GLY A O 1
ATOM 4100 N N . LEU A 1 589 ? 26.272 -3.949 -6.411 1.00 64.19 589 LEU A N 1
ATOM 4101 C CA . LEU A 1 589 ? 27.679 -4.313 -6.485 1.00 64.19 589 LEU A CA 1
ATOM 4102 C C . LEU A 1 589 ? 28.417 -3.657 -5.306 1.00 64.19 589 LEU A C 1
ATOM 4104 O O . LEU A 1 589 ? 27.929 -2.704 -4.700 1.00 64.19 589 LEU A O 1
ATOM 4108 N N . ILE A 1 590 ? 29.586 -4.180 -4.931 1.00 58.56 590 ILE A N 1
ATOM 4109 C CA . ILE A 1 590 ? 30.378 -3.577 -3.847 1.00 58.56 590 ILE A CA 1
ATOM 4110 C C . ILE A 1 590 ? 30.691 -2.122 -4.220 1.00 58.56 590 ILE A C 1
ATOM 4112 O O . ILE A 1 590 ? 31.282 -1.879 -5.268 1.00 58.56 590 ILE A O 1
ATOM 4116 N N . GLY A 1 591 ? 30.326 -1.181 -3.345 1.00 60.34 591 GLY A N 1
ATOM 4117 C CA . GLY A 1 591 ? 30.557 0.252 -3.541 1.00 60.34 591 GLY A CA 1
ATOM 4118 C C . GLY A 1 591 ? 29.461 0.992 -4.311 1.00 60.34 591 GLY A C 1
ATOM 4119 O O . GLY A 1 591 ? 29.584 2.203 -4.449 1.00 60.34 591 GLY A O 1
ATOM 4120 N N . SER A 1 592 ? 28.403 0.308 -4.773 1.00 70.56 592 SER A N 1
ATOM 4121 C CA . SER A 1 592 ? 27.257 0.981 -5.395 1.00 70.56 592 SER A CA 1
ATOM 4122 C C . SER A 1 592 ? 26.247 1.479 -4.361 1.00 70.56 592 SER A C 1
ATOM 4124 O O . SER A 1 592 ? 25.874 0.739 -3.443 1.00 70.56 592 SER A O 1
ATOM 4126 N N . THR A 1 593 ? 25.710 2.670 -4.581 1.00 81.31 593 THR A N 1
ATOM 4127 C CA . THR A 1 593 ? 24.599 3.246 -3.820 1.00 81.31 593 THR A CA 1
ATOM 4128 C C . THR A 1 593 ? 23.271 2.650 -4.292 1.00 81.31 593 THR A C 1
ATOM 4130 O O . THR A 1 593 ? 22.699 3.064 -5.301 1.00 81.31 593 THR A O 1
ATOM 4133 N N . VAL A 1 594 ? 22.747 1.665 -3.553 1.00 85.31 594 VAL A N 1
ATOM 4134 C CA . VAL A 1 594 ? 21.417 1.081 -3.832 1.00 85.31 594 VAL A CA 1
ATOM 4135 C C . VAL A 1 594 ? 20.297 1.956 -3.272 1.00 85.31 594 VAL A C 1
ATOM 4137 O O . VAL A 1 594 ? 19.255 2.083 -3.902 1.00 85.31 594 VAL A O 1
ATOM 4140 N N . ILE A 1 595 ? 20.499 2.569 -2.107 1.00 91.19 595 ILE A N 1
ATOM 4141 C CA . ILE A 1 595 ? 19.568 3.527 -1.510 1.00 91.19 595 ILE A CA 1
ATOM 4142 C C . ILE A 1 595 ? 20.350 4.803 -1.203 1.00 91.19 595 ILE A C 1
ATOM 4144 O O . ILE A 1 595 ? 21.196 4.780 -0.310 1.00 91.19 595 ILE A O 1
ATOM 4148 N N . PRO A 1 596 ? 20.117 5.898 -1.935 1.00 85.12 596 PRO A N 1
ATOM 4149 C CA . PRO A 1 596 ? 20.558 7.216 -1.513 1.00 85.12 596 PRO A CA 1
ATOM 4150 C C . PRO A 1 596 ? 19.668 7.726 -0.366 1.00 85.12 596 PRO A C 1
ATOM 4152 O O . PRO A 1 596 ? 18.445 7.590 -0.407 1.00 85.12 596 PRO A O 1
ATOM 4155 N N . GLY A 1 597 ? 20.285 8.323 0.656 1.00 87.25 597 GLY A N 1
ATOM 4156 C CA . GLY A 1 597 ? 19.585 8.962 1.777 1.00 87.25 597 GLY A CA 1
ATOM 4157 C C . GLY A 1 597 ? 18.943 8.003 2.789 1.00 87.25 597 GLY A C 1
ATOM 4158 O O . GLY A 1 597 ? 19.361 6.854 2.942 1.00 87.25 597 GLY A O 1
ATOM 4159 N N . ASP A 1 598 ? 17.936 8.510 3.505 1.00 90.88 598 ASP A N 1
ATOM 4160 C CA . ASP A 1 598 ? 17.307 7.818 4.635 1.00 90.88 598 ASP A CA 1
ATOM 4161 C C . ASP A 1 598 ? 16.444 6.627 4.195 1.00 90.88 598 ASP A C 1
ATOM 4163 O O . ASP A 1 598 ? 15.657 6.712 3.249 1.00 90.88 598 ASP A O 1
ATOM 4167 N N . LEU A 1 599 ? 16.518 5.528 4.952 1.00 94.19 599 LEU A N 1
ATOM 4168 C CA . LEU A 1 599 ? 15.643 4.363 4.826 1.00 94.19 599 LEU A CA 1
ATOM 4169 C C . LEU A 1 599 ? 14.704 4.271 6.038 1.00 94.19 599 LEU A C 1
ATOM 4171 O O . LEU A 1 599 ? 15.141 4.007 7.154 1.00 94.19 599 LEU A O 1
ATOM 4175 N N . THR A 1 600 ? 13.399 4.411 5.809 1.00 95.00 600 THR A N 1
ATOM 4176 C CA . THR A 1 600 ? 12.351 4.239 6.825 1.00 95.00 600 THR A CA 1
ATOM 4177 C C . THR A 1 600 ? 11.582 2.942 6.593 1.00 95.00 600 THR A C 1
ATOM 4179 O O . THR A 1 600 ? 10.993 2.731 5.532 1.00 95.00 600 THR A O 1
ATOM 4182 N N . ILE A 1 601 ? 11.524 2.075 7.606 1.00 95.00 601 ILE A N 1
ATOM 4183 C CA . ILE A 1 601 ? 10.781 0.809 7.565 1.00 95.00 601 ILE A CA 1
ATOM 4184 C C . ILE A 1 601 ? 9.602 0.906 8.532 1.00 95.00 601 ILE A C 1
ATOM 4186 O O . ILE A 1 601 ? 9.799 0.949 9.742 1.00 95.00 601 ILE A O 1
ATOM 4190 N N . ASN A 1 602 ? 8.373 0.923 8.009 1.00 91.50 602 ASN A N 1
ATOM 4191 C CA . ASN A 1 602 ? 7.170 1.022 8.840 1.00 91.50 602 ASN A CA 1
ATOM 4192 C C . ASN A 1 602 ? 6.538 -0.345 9.140 1.00 91.50 602 ASN A C 1
ATOM 4194 O O . ASN A 1 602 ? 6.208 -0.619 10.288 1.00 91.50 602 ASN A O 1
ATOM 4198 N N . ASN A 1 603 ? 6.339 -1.199 8.128 1.00 89.31 603 ASN A N 1
ATOM 4199 C CA . ASN A 1 603 ? 5.727 -2.529 8.306 1.00 89.31 603 ASN A CA 1
ATOM 4200 C C . ASN A 1 603 ? 6.144 -3.526 7.216 1.00 89.31 603 ASN A C 1
ATOM 4202 O O . ASN A 1 603 ? 5.314 -4.225 6.633 1.00 89.31 603 ASN A O 1
ATOM 4206 N N . GLY A 1 604 ? 7.430 -3.539 6.879 1.00 91.81 604 GLY A N 1
ATOM 4207 C CA . GLY A 1 604 ? 7.979 -4.431 5.865 1.00 91.81 604 GLY A CA 1
ATOM 4208 C C . GLY A 1 604 ? 9.294 -5.059 6.294 1.00 91.81 604 GLY A C 1
ATOM 4209 O O . GLY A 1 604 ? 9.792 -4.832 7.394 1.00 91.81 604 GLY A O 1
ATOM 4210 N N . THR A 1 605 ? 9.856 -5.852 5.395 1.00 94.56 605 THR A N 1
ATOM 4211 C CA . THR A 1 605 ? 11.154 -6.502 5.570 1.00 94.56 605 THR A CA 1
ATOM 4212 C C . THR A 1 605 ? 12.132 -5.928 4.560 1.00 94.56 605 THR A C 1
ATOM 4214 O O . THR A 1 605 ? 11.812 -5.836 3.375 1.00 94.56 605 THR A O 1
ATOM 4217 N N . VAL A 1 606 ? 13.332 -5.572 5.010 1.00 94.88 606 VAL A N 1
ATOM 4218 C CA . VAL A 1 606 ? 14.440 -5.213 4.122 1.00 94.88 606 VAL A CA 1
ATOM 4219 C C . VAL A 1 606 ? 15.481 -6.314 4.197 1.00 94.88 606 VAL A C 1
ATOM 4221 O O . VAL A 1 606 ? 15.996 -6.608 5.272 1.00 94.88 606 VAL A O 1
ATOM 4224 N N . ASN A 1 607 ? 15.789 -6.918 3.053 1.00 87.50 607 ASN A N 1
ATOM 4225 C CA . ASN A 1 607 ? 16.861 -7.895 2.946 1.00 87.50 607 ASN A CA 1
ATOM 4226 C C . ASN A 1 607 ? 18.050 -7.260 2.239 1.00 87.50 607 ASN A C 1
ATOM 4228 O O . ASN A 1 607 ? 17.907 -6.706 1.150 1.00 87.50 607 ASN A O 1
ATOM 4232 N N . MET A 1 608 ? 19.232 -7.423 2.819 1.00 80.81 608 MET A N 1
ATOM 4233 C CA . MET A 1 608 ? 20.491 -7.126 2.150 1.00 80.81 608 MET A CA 1
ATOM 4234 C C . MET A 1 608 ? 21.100 -8.446 1.694 1.00 80.81 608 MET A C 1
ATOM 4236 O O . MET A 1 608 ? 21.515 -9.267 2.512 1.00 80.81 608 MET A O 1
ATOM 4240 N N . VAL A 1 609 ? 21.113 -8.685 0.385 1.00 59.94 609 VAL A N 1
ATOM 4241 C CA . VAL A 1 609 ? 21.745 -9.890 -0.163 1.00 59.94 609 VAL A CA 1
ATOM 4242 C C . VAL A 1 609 ? 23.256 -9.653 -0.151 1.00 59.94 609 VAL A C 1
ATOM 4244 O O . VAL A 1 609 ? 23.721 -8.626 -0.640 1.00 59.94 609 VAL A O 1
ATOM 4247 N N . SER A 1 610 ? 24.021 -10.559 0.474 1.00 48.44 610 SER A N 1
ATOM 4248 C CA . SER A 1 610 ? 25.427 -10.345 0.843 1.00 48.44 610 SER A CA 1
ATOM 4249 C C . SER A 1 610 ? 26.348 -10.115 -0.363 1.00 48.44 610 SER A C 1
ATOM 4251 O O . SER A 1 610 ? 26.968 -11.039 -0.891 1.00 48.44 610 SER A O 1
ATOM 4253 N N . VAL A 1 611 ? 26.476 -8.852 -0.747 1.00 47.88 611 VAL A N 1
ATOM 4254 C CA . VAL A 1 611 ? 27.656 -8.281 -1.408 1.00 47.88 611 VAL A CA 1
ATOM 4255 C C . VAL A 1 611 ? 28.023 -6.918 -0.790 1.00 47.88 611 VAL A C 1
ATOM 4257 O O . VAL A 1 611 ? 28.874 -6.216 -1.311 1.00 47.88 611 VAL A O 1
ATOM 4260 N N . LEU A 1 612 ? 27.419 -6.543 0.347 1.00 42.50 612 LEU A N 1
ATOM 4261 C CA . LEU A 1 612 ? 27.612 -5.260 1.037 1.00 42.50 612 LEU A CA 1
ATOM 4262 C C . LEU A 1 612 ? 28.355 -5.468 2.371 1.00 42.50 612 LEU A C 1
ATOM 4264 O O . LEU A 1 612 ? 28.095 -6.443 3.081 1.00 42.50 612 LEU A O 1
ATOM 4268 N N . ARG A 1 613 ? 29.275 -4.559 2.726 1.00 38.91 613 ARG A N 1
ATOM 4269 C CA . ARG A 1 613 ? 29.763 -4.409 4.109 1.00 38.91 613 ARG A CA 1
ATOM 4270 C C . ARG A 1 613 ? 28.778 -3.531 4.893 1.00 38.91 613 ARG A C 1
ATOM 4272 O O . ARG A 1 613 ? 28.053 -2.732 4.313 1.00 38.91 613 ARG A O 1
ATOM 4279 N N . ALA A 1 614 ? 28.750 -3.703 6.214 1.00 37.06 614 ALA A N 1
ATOM 4280 C CA . ALA A 1 614 ? 27.835 -3.019 7.132 1.00 37.06 614 ALA A CA 1
ATOM 4281 C C . ALA A 1 614 ? 28.122 -1.510 7.334 1.00 37.06 614 ALA A C 1
ATOM 4283 O O . ALA A 1 614 ? 27.445 -0.867 8.122 1.00 37.06 614 ALA A O 1
ATOM 4284 N N . ASP A 1 615 ? 29.118 -0.941 6.652 1.00 44.69 615 ASP A N 1
ATOM 4285 C CA . ASP A 1 615 ? 29.594 0.444 6.782 1.00 44.69 615 ASP A CA 1
ATOM 4286 C C . ASP A 1 615 ? 28.949 1.428 5.781 1.00 44.69 615 ASP A C 1
ATOM 4288 O O . ASP A 1 615 ? 29.434 2.543 5.615 1.00 44.69 615 ASP A O 1
ATOM 4292 N N . GLN A 1 616 ? 27.873 1.026 5.096 1.00 46.91 616 GLN A N 1
ATOM 4293 C CA . GLN A 1 616 ? 27.282 1.759 3.962 1.00 46.91 616 GLN A CA 1
ATOM 4294 C C . GLN A 1 616 ? 25.887 2.357 4.252 1.00 46.91 616 GLN A C 1
ATOM 4296 O O . GLN A 1 616 ? 25.218 2.803 3.326 1.00 46.91 616 GLN A O 1
ATOM 4301 N N . ILE A 1 617 ? 25.439 2.382 5.514 1.00 45.47 617 ILE A N 1
ATOM 4302 C CA . ILE A 1 617 ? 24.290 3.194 5.950 1.00 45.47 617 ILE A CA 1
ATOM 4303 C C . ILE A 1 617 ? 24.868 4.380 6.723 1.00 45.47 617 ILE A C 1
ATOM 4305 O O . ILE A 1 617 ? 25.545 4.176 7.731 1.00 45.47 617 ILE A O 1
ATOM 4309 N N . ASP A 1 618 ? 24.636 5.607 6.252 1.00 38.72 618 ASP A N 1
ATOM 4310 C CA . ASP A 1 618 ? 24.918 6.809 7.041 1.00 38.72 618 ASP A CA 1
ATOM 4311 C C . ASP A 1 618 ? 23.894 6.873 8.183 1.00 38.72 618 ASP A C 1
ATOM 4313 O O . ASP A 1 618 ? 22.814 7.444 8.054 1.00 38.72 618 ASP A O 1
ATOM 4317 N N . GLU A 1 619 ? 24.187 6.202 9.298 1.00 37.12 619 GLU A N 1
ATOM 4318 C CA . GLU A 1 619 ? 23.451 6.406 10.542 1.00 37.12 619 GLU A CA 1
ATOM 4319 C C . GLU A 1 619 ? 23.808 7.788 11.102 1.00 37.12 619 GLU A C 1
ATOM 4321 O O . GLU A 1 619 ? 24.652 7.932 12.001 1.00 37.12 619 GLU A O 1
ATOM 4326 N N . GLN A 1 620 ? 23.121 8.828 10.622 1.00 37.31 620 GLN A N 1
ATOM 4327 C CA . GLN A 1 620 ? 23.017 10.053 11.402 1.00 37.31 620 GLN A CA 1
ATOM 4328 C C . GLN A 1 620 ? 22.262 9.734 12.693 1.00 37.31 620 GLN A C 1
ATOM 4330 O O . GLN A 1 620 ? 21.048 9.546 12.739 1.00 37.31 620 GLN A O 1
ATOM 4335 N N . HIS A 1 621 ? 23.049 9.627 13.758 1.00 33.44 621 HIS A N 1
ATOM 4336 C CA . HIS A 1 621 ? 22.628 9.317 15.109 1.00 33.44 621 HIS A CA 1
ATOM 4337 C C . HIS A 1 621 ? 21.478 10.220 15.580 1.00 33.44 621 HIS A C 1
ATOM 4339 O O . HIS A 1 621 ? 21.684 11.393 15.884 1.00 33.44 621 HIS A O 1
ATOM 4345 N N . HIS A 1 622 ? 20.310 9.623 15.813 1.00 33.16 622 HIS A N 1
ATOM 4346 C CA . HIS A 1 622 ? 19.423 10.019 16.905 1.00 33.16 622 HIS A CA 1
ATOM 4347 C C . HIS A 1 622 ? 18.915 8.761 17.627 1.00 33.16 622 HIS A C 1
ATOM 4349 O O . HIS A 1 622 ? 18.589 7.765 16.983 1.00 33.16 622 HIS A O 1
ATOM 4355 N N . PRO A 1 623 ? 18.904 8.747 18.973 1.00 31.81 623 PRO A N 1
ATOM 4356 C CA . PRO A 1 623 ? 18.880 7.508 19.727 1.00 31.81 623 PRO A CA 1
ATOM 4357 C C . PRO A 1 623 ? 17.471 6.921 19.720 1.00 31.81 623 PRO A C 1
ATOM 4359 O O . PRO A 1 623 ? 16.570 7.430 20.383 1.00 31.81 623 PRO A O 1
ATOM 4362 N N . SER A 1 624 ? 17.287 5.804 19.027 1.00 29.38 624 SER A N 1
ATOM 4363 C CA . SER A 1 624 ? 16.216 4.875 19.365 1.00 29.38 624 SER A CA 1
ATOM 4364 C C . SER A 1 624 ? 16.747 3.451 19.289 1.00 29.38 624 SER A C 1
ATOM 4366 O O . SER A 1 624 ? 17.397 3.030 18.340 1.00 29.38 624 SER A O 1
ATOM 4368 N N . THR A 1 625 ? 16.560 2.749 20.395 1.00 31.86 625 THR A N 1
ATOM 4369 C CA . THR A 1 625 ? 17.022 1.394 20.665 1.00 31.86 625 THR A CA 1
ATOM 4370 C C . THR A 1 625 ? 16.409 0.401 19.679 1.00 31.86 625 THR A C 1
ATOM 4372 O O . THR A 1 625 ? 15.245 0.033 19.830 1.00 31.86 625 THR A O 1
ATOM 4375 N N . VAL A 1 626 ? 17.199 -0.082 18.718 1.00 25.78 626 VAL A N 1
ATOM 4376 C CA . VAL A 1 626 ? 16.909 -1.327 17.994 1.00 25.78 626 VAL A CA 1
ATOM 4377 C C . VAL A 1 626 ? 17.492 -2.476 18.814 1.00 25.78 626 VAL A C 1
ATOM 4379 O O . VAL A 1 626 ? 18.703 -2.686 18.860 1.00 25.78 626 VAL A O 1
ATOM 4382 N N . ALA A 1 627 ? 16.627 -3.197 19.526 1.00 24.72 627 ALA A N 1
ATOM 4383 C CA . ALA A 1 627 ? 16.995 -4.469 20.129 1.00 24.72 627 ALA A CA 1
ATOM 4384 C C . ALA A 1 627 ? 17.040 -5.533 19.026 1.00 24.72 627 ALA A C 1
ATOM 4386 O O . ALA A 1 627 ? 16.034 -5.788 18.367 1.00 24.72 627 ALA A O 1
ATOM 4387 N N . ALA A 1 628 ? 18.205 -6.150 18.842 1.00 26.95 628 ALA A N 1
ATOM 4388 C CA . ALA A 1 628 ? 18.332 -7.383 18.082 1.00 26.95 628 ALA A CA 1
ATOM 4389 C C . ALA A 1 628 ? 17.555 -8.511 18.787 1.00 26.95 628 ALA A C 1
ATOM 4391 O O . ALA A 1 628 ? 17.791 -8.790 19.967 1.00 26.95 628 ALA A O 1
ATOM 4392 N N . CYS A 1 629 ? 16.655 -9.161 18.054 1.00 29.41 629 CYS A N 1
ATOM 4393 C CA . CYS A 1 629 ? 16.212 -10.537 18.272 1.00 29.41 629 CYS A CA 1
ATOM 4394 C C . CYS A 1 629 ? 16.003 -11.191 16.913 1.00 29.41 629 CYS A C 1
ATOM 4396 O O . CYS A 1 629 ? 15.300 -10.574 16.081 1.00 29.41 629 CYS A O 1
#